Protein AF-0000000083254606 (afdb_homodimer)

Secondary structure (DSSP, 8-state):
-PPEE--HHHHHHHHHHHHHHHHHHHHHTT---EEEEEEES--HHHHHHHHHHHHHHHHHT-EEEEEEE-TT--HHHHHHHHHHHHH-TT--EEEEPSSPPTTS-HHHHHHHS-GGGBTT--SHHHHHHHHHT---PPPHHHHHHHHHHHHTT---TT-EEEEE---TTTHHHHHHHHHHTT-EEEEE-TT-TTHHHHHTT-SEEEE-S--TT-B-GGG--TT-EEEE---EE-TTS-EE-SB-HHHHTTT-SEE--TTTSSHHHHHHHHHHHHHHHHHHHHHHH-/-PPEE--HHHHHHHHHHHHHHHHHHHHHTT---EEEEEEES--HHHHHHHHHHHHHHHHHT-EEEEEEE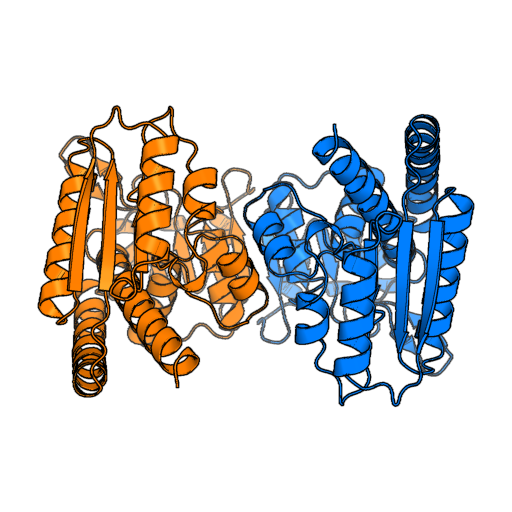-TT--HHHHHHHHHHHHH-TT--EEEEPSSPPTTS-HHHHHHHS-GGGBTT--SHHHHHHHHHT---PPPHHHHHHHHHHHHTT---TT-EEEEE---TTTHHHHHHHHHHTT-EEEEE-TT-TTHHHHHTT-SEEEE-S--TT-B-GGG--TT-EEEE---EE-TTS-EE-SB-HHHHTTT-SEE--TTTSSHHHHHHHHHHHHHHHHHHHHHHH-

Radius of gyration: 24.99 Å; Cα contacts (8 Å, |Δi|>4): 1298; chains: 2; bounding box: 56×64×60 Å

InterPro domains:
  IPR000672 Tetrahydrofolate dehydrogenase/cyclohydrolase [MF_01576] (3-282)
  IPR000672 Tetrahydrofolate dehydrogenase/cyclohydrolase [PR00085] (33-55)
  IPR000672 Tetrahydrofolate dehydrogenase/cyclohydrolase [PR00085] (74-101)
  IPR000672 Tetrahydrofolate dehydrogenase/cyclohydrolase [PR00085] (109-130)
  IPR000672 Tetrahydrofolate dehydrogenase/cyclohydrolase [PR00085] (154-174)
  IPR000672 Tetrahydrofolate dehydrogenase/cyclohydrolase [PR00085] (203-232)
  IPR000672 Tetrahydrofolate dehydrogenase/cyclohydrolase [PR00085] (238-254)
  IPR000672 Tetrahydrofolate dehydrogenase/cyclohydrolase [PR00085] (255-273)
  IPR020630 Tetrahydrofolate dehydrogenase/cyclohydrolase, catalytic domain [PF00763] (6-120)
  IPR020631 Tetrahydrofolate dehydrogenase/cyclohydrolase, NAD(P)-binding domain [PF02882] (139-280)
  IPR020631 Tetrahydrofolate dehydrogenase/cyclohydrolase, NAD(P)-binding domain [cd01080] (115-275)
  IPR020867 Tetrahydrofolate dehydrogenase/cyclohydrolase, conserved site [PS00767] (259-267)
  IPR036291 NAD(P)-binding domain superfamily [SSF51735] (122-279)
  IPR046346 Aminoacid dehydrogenase-like, N-terminal domain superfamily [SSF53223] (1-121)

Sequence (572 aa):
MTAQRIEGKVISDEIRSELKVDAARLAADGIVPGLAVILVGEDKASQVYVSNKAKACEQLGFYSEVHRLSGDTSEADLLALIDTLNRQSSIHGILVQLPLPSHIEEKAVIDAISVEKDVDGFHPVSVGNMVIGDDSLLPCTPAGVIELIKRSGNSIAGKHAVVIGRSNIVGKPVSMLLLRENATVTICHSRTADMEAIARTADILVVAIGKPEAIGASYVKPGAIVIDVGINRLADNRLVGDVDFEAAREVAGYITPVPGGVGPMTITMLLANTLKAAKASAARKAMTAQRIEGKVISDEIRSELKVDAARLAADGIVPGLAVILVGEDKASQVYVSNKAKACEQLGFYSEVHRLSGDTSEADLLALIDTLNRQSSIHGILVQLPLPSHIEEKAVIDAISVEKDVDGFHPVSVGNMVIGDDSLLPCTPAGVIELIKRSGNSIAGKHAVVIGRSNIVGKPVSMLLLRENATVTICHSRTADMEAIARTADILVVAIGKPEAIGASYVKPGAIVIDVGINRLADNRLVGDVDFEAAREVAGYITPVPGGVGPMTITMLLANTLKAAKASAARKA

pLDDT: mean 96.07, std 4.52, range [66.62, 98.94]

Solvent-accessible surface area (backbone atoms only — not comparable to full-atom values): 27988 Å² total; per-residue (Å²): 107,73,31,43,72,41,56,17,48,62,53,28,52,54,51,48,53,52,48,27,56,52,40,50,56,39,36,74,74,73,42,56,33,8,40,35,38,36,37,51,38,80,57,65,71,54,51,53,52,52,50,50,51,47,52,53,29,54,74,38,62,33,46,67,45,78,45,81,39,56,60,79,60,48,53,67,56,52,52,51,51,41,49,54,48,64,70,32,86,66,41,22,14,48,42,72,53,73,75,63,49,86,89,37,61,64,65,63,54,47,65,55,43,46,72,72,24,25,20,54,15,73,30,39,49,26,39,12,20,52,66,65,67,45,88,54,43,54,28,17,52,26,52,26,52,55,49,52,46,46,75,69,73,45,83,52,60,42,32,36,31,27,31,38,19,66,42,71,69,39,27,44,50,32,47,48,52,43,38,73,47,37,20,23,32,32,43,34,47,95,58,34,67,65,52,49,69,58,35,35,67,14,46,32,36,38,36,47,68,68,41,70,42,70,42,47,39,81,30,51,19,76,56,10,36,37,41,32,62,12,76,32,75,45,96,88,64,48,57,33,16,19,41,28,60,78,55,28,32,56,38,18,38,26,32,36,42,48,74,48,10,50,63,48,19,28,60,46,33,32,51,50,30,17,44,51,27,31,55,50,54,51,59,74,73,105,108,72,30,44,73,41,56,18,48,62,54,28,51,54,51,48,55,54,48,27,54,52,40,50,55,40,36,76,73,73,43,56,32,9,40,35,39,36,38,51,37,80,56,65,70,54,50,51,53,53,51,51,51,48,51,52,27,54,75,37,62,32,44,67,44,78,45,80,37,56,61,78,59,48,54,66,58,53,50,51,50,41,49,53,48,63,69,33,85,66,42,21,15,47,42,74,52,74,75,62,49,88,89,39,62,63,66,63,54,47,63,56,44,46,74,73,24,27,20,53,16,72,30,38,48,27,40,12,21,52,65,64,68,45,88,54,43,55,28,17,52,28,52,27,53,54,50,53,46,45,75,68,72,45,83,50,60,42,32,38,30,26,31,38,19,67,43,72,70,38,28,45,50,31,47,48,54,42,37,73,47,38,20,21,32,33,43,32,48,93,58,33,66,65,52,48,68,57,35,34,66,14,47,31,34,37,36,47,68,67,39,70,43,70,41,47,38,82,31,50,18,77,56,12,36,36,42,34,63,14,75,30,74,45,96,87,65,47,57,35,18,18,42,28,58,78,55,29,32,56,38,18,38,27,33,35,41,49,73,48,11,49,63,50,18,28,60,47,33,32,52,51,28,16,44,52,27,30,54,51,53,52,59,73,74,104

Nearest PDB structures (foldseek):
  6ape-assembly1_A  TM=9.766E-01  e=1.781E-36  Helicobacter pylori G27
  6v6y-assembly1_A-2  TM=9.806E-01  e=2.549E-36  Thermus thermophilus HB8
  5o22-assembly1_A  TM=9.485E-01  e=5.390E-37  Escherichia coli K-12
  1b0a-assembly1_A  TM=9.726E-01  e=3.437E-36  Escherichia coli K-12
  5o2a-assembly2_C  TM=9.469E-01  e=1.206E-35  Escherichia coli K-12

Structure (mmCIF, N/CA/C/O backbone):
data_AF-0000000083254606-model_v1
#
loop_
_entity.id
_entity.type
_entity.pdbx_description
1 polymer 'Bifunctional protein FolD'
#
loop_
_atom_site.group_PDB
_atom_site.id
_atom_site.type_symbol
_atom_site.label_atom_id
_atom_site.label_alt_id
_atom_site.label_comp_id
_atom_site.label_asym_id
_atom_site.label_entity_id
_atom_site.label_seq_id
_atom_site.pdbx_PDB_ins_code
_atom_site.Cartn_x
_atom_site.Cartn_y
_atom_site.Cartn_z
_atom_site.occupancy
_atom_site.B_iso_or_equiv
_atom_site.auth_seq_id
_atom_site.auth_comp_id
_atom_site.auth_asym_id
_atom_site.auth_atom_id
_atom_site.pdbx_PDB_model_num
ATOM 1 N N . MET A 1 1 ? 31.094 -19.438 -7.316 1 66.62 1 MET A N 1
ATOM 2 C CA . MET A 1 1 ? 30.266 -20.594 -7.02 1 66.62 1 MET A CA 1
ATOM 3 C C . MET A 1 1 ? 28.875 -20.422 -7.629 1 66.62 1 MET A C 1
ATOM 5 O O . MET A 1 1 ? 28.375 -19.297 -7.758 1 66.62 1 MET A O 1
ATOM 9 N N . THR A 1 2 ? 28.328 -21.5 -8.289 1 90.44 2 THR A N 1
ATOM 10 C CA . THR A 1 2 ? 27.078 -21.469 -9.023 1 90.44 2 THR A CA 1
ATOM 11 C C . THR A 1 2 ? 25.891 -21.391 -8.07 1 90.44 2 THR A C 1
ATOM 13 O O . THR A 1 2 ? 25.859 -22.062 -7.047 1 90.44 2 THR A O 1
ATOM 16 N N . ALA A 1 3 ? 25.031 -20.484 -8.32 1 96.38 3 ALA A N 1
ATOM 17 C CA . ALA A 1 3 ? 23.891 -20.203 -7.461 1 96.38 3 ALA A CA 1
ATOM 18 C C . ALA A 1 3 ? 23.062 -21.469 -7.242 1 96.38 3 ALA A C 1
ATOM 20 O O . ALA A 1 3 ? 22.984 -22.328 -8.117 1 96.38 3 ALA A O 1
ATOM 21 N N . GLN A 1 4 ? 22.547 -21.672 -6.062 1 98 4 GLN A N 1
ATOM 22 C CA . GLN A 1 4 ? 21.531 -22.688 -5.828 1 98 4 GLN A CA 1
ATOM 23 C C . GLN A 1 4 ? 20.203 -22.297 -6.461 1 98 4 GLN A C 1
ATOM 25 O O . GLN A 1 4 ? 19.719 -21.172 -6.277 1 98 4 GLN A O 1
ATOM 30 N N . ARG A 1 5 ? 19.672 -23.203 -7.172 1 98.06 5 ARG A N 1
ATOM 31 C CA . ARG A 1 5 ? 18.391 -22.938 -7.801 1 98.06 5 ARG A CA 1
ATOM 32 C C . ARG A 1 5 ? 17.25 -23.047 -6.785 1 98.06 5 ARG A C 1
ATOM 34 O O . ARG A 1 5 ? 17.219 -23.969 -5.98 1 98.06 5 ARG A O 1
ATOM 41 N N . ILE A 1 6 ? 16.375 -22.078 -6.734 1 98.44 6 ILE A N 1
ATOM 42 C CA . ILE A 1 6 ? 15.125 -22.172 -5.992 1 98.44 6 ILE A CA 1
ATOM 43 C C . ILE A 1 6 ? 14.055 -22.828 -6.859 1 98.44 6 ILE A C 1
ATOM 45 O O . ILE A 1 6 ? 13.484 -22.188 -7.742 1 98.44 6 ILE A O 1
ATOM 49 N N . GLU A 1 7 ? 13.781 -24.031 -6.578 1 97.62 7 GLU A N 1
ATOM 50 C CA . GLU A 1 7 ? 12.883 -24.828 -7.414 1 97.62 7 GLU A CA 1
ATOM 51 C C . GLU A 1 7 ? 11.422 -24.562 -7.059 1 97.62 7 GLU A C 1
ATOM 53 O O . GLU A 1 7 ? 10.859 -25.219 -6.184 1 97.62 7 GLU A O 1
ATOM 58 N N . GLY A 1 8 ? 10.844 -23.641 -7.797 1 97.81 8 GLY A N 1
ATOM 59 C CA . GLY A 1 8 ? 9.469 -23.234 -7.527 1 97.81 8 GLY A CA 1
ATOM 60 C C . GLY A 1 8 ? 8.477 -24.375 -7.621 1 97.81 8 GLY A C 1
ATOM 61 O O . GLY A 1 8 ? 7.523 -24.453 -6.848 1 97.81 8 GLY A O 1
ATOM 62 N N . LYS A 1 9 ? 8.742 -25.281 -8.516 1 96.5 9 LYS A N 1
ATOM 63 C CA . LYS A 1 9 ? 7.844 -26.422 -8.695 1 96.5 9 LYS A CA 1
ATOM 64 C C . LYS A 1 9 ? 7.852 -27.328 -7.465 1 96.5 9 LYS A C 1
ATOM 66 O O . LYS A 1 9 ? 6.797 -27.766 -7 1 96.5 9 LYS A O 1
ATOM 71 N N . VAL A 1 10 ? 9.039 -27.594 -6.953 1 97.88 10 VAL A N 1
ATOM 72 C CA . VAL A 1 10 ? 9.18 -28.453 -5.781 1 97.88 10 VAL A CA 1
ATOM 73 C C . VAL A 1 10 ? 8.477 -27.812 -4.582 1 97.88 10 VAL A C 1
ATOM 75 O O . VAL A 1 10 ? 7.707 -28.469 -3.883 1 97.88 10 VAL A O 1
ATOM 78 N N . ILE A 1 11 ? 8.734 -26.562 -4.402 1 98.31 11 ILE A N 1
ATOM 79 C CA . ILE A 1 11 ? 8.141 -25.844 -3.281 1 98.31 11 ILE A CA 1
ATOM 80 C C . ILE A 1 11 ? 6.625 -25.766 -3.457 1 98.31 11 ILE A C 1
ATOM 82 O O . ILE A 1 11 ? 5.871 -25.969 -2.5 1 98.31 11 ILE A O 1
ATOM 86 N N . SER A 1 12 ? 6.152 -25.469 -4.625 1 97.81 12 SER A N 1
ATOM 87 C CA . SER A 1 12 ? 4.73 -25.453 -4.941 1 97.81 12 SER A CA 1
ATOM 88 C C . SER A 1 12 ? 4.074 -26.781 -4.59 1 97.81 12 SER A C 1
ATOM 90 O O . SER A 1 12 ? 3.02 -26.812 -3.953 1 97.81 12 SER A O 1
ATOM 92 N N . ASP A 1 13 ? 4.695 -27.875 -4.973 1 97.38 13 ASP A N 1
ATOM 93 C CA . ASP A 1 13 ? 4.164 -29.219 -4.703 1 97.38 13 ASP A CA 1
ATOM 94 C C . ASP A 1 13 ? 4.062 -29.469 -3.199 1 97.38 13 ASP A C 1
ATOM 96 O O . ASP A 1 13 ? 3.102 -30.094 -2.734 1 97.38 13 ASP A O 1
ATOM 100 N N . GLU A 1 14 ? 5.078 -29.031 -2.527 1 98.19 14 GLU A N 1
ATOM 101 C CA . GLU A 1 14 ? 5.051 -29.172 -1.074 1 98.19 14 GLU A CA 1
ATOM 102 C C . GLU A 1 14 ? 3.861 -28.422 -0.474 1 98.19 14 GLU A C 1
ATOM 104 O O . GLU A 1 14 ? 3.131 -28.969 0.351 1 98.19 14 GLU A O 1
ATOM 109 N N . ILE A 1 15 ? 3.65 -27.219 -0.898 1 98.25 15 ILE A N 1
ATOM 110 C CA . ILE A 1 15 ? 2.555 -26.406 -0.378 1 98.25 15 ILE A CA 1
ATOM 111 C C . ILE A 1 15 ? 1.218 -27.031 -0.773 1 98.25 15 ILE A C 1
ATOM 113 O O . ILE A 1 15 ? 0.294 -27.094 0.041 1 98.25 15 ILE A O 1
ATOM 117 N N . ARG A 1 16 ? 1.12 -27.516 -1.957 1 97.69 16 ARG A N 1
ATOM 118 C CA . ARG A 1 16 ? -0.121 -28.109 -2.43 1 97.69 16 ARG A CA 1
ATOM 119 C C . ARG A 1 16 ? -0.472 -29.359 -1.615 1 97.69 16 ARG A C 1
ATOM 121 O O . ARG A 1 16 ? -1.647 -29.625 -1.361 1 97.69 16 ARG A O 1
ATOM 128 N N . SER A 1 17 ? 0.542 -30.062 -1.253 1 98 17 SER A N 1
ATOM 129 C CA . SER A 1 17 ? 0.31 -31.219 -0.396 1 98 17 SER A CA 1
ATOM 130 C C . SER A 1 17 ? -0.271 -30.812 0.951 1 98 17 SER A C 1
ATOM 132 O O . SER A 1 17 ? -1.174 -31.469 1.475 1 98 17 SER A O 1
ATOM 134 N N . GLU A 1 18 ? 0.264 -29.766 1.478 1 98.31 18 GLU A N 1
ATOM 135 C CA . GLU A 1 18 ? -0.263 -29.219 2.729 1 98.31 18 GLU A CA 1
ATOM 136 C C . GLU A 1 18 ? -1.701 -28.734 2.559 1 98.31 18 GLU A C 1
ATOM 138 O O . GLU A 1 18 ? -2.555 -29.016 3.408 1 98.31 18 GLU A O 1
ATOM 143 N N . LEU A 1 19 ? -1.973 -28.047 1.477 1 98.31 19 LEU A N 1
ATOM 144 C CA . LEU A 1 19 ? -3.307 -27.531 1.191 1 98.31 19 LEU A CA 1
ATOM 145 C C . LEU A 1 19 ? -4.309 -28.672 1.044 1 98.31 19 LEU A C 1
ATOM 147 O O . LEU A 1 19 ? -5.461 -28.547 1.465 1 98.31 19 LEU A O 1
ATOM 151 N N . LYS A 1 20 ? -3.865 -29.734 0.421 1 97.88 20 LYS A N 1
ATOM 152 C CA . LYS A 1 20 ? -4.73 -30.891 0.212 1 97.88 20 LYS A CA 1
ATOM 153 C C . LYS A 1 20 ? -5.215 -31.453 1.541 1 97.88 20 LYS A C 1
ATOM 155 O O . LYS A 1 20 ? -6.395 -31.781 1.687 1 97.88 20 LYS A O 1
ATOM 160 N N . VAL A 1 21 ? -4.336 -31.578 2.484 1 98.12 21 VAL A N 1
ATOM 161 C CA . VAL A 1 21 ? -4.676 -32.094 3.811 1 98.12 21 VAL A CA 1
ATOM 162 C C . VAL A 1 21 ? -5.691 -31.156 4.473 1 98.12 21 VAL A C 1
ATOM 164 O O . VAL A 1 21 ? -6.695 -31.609 5.02 1 98.12 21 VAL A O 1
ATOM 167 N N . ASP A 1 22 ? -5.422 -29.859 4.395 1 97.56 22 ASP A N 1
ATOM 168 C CA . ASP A 1 22 ? -6.316 -28.875 4.992 1 97.56 22 ASP A CA 1
ATOM 169 C C . ASP A 1 22 ? -7.688 -28.906 4.316 1 97.56 22 ASP A C 1
ATOM 171 O O . ASP A 1 22 ? -8.719 -28.781 4.98 1 97.56 22 ASP A O 1
ATOM 175 N N . ALA A 1 23 ? -7.676 -29 3.02 1 97.88 23 ALA A N 1
ATOM 176 C CA . ALA A 1 23 ? -8.922 -29.047 2.258 1 97.88 23 ALA A CA 1
ATOM 177 C C . ALA A 1 23 ? -9.758 -30.266 2.65 1 97.88 23 ALA A C 1
ATOM 179 O O . ALA A 1 23 ? -10.977 -30.188 2.777 1 97.88 23 ALA A O 1
ATOM 180 N N . ALA A 1 24 ? -9.117 -31.359 2.848 1 97.5 24 ALA A N 1
ATOM 181 C CA . ALA A 1 24 ? -9.812 -32.594 3.252 1 97.5 24 ALA A CA 1
ATOM 182 C C . ALA A 1 24 ? -10.445 -32.438 4.629 1 97.5 24 ALA A C 1
ATOM 184 O O . ALA A 1 24 ? -11.562 -32.875 4.859 1 97.5 24 ALA A O 1
ATOM 185 N N . ARG A 1 25 ? -9.719 -31.844 5.48 1 97 25 ARG A N 1
ATOM 186 C CA . ARG A 1 25 ? -10.242 -31.578 6.816 1 97 25 ARG A CA 1
ATOM 187 C C . ARG A 1 25 ? -11.484 -30.688 6.758 1 97 25 ARG A C 1
ATOM 189 O O . ARG A 1 25 ? -12.469 -30.938 7.453 1 97 25 ARG A O 1
ATOM 196 N N . LEU A 1 26 ? -11.383 -29.656 5.984 1 96.62 26 LEU A N 1
ATOM 197 C CA . LEU A 1 26 ? -12.508 -28.734 5.824 1 96.62 26 LEU A CA 1
ATOM 198 C C . LEU A 1 26 ? -13.703 -29.453 5.207 1 96.62 26 LEU A C 1
ATOM 200 O O . LEU A 1 26 ? -14.844 -29.219 5.609 1 96.62 26 LEU A O 1
ATOM 204 N N . ALA A 1 27 ? -13.43 -30.281 4.258 1 95.88 27 ALA A N 1
ATOM 205 C CA . ALA A 1 27 ? -14.477 -31.047 3.588 1 95.88 27 ALA A CA 1
ATOM 206 C C . ALA A 1 27 ? -15.18 -31.984 4.566 1 95.88 27 ALA A C 1
ATOM 208 O O . ALA A 1 27 ? -16.391 -32.219 4.453 1 95.88 27 ALA A O 1
ATOM 209 N N . ALA A 1 28 ? -14.453 -32.5 5.461 1 96.25 28 ALA A N 1
ATOM 210 C CA . ALA A 1 28 ? -15.023 -33.375 6.492 1 96.25 28 ALA A CA 1
ATOM 211 C C . ALA A 1 28 ? -16.031 -32.594 7.344 1 96.25 28 ALA A C 1
ATOM 213 O O . ALA A 1 28 ? -16.969 -33.188 7.891 1 96.25 28 ALA A O 1
ATOM 214 N N . ASP A 1 29 ? -15.82 -31.344 7.422 1 94.88 29 ASP A N 1
ATOM 215 C CA . ASP A 1 29 ? -16.75 -30.484 8.164 1 94.88 29 ASP A CA 1
ATOM 216 C C . ASP A 1 29 ? -17.875 -29.984 7.258 1 94.88 29 ASP A C 1
ATOM 218 O O . ASP A 1 29 ? -18.672 -29.141 7.664 1 94.88 29 ASP A O 1
ATOM 222 N N . GLY A 1 30 ? -17.875 -30.438 5.98 1 94.62 30 GLY A N 1
ATOM 223 C CA . GLY A 1 30 ? -18.969 -30.141 5.07 1 94.62 30 GLY A CA 1
ATOM 224 C C . GLY A 1 30 ? -18.719 -28.922 4.211 1 94.62 30 GLY A C 1
ATOM 225 O O . GLY A 1 30 ? -19.625 -28.422 3.547 1 94.62 30 GLY A O 1
ATOM 226 N N . ILE A 1 31 ? -17.5 -28.453 4.258 1 96.31 31 ILE A N 1
ATOM 227 C CA . ILE A 1 31 ? -17.172 -27.266 3.488 1 96.31 31 ILE A CA 1
ATOM 228 C C . ILE A 1 31 ? -16.125 -27.594 2.43 1 96.31 31 ILE A C 1
ATOM 230 O O . ILE A 1 31 ? -14.992 -27.969 2.762 1 96.31 31 ILE A O 1
ATOM 234 N N . VAL A 1 32 ? -16.484 -27.5 1.195 1 98 32 VAL A N 1
ATOM 235 C CA . VAL A 1 32 ? -15.586 -27.719 0.069 1 98 32 VAL A CA 1
ATOM 236 C C . VAL A 1 32 ? -15.211 -26.375 -0.557 1 98 32 VAL A C 1
ATOM 238 O O . VAL A 1 32 ? -16.062 -25.656 -1.062 1 98 32 VAL A O 1
ATOM 241 N N . PRO A 1 33 ? -13.938 -26 -0.501 1 98.5 33 PRO A N 1
ATOM 242 C CA . PRO A 1 33 ? -13.562 -24.734 -1.139 1 98.5 33 PRO A CA 1
ATOM 243 C C . PRO A 1 33 ? -13.961 -24.688 -2.611 1 98.5 33 PRO A C 1
ATOM 245 O O . PRO A 1 33 ? -13.805 -25.672 -3.338 1 98.5 33 PRO A O 1
ATOM 248 N N . GLY A 1 34 ? -14.484 -23.609 -3.02 1 98.62 34 GLY A N 1
ATOM 249 C CA . GLY A 1 34 ? -14.938 -23.438 -4.391 1 98.62 34 GLY A CA 1
ATOM 250 C C . GLY A 1 34 ? -14.281 -22.25 -5.082 1 98.62 34 GLY A C 1
ATOM 251 O O . GLY A 1 34 ? -14.219 -21.156 -4.523 1 98.62 34 GLY A O 1
ATOM 252 N N . LEU A 1 35 ? -13.75 -22.469 -6.305 1 98.62 35 LEU A N 1
ATOM 253 C CA . LEU A 1 35 ? -13.102 -21.453 -7.109 1 98.62 35 LEU A CA 1
ATOM 254 C C . LEU A 1 35 ? -13.789 -21.312 -8.469 1 98.62 35 LEU A C 1
ATOM 256 O O . LEU A 1 35 ? -13.953 -22.312 -9.18 1 98.62 35 LEU A O 1
ATOM 260 N N . ALA A 1 36 ? -14.234 -20.141 -8.766 1 98.5 36 ALA A N 1
ATOM 261 C CA . ALA A 1 36 ? -14.742 -19.828 -10.102 1 98.5 36 ALA A CA 1
ATOM 262 C C . ALA A 1 36 ? -13.711 -19.047 -10.906 1 98.5 36 ALA A C 1
ATOM 264 O O . ALA A 1 36 ? -13.188 -18.031 -10.445 1 98.5 36 ALA A O 1
ATOM 265 N N . VAL A 1 37 ? -13.391 -19.531 -12.07 1 97.5 37 VAL A N 1
ATOM 266 C CA . VAL A 1 37 ? -12.484 -18.844 -12.984 1 97.5 37 VAL A CA 1
ATOM 267 C C . VAL A 1 37 ? -13.258 -18.375 -14.219 1 97.5 37 VAL A C 1
ATOM 269 O O . VAL A 1 37 ? -13.984 -19.172 -14.836 1 97.5 37 VAL A O 1
ATOM 272 N N . ILE A 1 38 ? -13.086 -17.125 -14.516 1 97.25 38 ILE A N 1
ATOM 273 C CA . ILE A 1 38 ? -13.766 -16.547 -15.672 1 97.25 38 ILE A CA 1
ATOM 274 C C . ILE A 1 38 ? -12.742 -16.172 -16.734 1 97.25 38 ILE A C 1
ATOM 276 O O . ILE A 1 38 ? -11.766 -15.469 -16.469 1 97.25 38 ILE A O 1
ATOM 280 N N . LEU A 1 39 ? -12.945 -16.688 -17.875 1 96.38 39 LEU A N 1
ATOM 281 C CA . LEU A 1 39 ? -12.133 -16.359 -19.047 1 96.38 39 LEU A CA 1
ATOM 282 C C . LEU A 1 39 ? -12.969 -15.664 -20.109 1 96.38 39 LEU A C 1
ATOM 284 O O . LEU A 1 39 ? -14.016 -16.188 -20.516 1 96.38 39 LEU A O 1
ATOM 288 N N . VAL A 1 40 ? -12.539 -14.477 -20.469 1 95.69 40 VAL A N 1
ATOM 289 C CA . VAL A 1 40 ? -13.219 -13.742 -21.531 1 95.69 40 VAL A CA 1
ATOM 290 C C . VAL A 1 40 ? -12.344 -13.695 -22.781 1 95.69 40 VAL A C 1
ATOM 292 O O . VAL A 1 40 ? -11.258 -13.109 -22.75 1 95.69 40 VAL A O 1
ATOM 295 N N . GLY A 1 41 ? -12.852 -14.273 -23.828 1 91.31 41 GLY A N 1
ATOM 296 C CA . GLY A 1 41 ? -12.094 -14.273 -25.062 1 91.31 41 GLY A CA 1
ATOM 297 C C . GLY A 1 41 ? -11.328 -15.57 -25.297 1 91.31 41 GLY A C 1
ATOM 298 O O . GLY A 1 41 ? -11.57 -16.562 -24.609 1 91.31 41 GLY A O 1
ATOM 299 N N . GLU A 1 42 ? -10.414 -15.578 -26.328 1 84.31 42 GLU A N 1
ATOM 300 C CA . GLU A 1 42 ? -9.836 -16.828 -26.797 1 84.31 42 GLU A CA 1
ATOM 301 C C . GLU A 1 42 ? -8.312 -16.797 -26.734 1 84.31 42 GLU A C 1
ATOM 303 O O . GLU A 1 42 ? -7.633 -17.531 -27.453 1 84.31 42 GLU A O 1
ATOM 308 N N . ASP A 1 43 ? -7.812 -15.961 -25.891 1 82.75 43 ASP A N 1
ATOM 309 C CA . ASP A 1 43 ? -6.359 -15.914 -25.75 1 82.75 43 ASP A CA 1
ATOM 310 C C . ASP A 1 43 ? -5.797 -17.281 -25.391 1 82.75 43 ASP A C 1
ATOM 312 O O . ASP A 1 43 ? -6.188 -17.859 -24.359 1 82.75 43 ASP A O 1
ATOM 316 N N . LYS A 1 44 ? -4.902 -17.828 -26.188 1 80.06 44 LYS A N 1
ATOM 317 C CA . LYS A 1 44 ? -4.398 -19.203 -26.031 1 80.06 44 LYS A CA 1
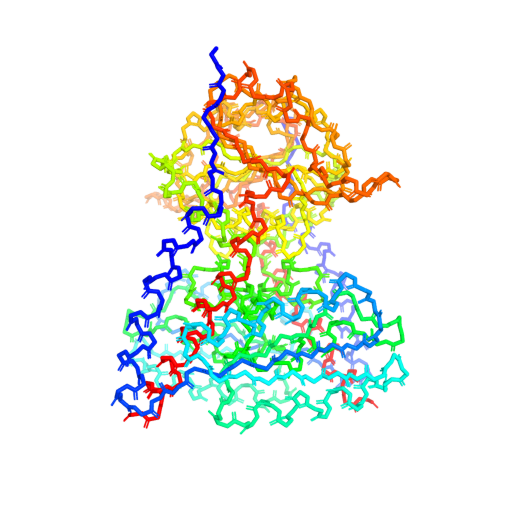ATOM 318 C C . LYS A 1 44 ? -3.666 -19.359 -24.703 1 80.06 44 LYS A C 1
ATOM 320 O O . LYS A 1 44 ? -3.836 -20.375 -24.016 1 80.06 44 LYS A O 1
ATOM 325 N N . ALA A 1 45 ? -2.826 -18.438 -24.406 1 76 45 ALA A N 1
ATOM 326 C CA . ALA A 1 45 ? -2.09 -18.5 -23.141 1 76 45 ALA A CA 1
ATOM 327 C C . ALA A 1 45 ? -3.045 -18.531 -21.953 1 76 45 ALA A C 1
ATOM 329 O O . ALA A 1 45 ? -2.865 -19.328 -21.016 1 76 45 ALA A O 1
ATOM 330 N N . SER A 1 46 ? -4.055 -17.766 -21.969 1 81.56 46 SER A N 1
ATOM 331 C CA . SER A 1 46 ? -5.051 -17.703 -20.906 1 81.56 46 SER A CA 1
ATOM 332 C C . SER A 1 46 ? -5.797 -19.031 -20.766 1 81.56 46 SER A C 1
ATOM 334 O O . SER A 1 46 ? -6.078 -19.469 -19.656 1 81.56 46 SER A O 1
ATOM 336 N N . GLN A 1 47 ? -6.043 -19.641 -21.875 1 85.19 47 GLN A N 1
ATOM 337 C CA . GLN A 1 47 ? -6.758 -20.906 -21.859 1 85.19 47 GLN A CA 1
ATOM 338 C C . GLN A 1 47 ? -5.949 -21.984 -21.125 1 85.19 47 GLN A C 1
ATOM 340 O O . GLN A 1 47 ? -6.5 -22.766 -20.359 1 85.19 47 GLN A O 1
ATOM 345 N N . VAL A 1 48 ? -4.746 -21.984 -21.391 1 80.94 48 VAL A N 1
ATOM 346 C CA . VAL A 1 48 ? -3.869 -22.953 -20.75 1 80.94 48 VAL A CA 1
ATOM 347 C C . VAL A 1 48 ? -3.834 -22.703 -19.234 1 80.94 48 VAL A C 1
ATOM 349 O O . VAL A 1 48 ? -3.932 -23.641 -18.438 1 80.94 48 VAL A O 1
ATOM 352 N N . TYR A 1 49 ? -3.689 -21.469 -18.906 1 83.25 49 TYR A N 1
ATOM 353 C CA . TYR A 1 49 ? -3.633 -21.109 -17.5 1 83.25 49 TYR A CA 1
ATOM 354 C C . TYR A 1 49 ? -4.914 -21.5 -16.781 1 83.25 49 TYR A C 1
ATOM 356 O O . TYR A 1 49 ? -4.871 -22.031 -15.664 1 83.25 49 TYR A O 1
ATOM 364 N N . VAL A 1 50 ? -6.031 -21.281 -17.391 1 87.38 50 VAL A N 1
ATOM 365 C CA . VAL A 1 50 ? -7.332 -21.594 -16.812 1 87.38 50 VAL A CA 1
ATOM 366 C C . VAL A 1 50 ? -7.48 -23.109 -16.641 1 87.38 50 VAL A C 1
ATOM 368 O O . VAL A 1 50 ? -7.961 -23.578 -15.617 1 87.38 50 VAL A O 1
ATOM 371 N N . SER A 1 51 ? -7.012 -23.781 -17.641 1 87.94 51 SER A N 1
ATOM 372 C CA . SER A 1 51 ? -7.07 -25.25 -17.578 1 87.94 51 SER A CA 1
ATOM 373 C C . SER A 1 51 ? -6.203 -25.781 -16.438 1 87.94 51 SER A C 1
ATOM 375 O O . SER A 1 51 ? -6.605 -26.703 -15.727 1 87.94 51 SER A O 1
ATOM 377 N N . ASN A 1 52 ? -5.086 -25.234 -16.281 1 87.81 52 ASN A N 1
ATOM 378 C CA . ASN A 1 52 ? -4.188 -25.625 -15.203 1 87.81 52 ASN A CA 1
ATOM 379 C C . ASN A 1 52 ? -4.805 -25.344 -13.836 1 87.81 52 ASN A C 1
ATOM 381 O O . ASN A 1 52 ? -4.672 -26.172 -12.914 1 87.81 52 ASN A O 1
ATOM 385 N N . LYS A 1 53 ? -5.465 -24.25 -13.711 1 90.88 53 LYS A N 1
ATOM 386 C CA . LYS A 1 53 ? -6.133 -23.906 -12.461 1 90.88 53 LYS A CA 1
ATOM 387 C C . LYS A 1 53 ? -7.223 -24.922 -12.125 1 90.88 53 LYS A C 1
ATOM 389 O O . LYS A 1 53 ? -7.348 -25.344 -10.977 1 90.88 53 LYS A O 1
ATOM 394 N N . ALA A 1 54 ? -7.973 -25.297 -13.148 1 92.88 54 ALA A N 1
ATOM 395 C CA . ALA A 1 54 ? -9.047 -26.266 -12.945 1 92.88 54 ALA A CA 1
ATOM 396 C C . ALA A 1 54 ? -8.484 -27.609 -12.508 1 92.88 54 ALA A C 1
ATOM 398 O O . ALA A 1 54 ? -9 -28.234 -11.578 1 92.88 54 ALA A O 1
ATOM 399 N N . LYS A 1 55 ? -7.48 -28 -13.141 1 93.75 55 LYS A N 1
ATOM 400 C CA . LYS A 1 55 ? -6.84 -29.266 -12.805 1 93.75 55 LYS A CA 1
ATOM 401 C C . LYS A 1 55 ? -6.301 -29.25 -11.383 1 93.75 55 LYS A C 1
ATOM 403 O O . LYS A 1 55 ? -6.445 -30.234 -10.641 1 93.75 55 LYS A O 1
ATOM 408 N N . ALA A 1 56 ? -5.688 -28.219 -11.031 1 93.94 56 ALA A N 1
ATOM 409 C CA . ALA A 1 56 ? -5.141 -28.062 -9.688 1 93.94 56 ALA A CA 1
ATOM 410 C C . ALA A 1 56 ? -6.246 -28.125 -8.633 1 93.94 56 ALA A C 1
ATOM 412 O O . ALA A 1 56 ? -6.066 -28.719 -7.57 1 93.94 56 ALA A O 1
ATOM 413 N N . CYS A 1 57 ? -7.371 -27.516 -8.898 1 95.75 57 CYS A N 1
ATOM 414 C CA . CYS A 1 57 ? -8.523 -27.562 -8.008 1 95.75 57 CYS A CA 1
ATOM 415 C C . CYS A 1 57 ? -8.969 -29 -7.77 1 95.75 57 CYS A C 1
ATOM 417 O O . CYS A 1 57 ? -9.148 -29.422 -6.625 1 95.75 57 CYS A O 1
ATOM 419 N N . GLU A 1 58 ? -9.07 -29.672 -8.867 1 94.88 58 GLU A N 1
ATOM 420 C CA . GLU A 1 58 ? -9.508 -31.062 -8.789 1 94.88 58 GLU A CA 1
ATOM 421 C C . GLU A 1 58 ? -8.539 -31.906 -7.945 1 94.88 58 GLU A C 1
ATOM 423 O O . GLU A 1 58 ? -8.969 -32.688 -7.113 1 94.88 58 GLU A O 1
ATOM 428 N N . GLN A 1 59 ? -7.348 -31.672 -8.133 1 95.56 59 GLN A N 1
ATOM 429 C CA . GLN A 1 59 ? -6.316 -32.438 -7.422 1 95.56 59 GLN A CA 1
ATOM 430 C C . GLN A 1 59 ? -6.391 -32.188 -5.918 1 95.56 59 GLN A C 1
ATOM 432 O O . GLN A 1 59 ? -6.035 -33.031 -5.117 1 95.56 59 GLN A O 1
ATOM 437 N N . LEU A 1 60 ? -6.852 -31.031 -5.5 1 97.06 60 LEU A N 1
ATOM 438 C CA . LEU A 1 60 ? -6.879 -30.656 -4.09 1 97.06 60 LEU A CA 1
ATOM 439 C C . LEU A 1 60 ? -8.25 -30.922 -3.486 1 97.06 60 LEU A C 1
ATOM 441 O O . LEU A 1 60 ? -8.469 -30.703 -2.293 1 97.06 60 LEU A O 1
ATOM 445 N N . GLY A 1 61 ? -9.188 -31.359 -4.324 1 97.06 61 GLY A N 1
ATOM 446 C CA . GLY A 1 61 ? -10.531 -31.609 -3.834 1 97.06 61 GLY A CA 1
ATOM 447 C C . GLY A 1 61 ? -11.398 -30.375 -3.771 1 97.06 61 GLY A C 1
ATOM 448 O O . GLY A 1 61 ? -12.336 -30.297 -2.979 1 97.06 61 GLY A O 1
ATOM 449 N N . PHE A 1 62 ? -11.023 -29.344 -4.516 1 98.31 62 PHE A N 1
ATOM 450 C CA . PHE A 1 62 ? -11.812 -28.125 -4.586 1 98.31 62 PHE A CA 1
ATOM 451 C C . PHE A 1 62 ? -12.953 -28.281 -5.59 1 98.31 62 PHE A C 1
ATOM 453 O O . PHE A 1 62 ? -12.852 -29.062 -6.531 1 98.31 62 PHE A O 1
ATOM 460 N N . TYR A 1 63 ? -14.055 -27.625 -5.344 1 97.88 63 TYR A N 1
ATOM 461 C CA . TYR A 1 63 ? -15.055 -27.391 -6.375 1 97.88 63 TYR A CA 1
ATOM 462 C C . TYR A 1 63 ? -14.586 -26.328 -7.359 1 97.88 63 TYR A C 1
ATOM 464 O O . TYR A 1 63 ? -14.086 -25.281 -6.953 1 97.88 63 TYR A O 1
ATOM 472 N N . SER A 1 64 ? -14.633 -26.641 -8.664 1 97.75 64 SER A N 1
ATOM 473 C CA . SER A 1 64 ? -14.133 -25.719 -9.672 1 97.75 64 SER A CA 1
ATOM 474 C C . SER A 1 64 ? -15.188 -25.422 -10.734 1 97.75 64 SER A C 1
ATOM 476 O O . SER A 1 64 ? -15.844 -26.344 -11.234 1 97.75 64 SER A O 1
ATOM 478 N N . GLU A 1 65 ? -15.391 -24.156 -10.992 1 97.31 65 GLU A N 1
ATOM 479 C CA . GLU A 1 65 ? -16.203 -23.719 -12.133 1 97.31 65 GLU A CA 1
ATOM 480 C C . GLU A 1 65 ? -15.375 -22.875 -13.102 1 97.31 65 GLU A C 1
ATOM 482 O O . GLU A 1 65 ? -14.656 -21.969 -12.688 1 97.31 65 GLU A O 1
ATOM 487 N N . VAL A 1 66 ? -15.477 -23.219 -14.352 1 96.88 66 VAL A N 1
ATOM 488 C CA . VAL A 1 66 ? -14.828 -22.422 -15.383 1 96.88 66 VAL A CA 1
ATOM 489 C C . VAL A 1 66 ? -15.891 -21.812 -16.297 1 96.88 66 VAL A C 1
ATOM 491 O O . VAL A 1 66 ? -16.703 -22.531 -16.891 1 96.88 66 VAL A O 1
ATOM 494 N N . HIS A 1 67 ? -15.883 -20.531 -16.344 1 97.06 67 HIS A N 1
ATOM 495 C CA . HIS A 1 67 ? -16.781 -19.797 -17.234 1 97.06 67 HIS A CA 1
ATOM 496 C C . HIS A 1 67 ? -16.031 -19.219 -18.422 1 97.06 67 HIS A C 1
ATOM 498 O O . HIS A 1 67 ? -15.211 -18.312 -18.281 1 97.06 67 HIS A O 1
ATOM 504 N N . ARG A 1 68 ? -16.328 -19.781 -19.531 1 95.81 68 ARG A N 1
ATOM 505 C CA . ARG A 1 68 ? -15.734 -19.297 -20.781 1 95.81 68 ARG A CA 1
ATOM 506 C C . ARG A 1 68 ? -16.703 -18.406 -21.547 1 95.81 68 ARG A C 1
ATOM 508 O O . ARG A 1 68 ? -17.734 -18.859 -22.016 1 95.81 68 ARG A O 1
ATOM 515 N N . LEU A 1 69 ? -16.344 -17.219 -21.578 1 96.94 69 LEU A N 1
ATOM 516 C CA . LEU A 1 69 ? -17.188 -16.234 -22.219 1 96.94 69 LEU A CA 1
ATOM 517 C C . LEU A 1 69 ? -16.594 -15.781 -23.547 1 96.94 69 LEU A C 1
ATOM 519 O O . LEU A 1 69 ? -15.367 -15.828 -23.734 1 96.94 69 LEU A O 1
ATOM 523 N N . SER A 1 70 ? -17.469 -15.367 -24.438 1 96 70 SER A N 1
ATOM 524 C CA . SER A 1 70 ? -17.031 -14.836 -25.719 1 96 70 SER A CA 1
ATOM 525 C C . SER A 1 70 ? -16.266 -13.523 -25.547 1 96 70 SER A C 1
ATOM 527 O O . SER A 1 70 ? -16.516 -12.773 -24.594 1 96 70 SER A O 1
ATOM 529 N N . GLY A 1 71 ? -15.328 -13.266 -26.469 1 95.31 71 GLY A N 1
ATOM 530 C CA . GLY A 1 71 ? -14.602 -12 -26.469 1 95.31 71 GLY A CA 1
ATOM 531 C C . GLY A 1 71 ? -15.508 -10.797 -26.641 1 95.31 71 GLY A C 1
ATOM 532 O O . GLY A 1 71 ? -15.109 -9.664 -26.344 1 95.31 71 GLY A O 1
ATOM 533 N N . ASP A 1 72 ? -16.781 -11.07 -27.078 1 96.25 72 ASP A N 1
ATOM 534 C CA . ASP A 1 72 ? -17.734 -9.992 -27.328 1 96.25 72 ASP A CA 1
ATOM 535 C C . ASP A 1 72 ? -18.625 -9.758 -26.109 1 96.25 72 ASP A C 1
ATOM 537 O O . ASP A 1 72 ? -19.5 -8.898 -26.141 1 96.25 72 ASP A O 1
ATOM 541 N N . THR A 1 73 ? -18.344 -10.477 -25.094 1 97.25 73 THR A N 1
ATOM 542 C CA . THR A 1 73 ? -19.125 -10.312 -23.859 1 97.25 73 THR A CA 1
ATOM 543 C C . THR A 1 73 ? -19.078 -8.867 -23.391 1 97.25 73 THR A C 1
ATOM 545 O O . THR A 1 73 ? -18.016 -8.227 -23.422 1 97.25 73 THR A O 1
ATOM 548 N N . SER A 1 74 ? -20.266 -8.367 -23.047 1 97.69 74 SER A N 1
ATOM 549 C CA . SER A 1 74 ? -20.312 -6.992 -22.547 1 97.69 74 SER A CA 1
ATOM 550 C C . SER A 1 74 ? -19.828 -6.906 -21.109 1 97.69 74 SER A C 1
ATOM 552 O O . SER A 1 74 ? -19.875 -7.895 -20.375 1 97.69 74 SER A O 1
ATOM 554 N N . GLU A 1 75 ? -19.344 -5.742 -20.734 1 97.75 75 GLU A N 1
ATOM 555 C CA . GLU A 1 75 ? -18.984 -5.512 -19.328 1 97.75 75 GLU A CA 1
ATOM 556 C C . GLU A 1 75 ? -20.156 -5.812 -18.406 1 97.75 75 GLU A C 1
ATOM 558 O O . GLU A 1 75 ? -19.969 -6.445 -17.359 1 97.75 75 GLU A O 1
ATOM 563 N N . ALA A 1 76 ? -21.344 -5.355 -18.797 1 98 76 ALA A N 1
ATOM 564 C CA . ALA A 1 76 ? -22.547 -5.57 -17.984 1 98 76 ALA A CA 1
ATOM 565 C C . ALA A 1 76 ? -22.797 -7.059 -17.766 1 98 76 ALA A C 1
ATOM 567 O O . ALA A 1 76 ? -23.141 -7.477 -16.656 1 98 76 ALA A O 1
ATOM 568 N N . ASP A 1 77 ? -22.641 -7.812 -18.812 1 98 77 ASP A N 1
ATOM 569 C CA . ASP A 1 77 ? -22.844 -9.25 -18.703 1 98 77 ASP A CA 1
ATOM 570 C C . ASP A 1 77 ? -21.812 -9.891 -17.781 1 98 77 ASP A C 1
ATOM 572 O O . ASP A 1 77 ? -22.156 -10.766 -16.969 1 98 77 ASP A O 1
ATOM 576 N N . LEU A 1 78 ? -20.594 -9.477 -17.953 1 98.19 78 LEU A N 1
ATOM 577 C CA . LEU A 1 78 ? -19.531 -9.984 -17.078 1 98.19 78 LEU A CA 1
ATOM 578 C C . LEU A 1 78 ? -19.797 -9.625 -15.625 1 98.19 78 LEU A C 1
ATOM 580 O O . LEU A 1 78 ? -19.672 -10.477 -14.742 1 98.19 78 LEU A O 1
ATOM 584 N N . LEU A 1 79 ? -20.203 -8.414 -15.359 1 98.44 79 LEU A N 1
ATOM 585 C CA . LEU A 1 79 ? -20.5 -7.961 -14 1 98.44 79 LEU A CA 1
ATOM 586 C C . LEU A 1 79 ? -21.672 -8.734 -13.414 1 98.44 79 LEU A C 1
ATOM 588 O O . LEU A 1 79 ? -21.688 -9.039 -12.219 1 98.44 79 LEU A O 1
ATOM 592 N N . ALA A 1 80 ? -22.641 -9.055 -14.25 1 98.38 80 ALA A N 1
ATOM 593 C CA . ALA A 1 80 ? -23.781 -9.844 -13.797 1 98.38 80 ALA A CA 1
ATOM 594 C C . ALA A 1 80 ? -23.359 -11.242 -13.375 1 98.38 80 ALA A C 1
ATOM 596 O O . ALA A 1 80 ? -23.828 -11.766 -12.367 1 98.38 80 ALA A O 1
ATOM 597 N N . LEU A 1 81 ? -22.484 -11.789 -14.156 1 98.5 81 LEU A N 1
ATOM 598 C CA . LEU A 1 81 ? -21.953 -13.102 -13.805 1 98.5 81 LEU A CA 1
ATOM 599 C C . LEU A 1 81 ? -21.203 -13.039 -12.477 1 98.5 81 LEU A C 1
ATOM 601 O O . LEU A 1 81 ? -21.391 -13.898 -11.609 1 98.5 81 LEU A O 1
ATOM 605 N N . ILE A 1 82 ? -20.375 -12.031 -12.258 1 98.56 82 ILE A N 1
ATOM 606 C CA . ILE A 1 82 ? -19.609 -11.859 -11.031 1 98.56 82 ILE A CA 1
ATOM 607 C C . ILE A 1 82 ? -20.562 -11.711 -9.844 1 98.56 82 ILE A C 1
ATOM 609 O O . ILE A 1 82 ? -20.344 -12.289 -8.781 1 98.56 82 ILE A O 1
ATOM 613 N N . ASP A 1 83 ? -21.609 -10.961 -10.078 1 98.56 83 ASP A N 1
ATOM 614 C CA . ASP A 1 83 ? -22.609 -10.789 -9.031 1 98.56 83 ASP A CA 1
ATOM 615 C C . ASP A 1 83 ? -23.219 -12.133 -8.633 1 98.56 83 ASP A C 1
ATOM 617 O O . ASP A 1 83 ? -23.406 -12.406 -7.445 1 98.56 83 ASP A O 1
ATOM 621 N N . THR A 1 84 ? -23.547 -12.914 -9.656 1 98.62 84 THR A N 1
ATOM 622 C CA . THR A 1 84 ? -24.078 -14.25 -9.414 1 98.62 84 THR A CA 1
ATOM 623 C C . THR A 1 84 ? -23.094 -15.086 -8.602 1 98.62 84 THR A C 1
ATOM 625 O O . THR A 1 84 ? -23.469 -15.719 -7.617 1 98.62 84 THR A O 1
ATOM 628 N N . LEU A 1 85 ? -21.859 -15.016 -8.953 1 98.69 85 LEU A N 1
ATOM 629 C CA . LEU A 1 85 ? -20.828 -15.805 -8.289 1 98.69 85 LEU A CA 1
ATOM 630 C C . LEU A 1 85 ? -20.578 -15.289 -6.875 1 98.69 85 LEU A C 1
ATOM 632 O O . LEU A 1 85 ? -20.297 -16.078 -5.965 1 98.69 85 LEU A O 1
ATOM 636 N N . ASN A 1 86 ? -20.672 -14.016 -6.672 1 98.5 86 ASN A N 1
ATOM 637 C CA . ASN A 1 86 ? -20.547 -13.43 -5.348 1 98.5 86 ASN A CA 1
ATOM 638 C C . ASN A 1 86 ? -21.562 -14.008 -4.371 1 98.5 86 ASN A C 1
ATOM 640 O O . ASN A 1 86 ? -21.281 -14.164 -3.186 1 98.5 86 ASN A O 1
ATOM 644 N N . ARG A 1 87 ? -22.672 -14.336 -4.844 1 97.94 87 ARG A N 1
ATOM 645 C CA . ARG A 1 87 ? -23.781 -14.758 -4 1 97.94 87 ARG A CA 1
ATOM 646 C C . ARG A 1 87 ? -23.844 -16.281 -3.887 1 97.94 87 ARG A C 1
ATOM 648 O O . ARG A 1 87 ? -24.641 -16.812 -3.121 1 97.94 87 ARG A O 1
ATOM 655 N N . GLN A 1 88 ? -23.109 -16.938 -4.664 1 97.88 88 GLN A N 1
ATOM 656 C CA . GLN A 1 88 ? -23.125 -18.406 -4.68 1 97.88 88 GLN A CA 1
ATOM 657 C C . GLN A 1 88 ? -22.328 -18.969 -3.502 1 97.88 88 GLN A C 1
ATOM 659 O O . GLN A 1 88 ? -21.109 -18.797 -3.43 1 97.88 88 GLN A O 1
ATOM 664 N N . SER A 1 89 ? -22.922 -19.734 -2.662 1 96.19 89 SER A N 1
ATOM 665 C CA . SER A 1 89 ? -22.344 -20.188 -1.407 1 96.19 89 SER A CA 1
ATOM 666 C C . SER A 1 89 ? -21.25 -21.234 -1.653 1 96.19 89 SER A C 1
ATOM 668 O O . SER A 1 89 ? -20.359 -21.422 -0.823 1 96.19 89 SER A O 1
ATOM 670 N N . SER A 1 90 ? -21.375 -21.906 -2.85 1 97.25 90 SER A N 1
ATOM 671 C CA . SER A 1 90 ? -20.406 -22.953 -3.143 1 97.25 90 SER A CA 1
ATOM 672 C C . SER A 1 90 ? -19.109 -22.359 -3.709 1 97.25 90 SER A C 1
ATOM 674 O O . SER A 1 90 ? -18.141 -23.078 -3.932 1 97.25 90 SER A O 1
ATOM 676 N N . ILE A 1 91 ? -19.094 -21.031 -3.938 1 98.44 91 ILE A N 1
ATOM 677 C CA . ILE A 1 91 ? -17.922 -20.344 -4.473 1 98.44 91 ILE A CA 1
ATOM 678 C C . ILE A 1 91 ? -17.297 -19.484 -3.389 1 98.44 91 ILE A C 1
ATOM 680 O O . ILE A 1 91 ? -17.969 -18.641 -2.777 1 98.44 91 ILE A O 1
ATOM 684 N N . HIS A 1 92 ? -16 -19.688 -3.195 1 98.56 92 HIS A N 1
ATOM 685 C CA . HIS A 1 92 ? -15.281 -18.938 -2.164 1 98.56 92 HIS A CA 1
ATOM 686 C C . HIS A 1 92 ? -14.219 -18.031 -2.777 1 98.56 92 HIS A C 1
ATOM 688 O O . HIS A 1 92 ? -13.711 -17.125 -2.111 1 98.56 92 HIS A O 1
ATOM 694 N N . GLY A 1 93 ? -13.828 -18.297 -3.943 1 98.62 93 GLY A N 1
ATOM 695 C CA . GLY A 1 93 ? -12.898 -17.484 -4.699 1 98.62 93 GLY A CA 1
ATOM 696 C C . GLY A 1 93 ? -13.352 -17.219 -6.121 1 98.62 93 GLY A C 1
ATOM 697 O O . GLY A 1 93 ? -13.914 -18.094 -6.773 1 98.62 93 GLY A O 1
ATOM 698 N N . ILE A 1 94 ? -13.148 -16.062 -6.59 1 98.56 94 ILE A N 1
ATOM 699 C CA . ILE A 1 94 ? -13.445 -15.672 -7.965 1 98.56 94 ILE A CA 1
ATOM 700 C C . ILE A 1 94 ? -12.203 -15.094 -8.625 1 98.56 94 ILE A C 1
ATOM 702 O O . ILE A 1 94 ? -11.547 -14.211 -8.062 1 98.56 94 ILE A O 1
ATOM 706 N N . LEU A 1 95 ? -11.828 -15.633 -9.719 1 96.75 95 LEU A N 1
ATOM 707 C CA . LEU A 1 95 ? -10.711 -15.125 -10.5 1 96.75 95 LEU A CA 1
ATOM 708 C C . LEU A 1 95 ? -11.148 -14.789 -11.922 1 96.75 95 LEU A C 1
ATOM 710 O O . LEU A 1 95 ? -11.742 -15.633 -12.609 1 96.75 95 LEU A O 1
ATOM 714 N N . VAL A 1 96 ? -10.953 -13.57 -12.312 1 95.19 96 VAL A N 1
ATOM 715 C CA . VAL A 1 96 ? -11.133 -13.18 -13.711 1 95.19 96 VAL A CA 1
ATOM 716 C C . VAL A 1 96 ? -9.781 -13.117 -14.406 1 95.19 96 VAL A C 1
ATOM 718 O O . VAL A 1 96 ? -8.914 -12.32 -14.023 1 95.19 96 VAL A O 1
ATOM 721 N N . GLN A 1 97 ? -9.633 -13.969 -15.32 1 91.56 97 GLN A N 1
ATOM 722 C CA . GLN A 1 97 ? -8.352 -14.055 -16.016 1 91.56 97 GLN A CA 1
ATOM 723 C C . GLN A 1 97 ? -8.086 -12.797 -16.828 1 91.56 97 GLN A C 1
ATOM 725 O O . GLN A 1 97 ? -8.945 -12.344 -17.594 1 91.56 97 GLN A O 1
ATOM 730 N N . LEU A 1 98 ? -6.926 -12.266 -16.656 1 86.5 98 LEU A N 1
ATOM 731 C CA . LEU A 1 98 ? -6.496 -11.102 -17.422 1 86.5 98 LEU A CA 1
ATOM 732 C C . LEU A 1 98 ? -5.547 -11.508 -18.547 1 86.5 98 LEU A C 1
ATOM 734 O O . LEU A 1 98 ? -4.871 -12.539 -18.453 1 86.5 98 LEU A O 1
ATOM 738 N N . PRO A 1 99 ? -5.461 -10.703 -19.672 1 86.31 99 PRO A N 1
ATOM 739 C CA . PRO A 1 99 ? -6.148 -9.43 -19.859 1 86.31 99 PRO A CA 1
ATOM 740 C C . PRO A 1 99 ? -7.594 -9.602 -20.328 1 86.31 99 PRO A C 1
ATOM 742 O O . PRO A 1 99 ? -7.953 -10.648 -20.859 1 86.31 99 PRO A O 1
ATOM 745 N N . LEU A 1 100 ? -8.359 -8.602 -20.109 1 93.19 100 LEU A N 1
ATOM 746 C CA . LEU A 1 100 ? -9.734 -8.523 -20.609 1 93.19 100 LEU A CA 1
ATOM 747 C C . LEU A 1 100 ? -9.789 -7.797 -21.938 1 93.19 100 LEU A C 1
ATOM 749 O O . LEU A 1 100 ? -8.867 -7.055 -22.281 1 93.19 100 LEU A O 1
ATOM 753 N N . PRO A 1 101 ? -10.828 -8.164 -22.703 1 93.56 101 PRO A N 1
ATOM 754 C CA . PRO A 1 101 ? -11.016 -7.363 -23.922 1 93.56 101 PRO A CA 1
ATOM 755 C C . PRO A 1 101 ? -11.016 -5.863 -23.641 1 93.56 101 PRO A C 1
ATOM 757 O O . PRO A 1 101 ? -11.398 -5.434 -22.547 1 93.56 101 PRO A O 1
ATOM 760 N N . SER A 1 102 ? -10.641 -5.051 -24.641 1 93.38 102 SER A N 1
ATOM 761 C CA . SER A 1 102 ? -10.352 -3.631 -24.469 1 93.38 102 SER A CA 1
ATOM 762 C C . SER A 1 102 ? -11.602 -2.859 -24.062 1 93.38 102 SER A C 1
ATOM 764 O O . SER A 1 102 ? -11.508 -1.794 -23.453 1 93.38 102 SER A O 1
ATOM 766 N N . HIS A 1 103 ? -12.766 -3.385 -24.5 1 95.94 103 HIS A N 1
ATOM 767 C CA . HIS A 1 103 ? -14 -2.65 -24.234 1 95.94 103 HIS A CA 1
ATOM 768 C C . HIS A 1 103 ? -14.469 -2.869 -22.797 1 95.94 103 HIS A C 1
ATOM 770 O O . HIS A 1 103 ? -15.445 -2.264 -22.359 1 95.94 103 HIS A O 1
ATOM 776 N N . ILE A 1 104 ? -13.805 -3.721 -22.016 1 96 104 ILE A N 1
ATOM 777 C CA . ILE A 1 104 ? -14.148 -3.98 -20.625 1 96 104 ILE A CA 1
ATOM 778 C C . ILE A 1 104 ? -13.117 -3.328 -19.719 1 96 104 ILE A C 1
ATOM 780 O O . ILE A 1 104 ? -11.906 -3.531 -19.875 1 96 104 ILE A O 1
ATOM 784 N N . GLU A 1 105 ? -13.609 -2.539 -18.766 1 94.62 105 GLU A N 1
ATOM 785 C CA . GLU A 1 105 ? -12.727 -1.886 -17.797 1 94.62 105 GLU A CA 1
ATOM 786 C C . GLU A 1 105 ? -12.305 -2.848 -16.703 1 94.62 105 GLU A C 1
ATOM 788 O O . GLU A 1 105 ? -13.117 -3.25 -15.867 1 94.62 105 GLU A O 1
ATOM 793 N N . GLU A 1 106 ? -11.094 -3.199 -16.641 1 92.19 106 GLU A N 1
ATOM 794 C CA . GLU A 1 106 ? -10.555 -4.168 -15.688 1 92.19 106 GLU A CA 1
ATOM 795 C C . GLU A 1 106 ? -10.852 -3.752 -14.25 1 92.19 106 GLU A C 1
ATOM 797 O O . GLU A 1 106 ? -11.227 -4.582 -13.422 1 92.19 106 GLU A O 1
ATOM 802 N N . LYS A 1 107 ? -10.688 -2.525 -13.961 1 91.25 107 LYS A N 1
ATOM 803 C CA . LYS A 1 107 ? -10.898 -2.033 -12.602 1 91.25 107 LYS A CA 1
ATOM 804 C C . LYS A 1 107 ? -12.328 -2.279 -12.141 1 91.25 107 LYS A C 1
ATOM 806 O O . LYS A 1 107 ? -12.562 -2.676 -10.992 1 91.25 107 LYS A O 1
ATOM 811 N N . ALA A 1 108 ? -13.258 -1.976 -13.008 1 94.19 108 ALA A N 1
ATOM 812 C CA . ALA A 1 108 ? -14.664 -2.199 -12.68 1 94.19 108 ALA A CA 1
ATOM 813 C C . ALA A 1 108 ? -14.914 -3.662 -12.328 1 94.19 108 ALA A C 1
ATOM 815 O O . ALA A 1 108 ? -15.695 -3.961 -11.422 1 94.19 108 ALA A O 1
ATOM 816 N N . VAL A 1 109 ? -14.258 -4.492 -13.055 1 96.06 109 VAL A N 1
ATOM 817 C CA . VAL A 1 109 ? -14.422 -5.93 -12.867 1 96.06 109 VAL A CA 1
ATOM 818 C C . VAL A 1 109 ? -13.812 -6.344 -11.523 1 96.06 109 VAL A C 1
ATOM 820 O O . VAL A 1 109 ? -14.453 -7.047 -10.742 1 96.06 109 VAL A O 1
ATOM 823 N N . ILE A 1 110 ? -12.664 -5.91 -11.195 1 93.81 110 ILE A N 1
ATOM 824 C CA . ILE A 1 110 ? -11.977 -6.223 -9.945 1 93.81 110 ILE A CA 1
ATOM 825 C C . ILE A 1 110 ? -12.805 -5.707 -8.766 1 93.81 110 ILE A C 1
ATOM 827 O O . ILE A 1 110 ? -12.984 -6.414 -7.773 1 93.81 110 ILE A O 1
ATOM 831 N N . ASP A 1 111 ? -13.352 -4.57 -8.953 1 93.19 111 ASP A N 1
ATOM 832 C CA . ASP A 1 111 ? -14.117 -3.936 -7.883 1 93.19 111 ASP A CA 1
ATOM 833 C C . ASP A 1 111 ? -15.43 -4.684 -7.633 1 93.19 111 ASP A C 1
ATOM 835 O O . ASP A 1 111 ? -16 -4.582 -6.551 1 93.19 111 ASP A O 1
ATOM 839 N N . ALA A 1 112 ? -15.883 -5.375 -8.633 1 97 112 ALA A N 1
ATOM 840 C CA . ALA A 1 112 ? -17.172 -6.059 -8.547 1 97 112 ALA A CA 1
ATOM 841 C C . ALA A 1 112 ? -17.047 -7.371 -7.781 1 97 112 ALA A C 1
ATOM 843 O O . ALA A 1 112 ? -18.047 -7.941 -7.34 1 97 112 ALA A O 1
ATOM 844 N N . ILE A 1 113 ? -15.844 -7.848 -7.656 1 97.81 113 ILE A N 1
ATOM 845 C CA . ILE A 1 113 ? -15.625 -9.086 -6.914 1 97.81 113 ILE A CA 1
ATOM 846 C C . ILE A 1 113 ? -15.664 -8.797 -5.414 1 97.81 113 ILE A C 1
ATOM 848 O O . ILE A 1 113 ? -14.992 -7.883 -4.934 1 97.81 113 ILE A O 1
ATOM 852 N N . SER A 1 114 ? -16.484 -9.578 -4.719 1 97.56 114 SER A N 1
ATOM 853 C CA . SER A 1 114 ? -16.516 -9.422 -3.268 1 97.56 114 SER A CA 1
ATOM 854 C C . SER A 1 114 ? -15.117 -9.57 -2.672 1 97.56 114 SER A C 1
ATOM 856 O O . SER A 1 114 ? -14.352 -10.438 -3.082 1 97.56 114 SER A O 1
ATOM 858 N N . VAL A 1 115 ? -14.805 -8.789 -1.696 1 96.44 115 VAL A N 1
ATOM 859 C CA . VAL A 1 115 ? -13.484 -8.758 -1.082 1 96.44 115 VAL A CA 1
ATOM 860 C C . VAL A 1 115 ? -13.141 -10.141 -0.527 1 96.44 115 VAL A C 1
ATOM 862 O O . VAL A 1 115 ? -12.008 -10.609 -0.659 1 96.44 115 VAL A O 1
ATOM 865 N N . GLU A 1 116 ? -14.125 -10.773 0.054 1 97.06 116 GLU A N 1
ATOM 866 C CA . GLU A 1 116 ? -13.906 -12.078 0.685 1 97.06 116 GLU A CA 1
ATOM 867 C C . GLU A 1 116 ? -13.625 -13.156 -0.356 1 97.06 116 GLU A C 1
ATOM 869 O O . GLU A 1 116 ? -13.148 -14.242 -0.018 1 97.06 116 GLU A O 1
ATOM 874 N N . LYS A 1 117 ? -13.984 -12.859 -1.634 1 98.44 117 LYS A N 1
ATOM 875 C CA . LYS A 1 117 ? -13.789 -13.852 -2.689 1 98.44 117 LYS A CA 1
ATOM 876 C C . LYS A 1 117 ? -12.703 -13.414 -3.662 1 98.44 117 LYS A C 1
ATOM 878 O O . LYS A 1 117 ? -12.469 -14.062 -4.684 1 98.44 117 LYS A O 1
ATOM 883 N N . ASP A 1 118 ? -12.062 -12.32 -3.404 1 98.12 118 ASP A N 1
ATOM 884 C CA . ASP A 1 118 ? -10.969 -11.797 -4.223 1 98.12 118 ASP A CA 1
ATOM 885 C C . ASP A 1 118 ? -9.688 -12.594 -4.008 1 98.12 118 ASP A C 1
ATOM 887 O O . ASP A 1 118 ? -8.734 -12.086 -3.406 1 98.12 118 ASP A O 1
ATOM 891 N N . VAL A 1 119 ? -9.562 -13.672 -4.582 1 98.12 119 VAL A N 1
ATOM 892 C CA . VAL A 1 119 ? -8.5 -14.609 -4.25 1 98.12 119 VAL A CA 1
ATOM 893 C C . VAL A 1 119 ? -7.234 -14.25 -5.02 1 98.12 119 VAL A C 1
ATOM 895 O O . VAL A 1 119 ? -6.168 -14.812 -4.766 1 98.12 119 VAL A O 1
ATOM 898 N N . ASP A 1 120 ? -7.305 -13.281 -5.891 1 95.94 120 ASP A N 1
ATOM 899 C CA . ASP A 1 120 ? -6.105 -12.727 -6.508 1 95.94 120 ASP A CA 1
ATOM 900 C C . ASP A 1 120 ? -5.52 -11.602 -5.652 1 95.94 120 ASP A C 1
ATOM 902 O O . ASP A 1 120 ? -4.371 -11.195 -5.852 1 95.94 120 ASP A O 1
ATOM 906 N N . GLY A 1 121 ? -6.301 -11.062 -4.777 1 96.75 121 GLY A N 1
ATOM 907 C CA . GLY A 1 121 ? -5.848 -10.055 -3.83 1 96.75 121 GLY A CA 1
ATOM 908 C C . GLY A 1 121 ? -5.676 -8.68 -4.453 1 96.75 121 GLY A C 1
ATOM 909 O O . GLY A 1 121 ? -4.781 -7.926 -4.07 1 96.75 121 GLY A O 1
ATOM 910 N N . PHE A 1 122 ? -6.539 -8.383 -5.465 1 95.12 122 PHE A N 1
ATOM 911 C CA . PHE A 1 122 ? -6.312 -7.148 -6.207 1 95.12 122 PHE A CA 1
ATOM 912 C C . PHE A 1 122 ? -7.285 -6.062 -5.766 1 95.12 122 PHE A C 1
ATOM 914 O O . PHE A 1 122 ? -7.098 -4.887 -6.078 1 95.12 122 PHE A O 1
ATOM 921 N N . HIS A 1 123 ? -8.328 -6.465 -5.043 1 95.94 123 HIS A N 1
ATOM 922 C CA . HIS A 1 123 ? -9.297 -5.473 -4.582 1 95.94 123 HIS A CA 1
ATOM 923 C C . HIS A 1 123 ? -8.625 -4.406 -3.725 1 95.94 123 HIS A C 1
ATOM 925 O O . HIS A 1 123 ? -7.75 -4.719 -2.912 1 95.94 123 HIS A O 1
ATOM 931 N N . PRO A 1 124 ? -9.047 -3.18 -3.838 1 95.19 124 PRO A N 1
ATOM 932 C CA . PRO A 1 124 ? -8.414 -2.117 -3.047 1 95.19 124 PRO A CA 1
ATOM 933 C C . PRO A 1 124 ? -8.43 -2.412 -1.549 1 95.19 124 PRO A C 1
ATOM 935 O O . PRO A 1 124 ? -7.461 -2.096 -0.848 1 95.19 124 PRO A O 1
ATOM 938 N N . VAL A 1 125 ? -9.438 -2.992 -1.108 1 95.25 125 VAL A N 1
ATOM 939 C CA . VAL A 1 125 ? -9.523 -3.346 0.304 1 95.25 125 VAL A CA 1
ATOM 940 C C . VAL A 1 125 ? -8.445 -4.367 0.65 1 95.25 125 VAL A C 1
ATOM 942 O O . VAL A 1 125 ? -7.785 -4.258 1.686 1 95.25 125 VAL A O 1
ATOM 945 N N . SER A 1 126 ? -8.281 -5.355 -0.236 1 96.81 126 SER A N 1
ATOM 946 C CA . SER A 1 126 ? -7.238 -6.355 -0.028 1 96.81 126 SER A CA 1
ATOM 947 C C . SER A 1 126 ? -5.852 -5.719 -0.006 1 96.81 126 SER A C 1
ATOM 949 O O . SER A 1 126 ? -5.043 -6.012 0.875 1 96.81 126 SER A O 1
ATOM 951 N N . VAL A 1 127 ? -5.66 -4.855 -0.914 1 97.06 127 VAL A N 1
ATOM 952 C CA . VAL A 1 127 ? -4.375 -4.168 -1.021 1 97.06 127 VAL A CA 1
ATOM 953 C C . VAL A 1 127 ? -4.148 -3.309 0.221 1 97.06 127 VAL A C 1
ATOM 955 O O . VAL A 1 127 ? -3.07 -3.35 0.821 1 97.06 127 VAL A O 1
ATOM 958 N N . GLY A 1 128 ? -5.137 -2.533 0.562 1 97.19 128 GLY A N 1
ATOM 959 C CA . GLY A 1 128 ? -5.031 -1.705 1.752 1 97.19 128 GLY A CA 1
ATOM 960 C C . GLY A 1 128 ? -4.73 -2.5 3.008 1 97.19 128 GLY A C 1
ATOM 961 O O . GLY A 1 128 ? -3.836 -2.141 3.777 1 97.19 128 GLY A O 1
ATOM 962 N N . ASN A 1 129 ? -5.457 -3.572 3.207 1 96.5 129 ASN A N 1
ATOM 963 C CA . ASN A 1 129 ? -5.242 -4.43 4.367 1 96.5 129 ASN A CA 1
ATOM 964 C C . ASN A 1 129 ? -3.844 -5.039 4.363 1 96.5 129 ASN A C 1
ATOM 966 O O . ASN A 1 129 ? -3.217 -5.176 5.414 1 96.5 129 ASN A O 1
ATOM 970 N N . MET A 1 130 ? -3.391 -5.391 3.207 1 97.38 130 MET A N 1
ATOM 971 C CA . MET A 1 130 ? -2.027 -5.898 3.094 1 97.38 130 MET A CA 1
ATOM 972 C C . MET A 1 130 ? -1.016 -4.852 3.545 1 97.38 130 MET A C 1
ATOM 974 O O . MET A 1 130 ? -0.11 -5.152 4.324 1 97.38 130 MET A O 1
ATOM 978 N N . VAL A 1 131 ? -1.215 -3.65 3.178 1 97.38 131 VAL A N 1
ATOM 979 C CA . VAL A 1 131 ? -0.282 -2.564 3.461 1 97.38 131 VAL A CA 1
ATOM 980 C C . VAL A 1 131 ? -0.296 -2.25 4.957 1 97.38 131 VAL A C 1
ATOM 982 O O . VAL A 1 131 ? 0.76 -2.09 5.574 1 97.38 131 VAL A O 1
ATOM 985 N N . ILE A 1 132 ? -1.461 -2.221 5.543 1 95.06 132 ILE A N 1
ATOM 986 C CA . ILE A 1 132 ? -1.544 -1.8 6.938 1 95.06 132 ILE A CA 1
ATOM 987 C C . ILE A 1 132 ? -1.252 -2.986 7.852 1 95.06 132 ILE A C 1
ATOM 989 O O . ILE A 1 132 ? -1.2 -2.838 9.078 1 95.06 132 ILE A O 1
ATOM 993 N N . GLY A 1 133 ? -1.112 -4.246 7.309 1 93.25 133 GLY A N 1
ATOM 994 C CA . GLY A 1 133 ? -0.707 -5.414 8.078 1 93.25 133 GLY A CA 1
ATOM 995 C C . GLY A 1 133 ? -1.879 -6.184 8.656 1 93.25 133 GLY A C 1
ATOM 996 O O . GLY A 1 133 ? -1.708 -6.984 9.578 1 93.25 133 GLY A O 1
ATOM 997 N N . ASP A 1 134 ? -3.055 -5.883 8.18 1 93.38 134 ASP A N 1
ATOM 998 C CA . ASP A 1 134 ? -4.242 -6.625 8.594 1 93.38 134 ASP A CA 1
ATOM 999 C C . ASP A 1 134 ? -4.402 -7.902 7.77 1 93.38 134 ASP A C 1
ATOM 1001 O O . ASP A 1 134 ? -3.725 -8.086 6.758 1 93.38 134 ASP A O 1
ATOM 1005 N N . ASP A 1 135 ? -5.277 -8.797 8.289 1 93.5 135 ASP A N 1
ATOM 1006 C CA . ASP A 1 135 ? -5.566 -10.023 7.559 1 93.5 135 ASP A CA 1
ATOM 1007 C C . ASP A 1 135 ? -6.227 -9.719 6.215 1 93.5 135 ASP A C 1
ATOM 1009 O O . ASP A 1 135 ? -7.086 -8.844 6.121 1 93.5 135 ASP A O 1
ATOM 1013 N N . SER A 1 136 ? -5.742 -10.383 5.191 1 96 136 SER A N 1
ATOM 1014 C CA . SER A 1 136 ? -6.285 -10.211 3.848 1 96 136 SER A CA 1
ATOM 1015 C C . SER A 1 136 ? -5.859 -11.352 2.934 1 96 136 SER A C 1
ATOM 1017 O O . SER A 1 136 ? -4.949 -12.117 3.266 1 96 136 SER A O 1
ATOM 1019 N N . LEU A 1 137 ? -6.66 -11.578 1.864 1 98 137 LEU A N 1
ATOM 1020 C CA . LEU A 1 137 ? -6.164 -12.398 0.764 1 98 137 LEU A CA 1
ATOM 1021 C C . LEU A 1 137 ? -5.059 -11.672 0.002 1 98 137 LEU A C 1
ATOM 1023 O O . LEU A 1 137 ? -5.266 -10.562 -0.489 1 98 137 LEU A O 1
ATOM 1027 N N . LEU A 1 138 ? -3.906 -12.273 -0.043 1 98.25 138 LEU A N 1
ATOM 1028 C CA . LEU A 1 138 ? -2.719 -11.602 -0.56 1 98.25 138 LEU A CA 1
ATOM 1029 C C . LEU A 1 138 ? -2.604 -11.781 -2.07 1 98.25 138 LEU A C 1
ATOM 1031 O O . LEU A 1 138 ? -3.047 -12.797 -2.611 1 98.25 138 LEU A O 1
ATOM 1035 N N . PRO A 1 139 ? -1.999 -10.805 -2.76 1 97.75 139 PRO A N 1
ATOM 1036 C CA . PRO A 1 139 ? -1.695 -11.047 -4.172 1 97.75 139 PRO A CA 1
ATOM 1037 C C . PRO A 1 139 ? -0.852 -12.297 -4.391 1 97.75 139 PRO A C 1
ATOM 1039 O O . PRO A 1 139 ? 0.162 -12.492 -3.713 1 97.75 139 PRO A O 1
ATOM 1042 N N . CYS A 1 140 ? -1.249 -13.102 -5.309 1 97.5 140 CYS A N 1
ATOM 1043 C CA . CYS A 1 140 ? -0.754 -14.469 -5.418 1 97.5 140 CYS A CA 1
ATOM 1044 C C . CYS A 1 140 ? 0.736 -14.484 -5.73 1 97.5 140 CYS A C 1
ATOM 1046 O O . CYS A 1 140 ? 1.512 -15.164 -5.051 1 97.5 140 CYS A O 1
ATOM 1048 N N . THR A 1 141 ? 1.154 -13.742 -6.777 1 97.19 141 THR A N 1
ATOM 1049 C CA . THR A 1 141 ? 2.551 -13.773 -7.195 1 97.19 141 THR A CA 1
ATOM 1050 C C . THR A 1 141 ? 3.457 -13.219 -6.102 1 97.19 141 THR A C 1
ATOM 1052 O O . THR A 1 141 ? 4.418 -13.875 -5.691 1 97.19 141 THR A O 1
ATOM 1055 N N . PRO A 1 142 ? 3.168 -12.078 -5.488 1 98.62 142 PRO A N 1
ATOM 1056 C CA . PRO A 1 142 ? 3.969 -11.562 -4.375 1 98.62 142 PRO A CA 1
ATOM 1057 C C . PRO A 1 142 ? 4.035 -12.539 -3.199 1 98.62 142 PRO A C 1
ATOM 1059 O O . PRO A 1 142 ? 5.109 -12.758 -2.633 1 98.62 142 PRO A O 1
ATOM 1062 N N . ALA A 1 143 ? 2.912 -13.086 -2.85 1 98.62 143 ALA A N 1
ATOM 1063 C CA . ALA A 1 143 ? 2.9 -14.062 -1.763 1 98.62 143 ALA A CA 1
ATOM 1064 C C . ALA A 1 143 ? 3.795 -15.258 -2.088 1 98.62 143 ALA A C 1
ATOM 1066 O O . ALA A 1 143 ? 4.488 -15.773 -1.212 1 98.62 143 ALA A O 1
ATOM 1067 N N . GLY A 1 144 ? 3.719 -15.664 -3.326 1 98.69 144 GLY A N 1
ATOM 1068 C CA . GLY A 1 144 ? 4.582 -16.75 -3.783 1 98.69 144 GLY A CA 1
ATOM 1069 C C . GLY A 1 144 ? 6.059 -16.422 -3.641 1 98.69 144 GLY A C 1
ATOM 1070 O O . GLY A 1 144 ? 6.852 -17.297 -3.275 1 98.69 144 GLY A O 1
ATOM 1071 N N . VAL A 1 145 ? 6.441 -15.227 -3.934 1 98.88 145 VAL A N 1
ATOM 1072 C CA . VAL A 1 145 ? 7.828 -14.781 -3.818 1 98.88 145 VAL A CA 1
ATOM 1073 C C . VAL A 1 145 ? 8.297 -14.93 -2.373 1 98.88 145 VAL A C 1
ATOM 1075 O O . VAL A 1 145 ? 9.391 -15.445 -2.117 1 98.88 145 VAL A O 1
ATOM 1078 N N . ILE A 1 146 ? 7.5 -14.516 -1.419 1 98.88 146 ILE A N 1
ATOM 1079 C CA . ILE A 1 146 ? 7.844 -14.609 -0.005 1 98.88 146 ILE A CA 1
ATOM 1080 C C . ILE A 1 146 ? 8.047 -16.062 0.384 1 98.88 146 ILE A C 1
ATOM 1082 O O . ILE A 1 146 ? 9.039 -16.406 1.03 1 98.88 146 ILE A O 1
ATOM 1086 N N . GLU A 1 147 ? 7.121 -16.953 -0.076 1 98.81 147 GLU A N 1
ATOM 1087 C CA . GLU A 1 147 ? 7.211 -18.375 0.234 1 98.81 147 GLU A CA 1
ATOM 1088 C C . GLU A 1 147 ? 8.477 -19 -0.358 1 98.81 147 GLU A C 1
ATOM 1090 O O . GLU A 1 147 ? 9.141 -19.812 0.288 1 98.81 147 GLU A O 1
ATOM 1095 N N . LEU A 1 148 ? 8.781 -18.609 -1.63 1 98.88 148 LEU A N 1
ATOM 1096 C CA . LEU A 1 148 ? 9.984 -19.125 -2.277 1 98.88 148 LEU A CA 1
ATOM 1097 C C . LEU A 1 148 ? 11.227 -18.812 -1.459 1 98.88 148 LEU A C 1
ATOM 1099 O O . LEU A 1 148 ? 12.07 -19.688 -1.244 1 98.88 148 LEU A O 1
ATOM 1103 N N . ILE A 1 149 ? 11.344 -17.578 -1 1 98.88 149 ILE A N 1
ATOM 1104 C CA . ILE A 1 149 ? 12.516 -17.156 -0.233 1 98.88 149 ILE A CA 1
ATOM 1105 C C . ILE A 1 149 ? 12.578 -17.938 1.076 1 98.88 149 ILE A C 1
ATOM 1107 O O . ILE A 1 149 ? 13.602 -18.562 1.388 1 98.88 149 ILE A O 1
ATOM 1111 N N . LYS A 1 150 ? 11.484 -18.047 1.792 1 98.69 150 LYS A N 1
ATOM 1112 C CA . LYS A 1 150 ? 11.461 -18.688 3.109 1 98.69 150 LYS A CA 1
ATOM 1113 C C . LYS A 1 150 ? 11.695 -20.188 3.004 1 98.69 150 LYS A C 1
ATOM 1115 O O . LYS A 1 150 ? 12.5 -20.75 3.754 1 98.69 150 LYS A O 1
ATOM 1120 N N . ARG A 1 151 ? 11.078 -20.812 2.102 1 98.25 151 ARG A N 1
ATOM 1121 C CA . ARG A 1 151 ? 11.125 -22.266 2.016 1 98.25 151 ARG A CA 1
ATOM 1122 C C . ARG A 1 151 ? 12.414 -22.734 1.358 1 98.25 151 ARG A C 1
ATOM 1124 O O . ARG A 1 151 ? 12.75 -23.922 1.412 1 98.25 151 ARG A O 1
ATOM 1131 N N . SER A 1 152 ? 13.164 -21.828 0.714 1 97.56 152 SER A N 1
ATOM 1132 C CA . SER A 1 152 ? 14.5 -22.172 0.229 1 97.56 152 SER A CA 1
ATOM 1133 C C . SER A 1 152 ? 15.523 -22.141 1.357 1 97.56 152 SER A C 1
ATOM 1135 O O . SER A 1 152 ? 16.719 -22.359 1.13 1 97.56 152 SER A O 1
ATOM 1137 N N . GLY A 1 153 ? 15.078 -21.75 2.564 1 97.44 153 GLY A N 1
ATOM 1138 C CA . GLY A 1 153 ? 15.938 -21.766 3.736 1 97.44 153 GLY A CA 1
ATOM 1139 C C . GLY A 1 153 ? 16.547 -20.422 4.043 1 97.44 153 GLY A C 1
ATOM 1140 O O . GLY A 1 153 ? 17.453 -20.312 4.875 1 97.44 153 GLY A O 1
ATOM 1141 N N . ASN A 1 154 ? 16.109 -19.406 3.361 1 98.06 154 ASN A N 1
ATOM 1142 C CA . ASN A 1 154 ? 16.672 -18.078 3.543 1 98.06 154 ASN A CA 1
ATOM 1143 C C . ASN A 1 154 ? 15.781 -17.203 4.422 1 98.06 154 ASN A C 1
ATOM 1145 O O . ASN A 1 154 ? 14.562 -17.375 4.445 1 98.06 154 ASN A O 1
ATOM 1149 N N . SER A 1 155 ? 16.375 -16.297 5.145 1 97.94 155 SER A N 1
ATOM 1150 C CA . SER A 1 155 ? 15.656 -15.32 5.949 1 97.94 155 SER A CA 1
ATOM 1151 C C . SER A 1 155 ? 15.539 -13.984 5.223 1 97.94 155 SER A C 1
ATOM 1153 O O . SER A 1 155 ? 16.375 -13.656 4.375 1 97.94 155 SER A O 1
ATOM 1155 N N . ILE A 1 156 ? 14.547 -13.25 5.543 1 98.75 156 ILE A N 1
ATOM 1156 C CA . ILE A 1 156 ? 14.297 -11.961 4.906 1 98.75 156 ILE A CA 1
ATOM 1157 C C . ILE A 1 156 ? 14.633 -10.828 5.871 1 98.75 156 ILE A C 1
ATOM 1159 O O . ILE A 1 156 ? 15.18 -9.797 5.465 1 98.75 156 ILE A O 1
ATOM 1163 N N . ALA A 1 157 ? 14.438 -11.047 7.152 1 98.38 157 ALA A N 1
ATOM 1164 C CA . ALA A 1 157 ? 14.562 -10.016 8.18 1 98.38 157 ALA A CA 1
ATOM 1165 C C . ALA A 1 157 ? 15.961 -9.414 8.188 1 98.38 157 ALA A C 1
ATOM 1167 O O . ALA A 1 157 ? 16.953 -10.141 8.172 1 98.38 157 ALA A O 1
ATOM 1168 N N . GLY A 1 158 ? 15.969 -8.125 8.141 1 97.69 158 GLY A N 1
ATOM 1169 C CA . GLY A 1 158 ? 17.234 -7.406 8.258 1 97.69 158 GLY A CA 1
ATOM 1170 C C . GLY A 1 158 ? 17.969 -7.266 6.938 1 97.69 158 GLY A C 1
ATOM 1171 O O . GLY A 1 158 ? 18.953 -6.531 6.844 1 97.69 158 GLY A O 1
ATOM 1172 N N . LYS A 1 159 ? 17.516 -7.926 5.855 1 98.62 159 LYS A N 1
ATOM 1173 C CA . LYS A 1 159 ? 18.172 -7.879 4.543 1 98.62 159 LYS A CA 1
ATOM 1174 C C . LYS A 1 159 ? 17.719 -6.648 3.758 1 98.62 159 LYS A C 1
ATOM 1176 O O . LYS A 1 159 ? 16.656 -6.082 4.027 1 98.62 159 LYS A O 1
ATOM 1181 N N . HIS A 1 160 ? 18.562 -6.23 2.904 1 98.81 160 HIS A N 1
ATOM 1182 C CA . HIS A 1 160 ? 18.188 -5.207 1.938 1 98.81 160 HIS A CA 1
ATOM 1183 C C . HIS A 1 160 ? 17.578 -5.824 0.686 1 98.81 160 HIS A C 1
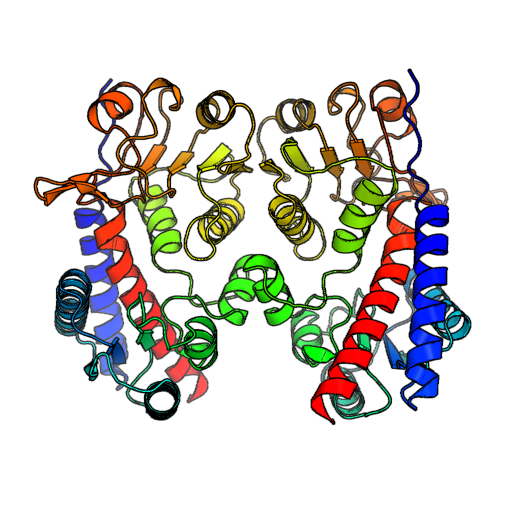ATOM 1185 O O . HIS A 1 160 ? 18.266 -6.508 -0.073 1 98.81 160 HIS A O 1
ATOM 1191 N N . ALA A 1 161 ? 16.312 -5.629 0.501 1 98.94 161 ALA A N 1
ATOM 1192 C CA . ALA A 1 161 ? 15.609 -6.113 -0.684 1 98.94 161 ALA A CA 1
ATOM 1193 C C . ALA A 1 161 ? 15.406 -4.992 -1.697 1 98.94 161 ALA A C 1
ATOM 1195 O O . ALA A 1 161 ? 14.875 -3.932 -1.36 1 98.94 161 ALA A O 1
ATOM 1196 N N . VAL A 1 162 ? 15.852 -5.223 -2.898 1 98.94 162 VAL A N 1
ATOM 1197 C CA . VAL A 1 162 ? 15.602 -4.297 -4 1 98.94 162 VAL A CA 1
ATOM 1198 C C . VAL A 1 162 ? 14.609 -4.918 -4.98 1 98.94 162 VAL A C 1
ATOM 1200 O O . VAL A 1 162 ? 14.812 -6.035 -5.457 1 98.94 162 VAL A O 1
ATOM 1203 N N . VAL A 1 163 ? 13.531 -4.234 -5.207 1 98.94 163 VAL A N 1
ATOM 1204 C CA . VAL A 1 163 ? 12.516 -4.641 -6.168 1 98.94 163 VAL A CA 1
ATOM 1205 C C . VAL A 1 163 ? 12.602 -3.764 -7.418 1 98.94 163 VAL A C 1
ATOM 1207 O O . VAL A 1 163 ? 12.531 -2.535 -7.324 1 98.94 163 VAL A O 1
ATOM 1210 N N . ILE A 1 164 ? 12.828 -4.367 -8.539 1 98.94 164 ILE A N 1
ATOM 1211 C CA . ILE A 1 164 ? 12.805 -3.643 -9.805 1 98.94 164 ILE A CA 1
ATOM 1212 C C . ILE A 1 164 ? 11.453 -3.842 -10.492 1 98.94 164 ILE A C 1
ATOM 1214 O O . ILE A 1 164 ? 11.148 -4.934 -10.977 1 98.94 164 ILE A O 1
ATOM 1218 N N . GLY A 1 165 ? 10.711 -2.824 -10.555 1 98.56 165 GLY A N 1
ATOM 1219 C CA . GLY A 1 165 ? 9.32 -2.832 -10.984 1 98.56 165 GLY A CA 1
ATOM 1220 C C . GLY A 1 165 ? 8.359 -2.34 -9.914 1 98.56 165 GLY A C 1
ATOM 1221 O O . GLY A 1 165 ? 8.516 -2.676 -8.734 1 98.56 165 GLY A O 1
ATOM 1222 N N . ARG A 1 166 ? 7.422 -1.55 -10.25 1 98.44 166 ARG A N 1
ATOM 1223 C CA . ARG A 1 166 ? 6.496 -1.009 -9.266 1 98.44 166 ARG A CA 1
ATOM 1224 C C . ARG A 1 166 ? 5.051 -1.186 -9.711 1 98.44 166 ARG A C 1
ATOM 1226 O O . ARG A 1 166 ? 4.215 -0.304 -9.5 1 98.44 166 ARG A O 1
ATOM 1233 N N . SER A 1 167 ? 4.738 -2.289 -10.398 1 96.25 167 SER A N 1
ATOM 1234 C CA . SER A 1 167 ? 3.371 -2.592 -10.812 1 96.25 167 SER A CA 1
ATOM 1235 C C . SER A 1 167 ? 2.457 -2.775 -9.602 1 96.25 167 SER A C 1
ATOM 1237 O O . SER A 1 167 ? 2.926 -3.049 -8.5 1 96.25 167 SER A O 1
ATOM 1239 N N . ASN A 1 168 ? 1.185 -2.701 -9.852 1 94.44 168 ASN A N 1
ATOM 1240 C CA . ASN A 1 168 ? 0.184 -2.793 -8.789 1 94.44 168 ASN A CA 1
ATOM 1241 C C . ASN A 1 168 ? -0.033 -4.238 -8.344 1 94.44 168 ASN A C 1
ATOM 1243 O O . ASN A 1 168 ? -0.503 -4.484 -7.234 1 94.44 168 ASN A O 1
ATOM 1247 N N . ILE A 1 169 ? 0.29 -5.156 -9.203 1 92.25 169 ILE A N 1
ATOM 1248 C CA . ILE A 1 169 ? -0.112 -6.523 -8.898 1 92.25 169 ILE A CA 1
ATOM 1249 C C . ILE A 1 169 ? 1.099 -7.324 -8.422 1 92.25 169 ILE A C 1
ATOM 1251 O O . ILE A 1 169 ? 0.95 -8.422 -7.883 1 92.25 169 ILE A O 1
ATOM 1255 N N . VAL A 1 170 ? 2.359 -6.754 -8.695 1 96.88 170 VAL A N 1
ATOM 1256 C CA . VAL A 1 170 ? 3.533 -7.516 -8.281 1 96.88 170 VAL A CA 1
ATOM 1257 C C . VAL A 1 170 ? 4.5 -6.602 -7.527 1 96.88 170 VAL A C 1
ATOM 1259 O O . VAL A 1 170 ? 4.707 -6.766 -6.324 1 96.88 170 VAL A O 1
ATOM 1262 N N . GLY A 1 171 ? 4.984 -5.562 -8.211 1 98.12 171 GLY A N 1
ATOM 1263 C CA . GLY A 1 171 ? 6.07 -4.746 -7.691 1 98.12 171 GLY A CA 1
ATOM 1264 C C . GLY A 1 171 ? 5.766 -4.152 -6.328 1 98.12 171 GLY A C 1
ATOM 1265 O O . GLY A 1 171 ? 6.445 -4.461 -5.344 1 98.12 171 GLY A O 1
ATOM 1266 N N . LYS A 1 172 ? 4.742 -3.381 -6.281 1 98.62 172 LYS A N 1
ATOM 1267 C CA . LYS A 1 172 ? 4.391 -2.703 -5.039 1 98.62 172 LYS A CA 1
ATOM 1268 C C . LYS A 1 172 ? 3.986 -3.705 -3.961 1 98.62 172 LYS A C 1
ATOM 1270 O O . LYS A 1 172 ? 4.5 -3.662 -2.842 1 98.62 172 LYS A O 1
ATOM 1275 N N . PRO A 1 173 ? 3.158 -4.695 -4.281 1 98.5 173 PRO A N 1
ATOM 1276 C CA . PRO A 1 173 ? 2.758 -5.645 -3.238 1 98.5 173 PRO A CA 1
ATOM 1277 C C . PRO A 1 173 ? 3.934 -6.453 -2.695 1 98.5 173 PRO A C 1
ATOM 1279 O O . PRO A 1 173 ? 4.02 -6.688 -1.488 1 98.5 173 PRO A O 1
ATOM 1282 N N . VAL A 1 174 ? 4.82 -6.891 -3.568 1 98.81 174 VAL A N 1
ATOM 1283 C CA . VAL A 1 174 ? 5.938 -7.688 -3.064 1 98.81 174 VAL A CA 1
ATOM 1284 C C . VAL A 1 174 ? 6.836 -6.816 -2.186 1 98.81 174 VAL A C 1
ATOM 1286 O O . VAL A 1 174 ? 7.398 -7.297 -1.199 1 98.81 174 VAL A O 1
ATOM 1289 N N . SER A 1 175 ? 6.961 -5.527 -2.52 1 98.88 175 SER A N 1
ATOM 1290 C CA . SER A 1 175 ? 7.715 -4.598 -1.685 1 98.88 175 SER A CA 1
ATOM 1291 C C . SER A 1 175 ? 7.121 -4.508 -0.282 1 98.88 175 SER A C 1
ATOM 1293 O O . SER A 1 175 ? 7.848 -4.562 0.71 1 98.88 175 SER A O 1
ATOM 1295 N N . MET A 1 176 ? 5.816 -4.43 -0.21 1 98.69 176 MET A N 1
ATOM 1296 C CA . MET A 1 176 ? 5.145 -4.312 1.082 1 98.69 176 MET A CA 1
ATOM 1297 C C . MET A 1 176 ? 5.273 -5.605 1.882 1 98.69 176 MET A C 1
ATOM 1299 O O . MET A 1 176 ? 5.434 -5.57 3.104 1 98.69 176 MET A O 1
ATOM 1303 N N . LEU A 1 177 ? 5.184 -6.719 1.192 1 98.81 177 LEU A N 1
ATOM 1304 C CA . LEU A 1 177 ? 5.289 -7.992 1.896 1 98.81 177 LEU A CA 1
ATOM 1305 C C . LEU A 1 177 ? 6.707 -8.211 2.414 1 98.81 177 LEU A C 1
ATOM 1307 O O . LEU A 1 177 ? 6.895 -8.766 3.502 1 98.81 177 LEU A O 1
ATOM 1311 N N . LEU A 1 178 ? 7.734 -7.828 1.609 1 98.94 178 LEU A N 1
ATOM 1312 C CA . LEU A 1 178 ? 9.117 -7.895 2.076 1 98.94 178 LEU A CA 1
ATOM 1313 C C . LEU A 1 178 ? 9.32 -6.988 3.287 1 98.94 178 LEU A C 1
ATOM 1315 O O . LEU A 1 178 ? 10.008 -7.367 4.238 1 98.94 178 LEU A O 1
ATOM 1319 N N . LEU A 1 179 ? 8.742 -5.832 3.215 1 98.81 179 LEU A N 1
ATOM 1320 C CA . LEU A 1 179 ? 8.805 -4.898 4.336 1 98.81 179 LEU A CA 1
ATOM 1321 C C . LEU A 1 179 ? 8.195 -5.512 5.59 1 98.81 179 LEU A C 1
ATOM 1323 O O . LEU A 1 179 ? 8.75 -5.391 6.684 1 98.81 179 LEU A O 1
ATOM 1327 N N . ARG A 1 180 ? 7.051 -6.18 5.418 1 97.88 180 ARG A N 1
ATOM 1328 C CA . ARG A 1 180 ? 6.363 -6.863 6.512 1 97.88 180 ARG A CA 1
ATOM 1329 C C . ARG A 1 180 ? 7.266 -7.91 7.156 1 97.88 180 ARG A C 1
ATOM 1331 O O . ARG A 1 180 ? 7.164 -8.172 8.359 1 97.88 180 ARG A O 1
ATOM 1338 N N . GLU A 1 181 ? 8.133 -8.484 6.371 1 98.25 181 GLU A N 1
ATOM 1339 C CA . GLU A 1 181 ? 9.078 -9.484 6.855 1 98.25 181 GLU A CA 1
ATOM 1340 C C . GLU A 1 181 ? 10.352 -8.828 7.395 1 98.25 181 GLU A C 1
ATOM 1342 O O . GLU A 1 181 ? 11.367 -9.492 7.578 1 98.25 181 GLU A O 1
ATOM 1347 N N . ASN A 1 182 ? 10.359 -7.523 7.539 1 98.5 182 ASN A N 1
ATOM 1348 C CA . ASN A 1 182 ? 11.398 -6.727 8.18 1 98.5 182 ASN A CA 1
ATOM 1349 C C . ASN A 1 182 ? 12.625 -6.578 7.285 1 98.5 182 ASN A C 1
ATOM 1351 O O . ASN A 1 182 ? 13.75 -6.527 7.773 1 98.5 182 ASN A O 1
ATOM 1355 N N . ALA A 1 183 ? 12.438 -6.656 5.996 1 98.88 183 ALA A N 1
ATOM 1356 C CA . ALA A 1 183 ? 13.492 -6.227 5.078 1 98.88 183 ALA A CA 1
ATOM 1357 C C . ALA A 1 183 ? 13.531 -4.703 4.969 1 98.88 183 ALA A C 1
ATOM 1359 O O . ALA A 1 183 ? 12.516 -4.035 5.176 1 98.88 183 ALA A O 1
ATOM 1360 N N . THR A 1 184 ? 14.711 -4.172 4.762 1 98.88 184 THR A N 1
ATOM 1361 C CA . THR A 1 184 ? 14.812 -2.838 4.18 1 98.88 184 THR A CA 1
ATOM 1362 C C . THR A 1 184 ? 14.523 -2.877 2.682 1 98.88 184 THR A C 1
ATOM 1364 O O . THR A 1 184 ? 15.125 -3.664 1.947 1 98.88 184 THR A O 1
ATOM 1367 N N . VAL A 1 185 ? 13.586 -2.061 2.184 1 98.94 185 VAL A N 1
ATOM 1368 C CA . VAL A 1 185 ? 13.117 -2.268 0.819 1 98.94 185 VAL A CA 1
ATOM 1369 C C . VAL A 1 185 ? 13.43 -1.035 -0.028 1 98.94 185 VAL A C 1
ATOM 1371 O O . VAL A 1 185 ? 13.18 0.096 0.396 1 98.94 185 VAL A O 1
ATOM 1374 N N . THR A 1 186 ? 14.016 -1.214 -1.161 1 98.94 186 THR A N 1
ATOM 1375 C CA . THR A 1 186 ? 14.164 -0.19 -2.191 1 98.94 186 THR A CA 1
ATOM 1376 C C . THR A 1 186 ? 13.352 -0.552 -3.432 1 98.94 186 THR A C 1
ATOM 1378 O O . THR A 1 186 ? 13.43 -1.678 -3.926 1 98.94 186 THR A O 1
ATOM 1381 N N . ILE A 1 187 ? 12.586 0.337 -3.873 1 98.94 187 ILE A N 1
ATOM 1382 C CA . ILE A 1 187 ? 11.758 0.117 -5.055 1 98.94 187 ILE A CA 1
ATOM 1383 C C . ILE A 1 187 ? 12.312 0.918 -6.23 1 98.94 187 ILE A C 1
ATOM 1385 O O . ILE A 1 187 ? 12.336 2.15 -6.191 1 98.94 187 ILE A O 1
ATOM 1389 N N . CYS A 1 188 ? 12.742 0.228 -7.254 1 98.88 188 CYS A N 1
ATOM 1390 C CA . CYS A 1 188 ? 13.258 0.832 -8.477 1 98.88 188 CYS A CA 1
ATOM 1391 C C . CYS A 1 188 ? 12.258 0.711 -9.617 1 98.88 188 CYS A C 1
ATOM 1393 O O . CYS A 1 188 ? 11.344 -0.111 -9.555 1 98.88 188 CYS A O 1
ATOM 1395 N N . HIS A 1 189 ? 12.391 1.544 -10.57 1 98.56 189 HIS A N 1
ATOM 1396 C CA . HIS A 1 189 ? 11.539 1.567 -11.758 1 98.56 189 HIS A CA 1
ATOM 1397 C C . HIS A 1 189 ? 12.242 2.27 -12.914 1 98.56 189 HIS A C 1
ATOM 1399 O O . HIS A 1 189 ? 13.43 2.584 -12.836 1 98.56 189 HIS A O 1
ATOM 1405 N N . SER A 1 190 ? 11.555 2.451 -14 1 97.62 190 SER A N 1
ATOM 1406 C CA . SER A 1 190 ? 12.148 2.904 -15.25 1 97.62 190 SER A CA 1
ATOM 1407 C C . SER A 1 190 ? 12.766 4.289 -15.102 1 97.62 190 SER A C 1
ATOM 1409 O O . SER A 1 190 ? 13.664 4.66 -15.859 1 97.62 190 SER A O 1
ATOM 1411 N N . ARG A 1 191 ? 12.352 5.137 -14.133 1 97.38 191 ARG A N 1
ATOM 1412 C CA . ARG A 1 191 ? 12.852 6.492 -13.953 1 97.38 191 ARG A CA 1
ATOM 1413 C C . ARG A 1 191 ? 13.938 6.539 -12.883 1 97.38 191 ARG A C 1
ATOM 1415 O O . ARG A 1 191 ? 14.461 7.609 -12.562 1 97.38 191 ARG A O 1
ATOM 1422 N N . THR A 1 192 ? 14.25 5.363 -12.312 1 98.06 192 THR A N 1
ATOM 1423 C CA . THR A 1 192 ? 15.328 5.293 -11.328 1 98.06 192 THR A CA 1
ATOM 1424 C C . THR A 1 192 ? 16.672 5.605 -11.969 1 98.06 192 THR A C 1
ATOM 1426 O O . THR A 1 192 ? 17.047 4.992 -12.969 1 98.06 192 THR A O 1
ATOM 1429 N N . ALA A 1 193 ? 17.359 6.543 -11.305 1 95.19 193 ALA A N 1
ATOM 1430 C CA . ALA A 1 193 ? 18.719 6.844 -11.75 1 95.19 193 ALA A CA 1
ATOM 1431 C C . ALA A 1 193 ? 19.703 5.801 -11.234 1 95.19 193 ALA A C 1
ATOM 1433 O O . ALA A 1 193 ? 19.609 5.359 -10.094 1 95.19 193 ALA A O 1
ATOM 1434 N N . ASP A 1 194 ? 20.562 5.227 -12.023 1 94.94 194 ASP A N 1
ATOM 1435 C CA . ASP A 1 194 ? 21.625 4.297 -11.68 1 94.94 194 ASP A CA 1
ATOM 1436 C C . ASP A 1 194 ? 21.078 3.035 -11.023 1 94.94 194 ASP A C 1
ATOM 1438 O O . ASP A 1 194 ? 21.516 2.652 -9.938 1 94.94 194 ASP A O 1
ATOM 1442 N N . MET A 1 195 ? 20.125 2.443 -11.57 1 97.81 195 MET A N 1
ATOM 1443 C CA . MET A 1 195 ? 19.438 1.261 -11.07 1 97.81 195 MET A CA 1
ATOM 1444 C C . MET A 1 195 ? 20.422 0.127 -10.797 1 97.81 195 MET A C 1
ATOM 1446 O O . MET A 1 195 ? 20.297 -0.584 -9.797 1 97.81 195 MET A O 1
ATOM 1450 N N . GLU A 1 196 ? 21.406 0.025 -11.68 1 98.12 196 GLU A N 1
ATOM 1451 C CA . GLU A 1 196 ? 22.406 -1.036 -11.547 1 98.12 196 GLU A CA 1
ATOM 1452 C C . GLU A 1 196 ? 23.156 -0.928 -10.219 1 98.12 196 GLU A C 1
ATOM 1454 O O . GLU A 1 196 ? 23.312 -1.923 -9.508 1 98.12 196 GLU A O 1
ATOM 1459 N N . ALA A 1 197 ? 23.609 0.242 -9.867 1 97.88 197 ALA A N 1
ATOM 1460 C CA . ALA A 1 197 ? 24.328 0.469 -8.617 1 97.88 197 ALA A CA 1
ATOM 1461 C C . ALA A 1 197 ? 23.469 0.134 -7.41 1 97.88 197 ALA A C 1
ATOM 1463 O O . ALA A 1 197 ? 23.938 -0.443 -6.434 1 97.88 197 ALA A O 1
ATOM 1464 N N . ILE A 1 198 ? 22.203 0.513 -7.461 1 98.25 198 ILE A N 1
ATOM 1465 C CA . ILE A 1 198 ? 21.281 0.232 -6.367 1 98.25 198 ILE A CA 1
ATOM 1466 C C . ILE A 1 198 ? 21.047 -1.273 -6.258 1 98.25 198 ILE A C 1
ATOM 1468 O O . ILE A 1 198 ? 21.125 -1.842 -5.164 1 98.25 198 ILE A O 1
ATOM 1472 N N . ALA A 1 199 ? 20.781 -1.94 -7.395 1 98.69 199 ALA A N 1
ATOM 1473 C CA . ALA A 1 199 ? 20.516 -3.375 -7.418 1 98.69 199 ALA A CA 1
ATOM 1474 C C . ALA A 1 199 ? 21.688 -4.164 -6.844 1 98.69 199 ALA A C 1
ATOM 1476 O O . ALA A 1 199 ? 21.484 -5.188 -6.184 1 98.69 199 ALA A O 1
ATOM 1477 N N . ARG A 1 200 ? 22.875 -3.686 -7.004 1 98.19 200 ARG A N 1
ATOM 1478 C CA . ARG A 1 200 ? 24.078 -4.375 -6.566 1 98.19 200 ARG A CA 1
ATOM 1479 C C . ARG A 1 200 ? 24.203 -4.355 -5.047 1 98.19 200 ARG A C 1
ATOM 1481 O O . ARG A 1 200 ? 25.016 -5.086 -4.477 1 98.19 200 ARG A O 1
ATOM 1488 N N . THR A 1 201 ? 23.391 -3.613 -4.398 1 97.88 201 THR A N 1
ATOM 1489 C CA . THR A 1 201 ? 23.422 -3.576 -2.939 1 97.88 201 THR A CA 1
ATOM 1490 C C . THR A 1 201 ? 22.438 -4.574 -2.35 1 97.88 201 THR A C 1
ATOM 1492 O O . THR A 1 201 ? 22.391 -4.766 -1.134 1 97.88 201 THR A O 1
ATOM 1495 N N . ALA A 1 202 ? 21.688 -5.285 -3.107 1 98.75 202 ALA A N 1
ATOM 1496 C CA . ALA A 1 202 ? 20.547 -6.094 -2.68 1 98.75 202 ALA A CA 1
ATOM 1497 C C . ALA A 1 202 ? 21.016 -7.445 -2.141 1 98.75 202 ALA A C 1
ATOM 1499 O O . ALA A 1 202 ? 21.719 -8.188 -2.826 1 98.75 202 ALA A O 1
ATOM 1500 N N . ASP A 1 203 ? 20.609 -7.762 -0.89 1 98.81 203 ASP A N 1
ATOM 1501 C CA . ASP A 1 203 ? 20.672 -9.148 -0.433 1 98.81 203 ASP A CA 1
ATOM 1502 C C . ASP A 1 203 ? 19.625 -10 -1.128 1 98.81 203 ASP A C 1
ATOM 1504 O O . ASP A 1 203 ? 19.828 -11.203 -1.326 1 98.81 203 ASP A O 1
ATOM 1508 N N . ILE A 1 204 ? 18.531 -9.422 -1.403 1 98.94 204 ILE A N 1
ATOM 1509 C CA . ILE A 1 204 ? 17.406 -10 -2.148 1 98.94 204 ILE A CA 1
ATOM 1510 C C . ILE A 1 204 ? 17.047 -9.102 -3.328 1 98.94 204 ILE A C 1
ATOM 1512 O O . ILE A 1 204 ? 16.719 -7.926 -3.143 1 98.94 204 ILE A O 1
ATOM 1516 N N . LEU A 1 205 ? 17.188 -9.602 -4.52 1 98.94 205 LEU A N 1
ATOM 1517 C CA . LEU A 1 205 ? 16.828 -8.883 -5.73 1 98.94 205 LEU A CA 1
ATOM 1518 C C . LEU A 1 205 ? 15.602 -9.5 -6.387 1 98.94 205 LEU A C 1
ATOM 1520 O O . LEU A 1 205 ? 15.641 -10.656 -6.82 1 98.94 205 LEU A O 1
ATOM 1524 N N . VAL A 1 206 ? 14.469 -8.797 -6.395 1 98.94 206 VAL A N 1
ATOM 1525 C CA . VAL A 1 206 ? 13.258 -9.227 -7.078 1 98.94 206 VAL A CA 1
ATOM 1526 C C . VAL A 1 206 ? 13.062 -8.414 -8.352 1 98.94 206 VAL A C 1
ATOM 1528 O O . VAL A 1 206 ? 13.039 -7.184 -8.312 1 98.94 206 VAL A O 1
ATOM 1531 N N . VAL A 1 207 ? 12.938 -9.078 -9.477 1 98.94 207 VAL A N 1
ATOM 1532 C CA . VAL A 1 207 ? 12.828 -8.398 -10.758 1 98.94 207 VAL A CA 1
ATOM 1533 C C . VAL A 1 207 ? 11.484 -8.719 -11.406 1 98.94 207 VAL A C 1
ATOM 1535 O O . VAL A 1 207 ? 11.172 -9.891 -11.648 1 98.94 207 VAL A O 1
ATOM 1538 N N . ALA A 1 208 ? 10.68 -7.707 -11.648 1 98.19 208 ALA A N 1
ATOM 1539 C CA . ALA A 1 208 ? 9.336 -7.852 -12.211 1 98.19 208 ALA A CA 1
ATOM 1540 C C . ALA A 1 208 ? 9.039 -6.758 -13.227 1 98.19 208 ALA A C 1
ATOM 1542 O O . ALA A 1 208 ? 8.109 -5.973 -13.055 1 98.19 208 ALA A O 1
ATOM 1543 N N . ILE A 1 209 ? 9.711 -6.766 -14.352 1 97.88 209 ILE A N 1
ATOM 1544 C CA . ILE A 1 209 ? 9.578 -5.633 -15.266 1 97.88 209 ILE A CA 1
ATOM 1545 C C . ILE A 1 209 ? 9.102 -6.125 -16.625 1 97.88 209 ILE A C 1
ATOM 1547 O O . ILE A 1 209 ? 8.742 -5.324 -17.5 1 97.88 209 ILE A O 1
ATOM 1551 N N . GLY A 1 210 ? 9.078 -7.395 -16.906 1 95.62 210 GLY A N 1
ATOM 1552 C CA . GLY A 1 210 ? 8.555 -7.938 -18.156 1 95.62 210 GLY A CA 1
ATOM 1553 C C . GLY A 1 210 ? 9.43 -7.625 -19.359 1 95.62 210 GLY A C 1
ATOM 1554 O O . GLY A 1 210 ? 8.93 -7.301 -20.422 1 95.62 210 GLY A O 1
ATOM 1555 N N . LYS A 1 211 ? 10.719 -7.586 -19.172 1 97.38 211 LYS A N 1
ATOM 1556 C CA . LYS A 1 211 ? 11.711 -7.383 -20.234 1 97.38 211 LYS A CA 1
ATOM 1557 C C . LYS A 1 211 ? 12.727 -8.523 -20.266 1 97.38 211 LYS A C 1
ATOM 1559 O O . LYS A 1 211 ? 13.492 -8.711 -19.312 1 97.38 211 LYS A O 1
ATOM 1564 N N . PRO A 1 212 ? 12.766 -9.266 -21.375 1 97.69 212 PRO A N 1
ATOM 1565 C CA . PRO A 1 212 ? 13.578 -10.484 -21.422 1 97.69 212 PRO A CA 1
ATOM 1566 C C . PRO A 1 212 ? 15.062 -10.211 -21.188 1 97.69 212 PRO A C 1
ATOM 1568 O O . PRO A 1 212 ? 15.688 -9.484 -21.969 1 97.69 212 PRO A O 1
ATOM 1571 N N . GLU A 1 213 ? 15.609 -10.75 -20.078 1 97.94 213 GLU A N 1
ATOM 1572 C CA . GLU A 1 213 ? 17.031 -10.805 -19.781 1 97.94 213 GLU A CA 1
ATOM 1573 C C . GLU A 1 213 ? 17.641 -9.406 -19.688 1 97.94 213 GLU A C 1
ATOM 1575 O O . GLU A 1 213 ? 18.781 -9.195 -20.094 1 97.94 213 GLU A O 1
ATOM 1580 N N . ALA A 1 214 ? 16.828 -8.484 -19.25 1 97.94 214 ALA A N 1
ATOM 1581 C CA . ALA A 1 214 ? 17.25 -7.09 -19.125 1 97.94 214 ALA A CA 1
ATOM 1582 C C . ALA A 1 214 ? 18.234 -6.91 -17.969 1 97.94 214 ALA A C 1
ATOM 1584 O O . ALA A 1 214 ? 19.031 -5.977 -17.969 1 97.94 214 ALA A O 1
ATOM 1585 N N . ILE A 1 215 ? 18.203 -7.773 -16.984 1 98.56 215 ILE A N 1
ATOM 1586 C CA . ILE A 1 215 ? 19.031 -7.688 -15.797 1 98.56 215 ILE A CA 1
ATOM 1587 C C . ILE A 1 215 ? 20.172 -8.703 -15.891 1 98.56 215 ILE A C 1
ATOM 1589 O O . ILE A 1 215 ? 19.938 -9.914 -15.883 1 98.56 215 ILE A O 1
ATOM 1593 N N . GLY A 1 216 ? 21.375 -8.211 -15.984 1 98.06 216 GLY A N 1
ATOM 1594 C CA . GLY A 1 216 ? 22.547 -9.086 -16.094 1 98.06 216 GLY A CA 1
ATOM 1595 C C . GLY A 1 216 ? 23.281 -9.258 -14.781 1 98.06 216 GLY A C 1
ATOM 1596 O O . GLY A 1 216 ? 22.812 -8.805 -13.734 1 98.06 216 GLY A O 1
ATOM 1597 N N . ALA A 1 217 ? 24.422 -9.867 -14.836 1 98.25 217 ALA A N 1
ATOM 1598 C CA . ALA A 1 217 ? 25.219 -10.211 -13.672 1 98.25 217 ALA A CA 1
ATOM 1599 C C . ALA A 1 217 ? 25.688 -8.961 -12.938 1 98.25 217 ALA A C 1
ATOM 1601 O O . ALA A 1 217 ? 25.859 -8.977 -11.719 1 98.25 217 ALA A O 1
ATOM 1602 N N . SER A 1 218 ? 25.875 -7.898 -13.672 1 98.31 218 SER A N 1
ATOM 1603 C CA . SER A 1 218 ? 26.422 -6.676 -13.094 1 98.31 218 SER A CA 1
ATOM 1604 C C . SER A 1 218 ? 25.438 -6.051 -12.102 1 98.31 218 SER A C 1
ATOM 1606 O O . SER A 1 218 ? 25.812 -5.18 -11.32 1 98.31 218 SER A O 1
ATOM 1608 N N . TYR A 1 219 ? 24.188 -6.48 -12.141 1 98.62 219 TYR A N 1
ATOM 1609 C CA . TYR A 1 219 ? 23.172 -5.977 -11.227 1 98.62 219 TYR A CA 1
ATOM 1610 C C . TYR A 1 219 ? 23.172 -6.777 -9.93 1 98.62 219 TYR A C 1
ATOM 1612 O O . TYR A 1 219 ? 22.5 -6.398 -8.961 1 98.62 219 TYR A O 1
ATOM 1620 N N . VAL A 1 220 ? 23.891 -7.887 -9.836 1 98.75 220 VAL A N 1
ATOM 1621 C CA . VAL A 1 220 ? 23.672 -8.867 -8.781 1 98.75 220 VAL A CA 1
ATOM 1622 C C . VAL A 1 220 ? 24.812 -8.781 -7.766 1 98.75 220 VAL A C 1
ATOM 1624 O O . VAL A 1 220 ? 25.984 -8.883 -8.133 1 98.75 220 VAL A O 1
ATOM 1627 N N . LYS A 1 221 ? 24.438 -8.578 -6.52 1 98.56 221 LYS A N 1
ATOM 1628 C CA . LYS A 1 221 ? 25.391 -8.688 -5.414 1 98.56 221 LYS A CA 1
ATOM 1629 C C . LYS A 1 221 ? 25.875 -10.125 -5.242 1 98.56 221 LYS A C 1
ATOM 1631 O O . LYS A 1 221 ? 25.062 -11.062 -5.285 1 98.56 221 LYS A O 1
ATOM 1636 N N . PRO A 1 222 ? 27.188 -10.359 -5.133 1 98.44 222 PRO A N 1
ATOM 1637 C CA . PRO A 1 222 ? 27.625 -11.734 -4.867 1 98.44 222 PRO A CA 1
ATOM 1638 C C . PRO A 1 222 ? 26.922 -12.359 -3.67 1 98.44 222 PRO A C 1
ATOM 1640 O O . PRO A 1 222 ? 26.875 -11.766 -2.592 1 98.44 222 PRO A O 1
ATOM 1643 N N . GLY A 1 223 ? 26.312 -13.523 -3.883 1 98.31 223 GLY A N 1
ATOM 1644 C CA . GLY A 1 223 ? 25.656 -14.242 -2.803 1 98.31 223 GLY A CA 1
ATOM 1645 C C . GLY A 1 223 ? 24.203 -13.875 -2.641 1 98.31 223 GLY A C 1
ATOM 1646 O O . GLY A 1 223 ? 23.5 -14.438 -1.794 1 98.31 223 GLY A O 1
ATOM 1647 N N . ALA A 1 224 ? 23.672 -13.023 -3.451 1 98.75 224 ALA A N 1
ATOM 1648 C CA . ALA A 1 224 ? 22.297 -12.516 -3.316 1 98.75 224 ALA A CA 1
ATOM 1649 C C . ALA A 1 224 ? 21.281 -13.586 -3.688 1 98.75 224 ALA A C 1
ATOM 1651 O O . ALA A 1 224 ? 21.609 -14.539 -4.395 1 98.75 224 ALA A O 1
ATOM 1652 N N . ILE A 1 225 ? 20.125 -13.422 -3.129 1 98.88 225 ILE A N 1
ATOM 1653 C CA . ILE A 1 225 ? 18.938 -14.156 -3.582 1 98.88 225 ILE A CA 1
ATOM 1654 C C . ILE A 1 225 ? 18.281 -13.414 -4.742 1 98.88 225 ILE A C 1
ATOM 1656 O O . ILE A 1 225 ? 17.906 -12.25 -4.605 1 98.88 225 ILE A O 1
ATOM 1660 N N . VAL A 1 226 ? 18.172 -14.047 -5.883 1 98.94 226 VAL A N 1
ATOM 1661 C CA . VAL A 1 226 ? 17.578 -13.414 -7.055 1 98.94 226 VAL A CA 1
ATOM 1662 C C . VAL A 1 226 ? 16.266 -14.102 -7.406 1 98.94 226 VAL A C 1
ATOM 1664 O O . VAL A 1 226 ? 16.234 -15.297 -7.691 1 98.94 226 VAL A O 1
ATOM 1667 N N . ILE A 1 227 ? 15.18 -13.352 -7.352 1 98.94 227 ILE A N 1
ATOM 1668 C CA . ILE A 1 227 ? 13.859 -13.836 -7.73 1 98.94 227 ILE A CA 1
ATOM 1669 C C . ILE A 1 227 ? 13.43 -13.195 -9.047 1 98.94 227 ILE A C 1
ATOM 1671 O O . ILE A 1 227 ? 13.18 -11.984 -9.102 1 98.94 227 ILE A O 1
ATOM 1675 N N . ASP A 1 228 ? 13.352 -13.977 -10.055 1 98.81 228 ASP A N 1
ATOM 1676 C CA . ASP A 1 228 ? 12.938 -13.516 -11.375 1 98.81 228 ASP A CA 1
ATOM 1677 C C . ASP A 1 228 ? 11.445 -13.758 -11.594 1 98.81 228 ASP A C 1
ATOM 1679 O O . ASP A 1 228 ? 11.031 -14.867 -11.922 1 98.81 228 ASP A O 1
ATOM 1683 N N . VAL A 1 229 ? 10.633 -12.719 -11.477 1 98.38 229 VAL A N 1
ATOM 1684 C CA . VAL A 1 229 ? 9.18 -12.82 -11.578 1 98.38 229 VAL A CA 1
ATOM 1685 C C . VAL A 1 229 ? 8.766 -12.75 -13.047 1 98.38 229 VAL A C 1
ATOM 1687 O O . VAL A 1 229 ? 7.707 -13.258 -13.422 1 98.38 229 VAL A O 1
ATOM 1690 N N . GLY A 1 230 ? 9.609 -12.125 -13.836 1 95.81 230 GLY A N 1
ATOM 1691 C CA . GLY A 1 230 ? 9.266 -11.922 -15.242 1 95.81 230 GLY A CA 1
ATOM 1692 C C . GLY A 1 230 ? 9.125 -13.219 -16.016 1 95.81 230 GLY A C 1
ATOM 1693 O O . GLY A 1 230 ? 9.891 -14.156 -15.805 1 95.81 230 GLY A O 1
ATOM 1694 N N . ILE A 1 231 ? 8.125 -13.32 -16.859 1 92.19 231 ILE A N 1
ATOM 1695 C CA . ILE A 1 231 ? 7.918 -14.398 -17.812 1 92.19 231 ILE A CA 1
ATOM 1696 C C . ILE A 1 231 ? 7.711 -13.812 -19.219 1 92.19 231 ILE A C 1
ATOM 1698 O O . ILE A 1 231 ? 6.719 -13.125 -19.469 1 92.19 231 ILE A O 1
ATOM 1702 N N . ASN A 1 232 ? 8.664 -14.062 -20.031 1 93.56 232 ASN A N 1
ATOM 1703 C CA . ASN A 1 232 ? 8.656 -13.531 -21.391 1 93.56 232 ASN A CA 1
ATOM 1704 C C . ASN A 1 232 ? 8.742 -14.648 -22.422 1 93.56 232 ASN A C 1
ATOM 1706 O O . ASN A 1 232 ? 9.633 -15.492 -22.359 1 93.56 232 ASN A O 1
ATOM 1710 N N . ARG A 1 233 ? 7.805 -14.609 -23.344 1 91.25 233 ARG A N 1
ATOM 1711 C CA . ARG A 1 233 ? 7.863 -15.555 -24.453 1 91.25 233 ARG A CA 1
ATOM 1712 C C . ARG A 1 233 ? 8.641 -14.969 -25.625 1 91.25 233 ARG A C 1
ATOM 1714 O O . ARG A 1 233 ? 8.273 -13.914 -26.156 1 91.25 233 ARG A O 1
ATOM 1721 N N . LEU A 1 234 ? 9.719 -15.656 -26 1 94.12 234 LEU A N 1
ATOM 1722 C CA . LEU A 1 234 ? 10.539 -15.195 -27.109 1 94.12 234 LEU A CA 1
ATOM 1723 C C . LEU A 1 234 ? 9.93 -15.602 -28.438 1 94.12 234 LEU A C 1
ATOM 1725 O O . LEU A 1 234 ? 8.93 -16.328 -28.484 1 94.12 234 LEU A O 1
ATOM 1729 N N . ALA A 1 235 ? 10.516 -15.109 -29.5 1 92.69 235 ALA A N 1
ATOM 1730 C CA . ALA A 1 235 ? 10.023 -15.391 -30.859 1 92.69 235 ALA A CA 1
ATOM 1731 C C . ALA A 1 235 ? 10.07 -16.891 -31.156 1 92.69 235 ALA A C 1
ATOM 1733 O O . ALA A 1 235 ? 9.234 -17.406 -31.891 1 92.69 235 ALA A O 1
ATOM 1734 N N . ASP A 1 236 ? 11.008 -17.594 -30.547 1 93.56 236 ASP A N 1
ATOM 1735 C CA . ASP A 1 236 ? 11.148 -19.031 -30.766 1 93.56 236 ASP A CA 1
ATOM 1736 C C . ASP A 1 236 ? 10.328 -19.828 -29.766 1 93.56 236 ASP A C 1
ATOM 1738 O O . ASP A 1 236 ? 10.508 -21.047 -29.625 1 93.56 236 ASP A O 1
ATOM 1742 N N . ASN A 1 237 ? 9.531 -19.156 -28.922 1 89.69 237 ASN A N 1
ATOM 1743 C CA . ASN A 1 237 ? 8.547 -19.719 -28 1 89.69 237 ASN A CA 1
ATOM 1744 C C . ASN A 1 237 ? 9.195 -20.125 -26.688 1 89.69 237 ASN A C 1
ATOM 1746 O O . ASN A 1 237 ? 8.516 -20.641 -25.797 1 89.69 237 ASN A O 1
ATOM 1750 N N . ARG A 1 238 ? 10.469 -19.859 -26.703 1 92.25 238 ARG A N 1
ATOM 1751 C CA . ARG A 1 238 ? 11.109 -20.125 -25.422 1 92.25 238 ARG A CA 1
ATOM 1752 C C . ARG A 1 238 ? 10.648 -19.125 -24.359 1 92.25 238 ARG A C 1
ATOM 1754 O O . ARG A 1 238 ? 10.43 -17.953 -24.672 1 92.25 238 ARG A O 1
ATOM 1761 N N . LEU A 1 239 ? 10.492 -19.594 -23.125 1 94.5 239 LEU A N 1
ATOM 1762 C CA . LEU A 1 239 ? 10.156 -18.734 -22 1 94.5 239 LEU A CA 1
ATOM 1763 C C . LEU A 1 239 ? 11.422 -18.312 -21.25 1 94.5 239 LEU A C 1
ATOM 1765 O O . LEU A 1 239 ? 12.242 -19.156 -20.875 1 94.5 239 LEU A O 1
ATOM 1769 N N . VAL A 1 240 ? 11.633 -17.031 -21.125 1 97.12 240 VAL A N 1
ATOM 1770 C CA . VAL A 1 240 ? 12.766 -16.5 -20.359 1 97.12 240 VAL A CA 1
ATOM 1771 C C . VAL A 1 240 ? 12.266 -15.461 -19.359 1 97.12 240 VAL A C 1
ATOM 1773 O O . VAL A 1 240 ? 11.148 -14.953 -19.484 1 97.12 240 VAL A O 1
ATOM 1776 N N . GLY A 1 241 ? 13.062 -15.203 -18.391 1 98 241 GLY A N 1
ATOM 1777 C CA . GLY A 1 241 ? 12.711 -14.195 -17.406 1 98 241 GLY A CA 1
ATOM 1778 C C . GLY A 1 241 ? 13.25 -12.82 -17.734 1 98 241 GLY A C 1
ATOM 1779 O O . GLY A 1 241 ? 13.641 -12.555 -18.875 1 98 241 GLY A O 1
ATOM 1780 N N . ASP A 1 242 ? 13.172 -11.945 -16.766 1 98.62 242 ASP A N 1
ATOM 1781 C CA . ASP A 1 242 ? 13.742 -10.602 -16.844 1 98.62 242 ASP A CA 1
ATOM 1782 C C . ASP A 1 242 ? 15.25 -10.625 -16.625 1 98.62 242 ASP A C 1
ATOM 1784 O O . ASP A 1 242 ? 15.961 -9.711 -17.062 1 98.62 242 ASP A O 1
ATOM 1788 N N . VAL A 1 243 ? 15.734 -11.711 -15.961 1 98.81 243 VAL A N 1
ATOM 1789 C CA . VAL A 1 243 ? 17.125 -11.844 -15.562 1 98.81 243 VAL A CA 1
ATOM 1790 C C . VAL A 1 243 ? 17.859 -12.781 -16.531 1 98.81 243 VAL A C 1
ATOM 1792 O O . VAL A 1 243 ? 17.312 -13.82 -16.906 1 98.81 243 VAL A O 1
ATOM 1795 N N . ASP A 1 244 ? 19.031 -12.352 -16.953 1 98.5 244 ASP A N 1
ATOM 1796 C CA . ASP A 1 244 ? 19.922 -13.289 -17.641 1 98.5 244 ASP A CA 1
ATOM 1797 C C . ASP A 1 244 ? 20.391 -14.398 -16.703 1 98.5 244 ASP A C 1
ATOM 1799 O O . ASP A 1 244 ? 21.391 -14.242 -16 1 98.5 244 ASP A O 1
ATOM 1803 N N . PHE A 1 245 ? 19.703 -15.516 -16.781 1 98.25 245 PHE A N 1
ATOM 1804 C CA . PHE A 1 245 ? 19.859 -16.594 -15.805 1 98.25 245 PHE A CA 1
ATOM 1805 C C . PHE A 1 245 ? 21.297 -17.109 -15.797 1 98.25 245 PHE A C 1
ATOM 1807 O O . PHE A 1 245 ? 21.891 -17.266 -14.727 1 98.25 245 PHE A O 1
ATOM 1814 N N . GLU A 1 246 ? 21.828 -17.344 -16.922 1 97.75 246 GLU A N 1
ATOM 1815 C CA . GLU A 1 246 ? 23.156 -17.938 -17.031 1 97.75 246 GLU A CA 1
ATOM 1816 C C . GLU A 1 246 ? 24.219 -17 -16.484 1 97.75 246 GLU A C 1
ATOM 1818 O O . GLU A 1 246 ? 25.141 -17.453 -15.781 1 97.75 246 GLU A O 1
ATOM 1823 N N . ALA A 1 247 ? 24.109 -15.789 -16.75 1 98.06 247 ALA A N 1
ATOM 1824 C CA . ALA A 1 247 ? 25.078 -14.82 -16.234 1 98.06 247 ALA A CA 1
ATOM 1825 C C . ALA A 1 247 ? 24.891 -14.602 -14.734 1 98.06 247 ALA A C 1
ATOM 1827 O O . ALA A 1 247 ? 25.875 -14.586 -13.984 1 98.06 247 ALA A O 1
ATOM 1828 N N . ALA A 1 248 ? 23.719 -14.469 -14.258 1 98.31 248 ALA A N 1
ATOM 1829 C CA . ALA A 1 248 ? 23.406 -14.125 -12.875 1 98.31 248 ALA A CA 1
ATOM 1830 C C . ALA A 1 248 ? 23.734 -15.273 -11.93 1 98.31 248 ALA A C 1
ATOM 1832 O O . ALA A 1 248 ? 24.141 -15.047 -10.789 1 98.31 248 ALA A O 1
ATOM 1833 N N . ARG A 1 249 ? 23.562 -16.516 -12.422 1 98.06 249 ARG A N 1
ATOM 1834 C CA . ARG A 1 249 ? 23.766 -17.672 -11.555 1 98.06 249 ARG A CA 1
ATOM 1835 C C . ARG A 1 249 ? 25.234 -17.781 -11.141 1 98.06 249 ARG A C 1
ATOM 1837 O O . ARG A 1 249 ? 25.547 -18.422 -10.133 1 98.06 249 ARG A O 1
ATOM 1844 N N . GLU A 1 250 ? 26.094 -17.125 -11.898 1 97.88 250 GLU A N 1
ATOM 1845 C CA . GLU A 1 250 ? 27.516 -17.172 -11.594 1 97.88 250 GLU A CA 1
ATOM 1846 C C . GLU A 1 250 ? 27.875 -16.25 -10.43 1 97.88 250 GLU A C 1
ATOM 1848 O O . GLU A 1 250 ? 28.953 -16.359 -9.852 1 97.88 250 GLU A O 1
ATOM 1853 N N . VAL A 1 251 ? 26.984 -15.391 -10.094 1 98.38 251 VAL A N 1
ATOM 1854 C CA . VAL A 1 251 ? 27.266 -14.391 -9.07 1 98.38 251 VAL A CA 1
ATOM 1855 C C . VAL A 1 251 ? 26.344 -14.609 -7.871 1 98.38 251 VAL A C 1
ATOM 1857 O O . VAL A 1 251 ? 26.766 -14.492 -6.723 1 98.38 251 VAL A O 1
ATOM 1860 N N . ALA A 1 252 ? 25.156 -14.992 -8.062 1 98.62 252 ALA A N 1
ATOM 1861 C CA . ALA A 1 252 ? 24.109 -15.102 -7.043 1 98.62 252 ALA A CA 1
ATOM 1862 C C . ALA A 1 252 ? 24.359 -16.281 -6.113 1 98.62 252 ALA A C 1
ATOM 1864 O O . ALA A 1 252 ? 25.109 -17.203 -6.461 1 98.62 252 ALA A O 1
ATOM 1865 N N . GLY A 1 253 ? 23.781 -16.188 -4.922 1 98.69 253 GLY A N 1
ATOM 1866 C CA . GLY A 1 253 ? 23.75 -17.328 -4.031 1 98.69 253 GLY A CA 1
ATOM 1867 C C . GLY A 1 253 ? 22.578 -18.25 -4.293 1 98.69 253 GLY A C 1
ATOM 1868 O O . GLY A 1 253 ? 22.703 -19.484 -4.199 1 98.69 253 GLY A O 1
ATOM 1869 N N . TYR A 1 254 ? 21.438 -17.703 -4.562 1 98.75 254 TYR A N 1
ATOM 1870 C CA . TYR A 1 254 ? 20.203 -18.375 -4.914 1 98.75 254 TYR A CA 1
ATOM 1871 C C . TYR A 1 254 ? 19.516 -17.688 -6.094 1 98.75 254 TYR A C 1
ATOM 1873 O O . TYR A 1 254 ? 19.609 -16.469 -6.246 1 98.75 254 TYR A O 1
ATOM 1881 N N . ILE A 1 255 ? 18.844 -18.484 -6.93 1 98.75 255 ILE A N 1
ATOM 1882 C CA . ILE A 1 255 ? 18.219 -17.859 -8.078 1 98.75 255 ILE A CA 1
ATOM 1883 C C . ILE A 1 255 ? 17.047 -18.719 -8.562 1 98.75 255 ILE A C 1
ATOM 1885 O O . ILE A 1 255 ? 17.141 -19.938 -8.586 1 98.75 255 ILE A O 1
ATOM 1889 N N . THR A 1 256 ? 15.898 -18.094 -8.859 1 98.75 256 THR A N 1
ATOM 1890 C CA . THR A 1 256 ? 14.773 -18.812 -9.445 1 98.75 256 THR A CA 1
ATOM 1891 C C . THR A 1 256 ? 14.953 -18.969 -10.953 1 98.75 256 THR A C 1
ATOM 1893 O O . THR A 1 256 ? 15.336 -18.016 -11.641 1 98.75 256 THR A O 1
ATOM 1896 N N . PRO A 1 257 ? 14.656 -20.125 -11.438 1 98 257 PRO A N 1
ATOM 1897 C CA . PRO A 1 257 ? 14.664 -20.297 -12.891 1 98 257 PRO A CA 1
ATOM 1898 C C . PRO A 1 257 ? 13.367 -19.828 -13.547 1 98 257 PRO A C 1
ATOM 1900 O O . PRO A 1 257 ? 12.359 -19.641 -12.867 1 98 257 PRO A O 1
ATOM 1903 N N . VAL A 1 258 ? 13.406 -19.578 -14.805 1 96.5 258 VAL A N 1
ATOM 1904 C CA . VAL A 1 258 ? 12.234 -19.312 -15.633 1 96.5 258 VAL A CA 1
ATOM 1905 C C . VAL A 1 258 ? 12.266 -20.203 -16.875 1 96.5 258 VAL A C 1
ATOM 1907 O O . VAL A 1 258 ? 13.156 -20.062 -17.719 1 96.5 258 VAL A O 1
ATOM 1910 N N . PRO A 1 259 ? 11.445 -21.094 -17.016 1 94.88 259 PRO A N 1
ATOM 1911 C CA . PRO A 1 259 ? 10.297 -21.391 -16.172 1 94.88 259 PRO A CA 1
ATOM 1912 C C . PRO A 1 259 ? 10.672 -22.219 -14.945 1 94.88 259 PRO A C 1
ATOM 1914 O O . PRO A 1 259 ? 11.812 -22.688 -14.828 1 94.88 259 PRO A O 1
ATOM 1917 N N . GLY A 1 260 ? 9.695 -22.297 -13.969 1 95.75 260 GLY A N 1
ATOM 1918 C CA . GLY A 1 260 ? 9.836 -23.25 -12.883 1 95.75 260 GLY A CA 1
ATOM 1919 C C . GLY A 1 260 ? 10.125 -22.594 -11.547 1 95.75 260 GLY A C 1
ATOM 1920 O O . GLY A 1 260 ? 10.219 -23.281 -10.523 1 95.75 260 GLY A O 1
ATOM 1921 N N . GLY A 1 261 ? 10.281 -21.312 -11.586 1 96.88 261 GLY A N 1
ATOM 1922 C CA . GLY A 1 261 ? 10.523 -20.562 -10.359 1 96.88 261 GLY A CA 1
ATOM 1923 C C . GLY A 1 261 ? 9.258 -20 -9.734 1 96.88 261 GLY A C 1
ATOM 1924 O O . GLY A 1 261 ? 8.586 -20.688 -8.961 1 96.88 261 GLY A O 1
ATOM 1925 N N . VAL A 1 262 ? 8.844 -18.797 -10.172 1 97.38 262 VAL A N 1
ATOM 1926 C CA . VAL A 1 262 ? 7.742 -18.062 -9.555 1 97.38 262 VAL A CA 1
ATOM 1927 C C . VAL A 1 262 ? 6.414 -18.562 -10.109 1 97.38 262 VAL A C 1
ATOM 1929 O O . VAL A 1 262 ? 5.414 -18.625 -9.391 1 97.38 262 VAL A O 1
ATOM 1932 N N . GLY A 1 263 ? 6.348 -18.969 -11.336 1 93.56 263 GLY A N 1
ATOM 1933 C CA . GLY A 1 263 ? 5.137 -19.359 -12.031 1 93.56 263 GLY A CA 1
ATOM 1934 C C . GLY A 1 263 ? 4.32 -20.391 -11.273 1 93.56 263 GLY A C 1
ATOM 1935 O O . GLY A 1 263 ? 3.152 -20.141 -10.953 1 93.56 263 GLY A O 1
ATOM 1936 N N . PRO A 1 264 ? 4.852 -21.5 -10.977 1 94.06 264 PRO A N 1
ATOM 1937 C CA . PRO A 1 264 ? 4.129 -22.547 -10.25 1 94.06 264 PRO A CA 1
ATOM 1938 C C . PRO A 1 264 ? 3.525 -22.047 -8.945 1 94.06 264 PRO A C 1
ATOM 1940 O O . PRO A 1 264 ? 2.461 -22.516 -8.531 1 94.06 264 PRO A O 1
ATOM 1943 N N . MET A 1 265 ? 4.133 -21.062 -8.344 1 96.69 265 MET A N 1
ATOM 1944 C CA . MET A 1 265 ? 3.693 -20.547 -7.047 1 96.69 265 MET A CA 1
ATOM 1945 C C . MET A 1 265 ? 2.408 -19.734 -7.184 1 96.69 265 MET A C 1
ATOM 1947 O O . MET A 1 265 ? 1.603 -19.688 -6.254 1 96.69 265 MET A O 1
ATOM 1951 N N . THR A 1 266 ? 2.238 -19.109 -8.32 1 93.5 266 THR A N 1
ATOM 1952 C CA . THR A 1 266 ? 1.088 -18.234 -8.516 1 93.5 266 THR A CA 1
ATOM 1953 C C . THR A 1 266 ? -0.216 -19.016 -8.383 1 93.5 266 THR A C 1
ATOM 1955 O O . THR A 1 266 ? -1.113 -18.609 -7.637 1 93.5 266 THR A O 1
ATOM 1958 N N . ILE A 1 267 ? -0.347 -20.141 -9 1 92.75 267 ILE A N 1
ATOM 1959 C CA . ILE A 1 267 ? -1.553 -20.969 -8.93 1 92.75 267 ILE A CA 1
ATOM 1960 C C . ILE A 1 267 ? -1.713 -21.531 -7.52 1 92.75 267 ILE A C 1
ATOM 1962 O O . ILE A 1 267 ? -2.818 -21.547 -6.977 1 92.75 267 ILE A O 1
ATOM 1966 N N . THR A 1 268 ? -0.603 -21.953 -7.016 1 97.38 268 THR A N 1
ATOM 1967 C CA . THR A 1 268 ? -0.609 -22.516 -5.676 1 97.38 268 THR A CA 1
ATOM 1968 C C . THR A 1 268 ? -1.133 -21.516 -4.66 1 97.38 268 THR A C 1
ATOM 1970 O O . THR A 1 268 ? -1.973 -21.844 -3.82 1 97.38 268 THR A O 1
ATOM 1973 N N . MET A 1 269 ? -0.687 -20.25 -4.777 1 98.19 269 MET A N 1
ATOM 1974 C CA . MET A 1 269 ? -1.127 -19.219 -3.84 1 98.19 269 MET A CA 1
ATOM 1975 C C . MET A 1 269 ? -2.592 -18.875 -4.07 1 98.19 269 MET A C 1
ATOM 1977 O O . MET A 1 269 ? -3.305 -18.516 -3.129 1 98.19 269 MET A O 1
ATOM 1981 N N . LEU A 1 270 ? -3.018 -19 -5.305 1 97.62 270 LEU A N 1
ATOM 1982 C CA . LEU A 1 270 ? -4.43 -18.828 -5.621 1 97.62 270 LEU A CA 1
ATOM 1983 C C . LEU A 1 270 ? -5.289 -19.844 -4.871 1 97.62 270 LEU A C 1
ATOM 1985 O O . LEU A 1 270 ? -6.312 -19.484 -4.285 1 97.62 270 LEU A O 1
ATOM 1989 N N . LEU A 1 271 ? -4.875 -21.047 -4.867 1 98.25 271 LEU A N 1
ATOM 1990 C CA . LEU A 1 271 ? -5.59 -22.109 -4.176 1 98.25 271 LEU A CA 1
ATOM 1991 C C . LEU A 1 271 ? -5.527 -21.922 -2.664 1 98.25 271 LEU A C 1
ATOM 1993 O O . LEU A 1 271 ? -6.516 -22.141 -1.962 1 98.25 271 LEU A O 1
ATOM 1997 N N . ALA A 1 272 ? -4.371 -21.516 -2.205 1 98.62 272 ALA A N 1
ATOM 1998 C CA . ALA A 1 272 ? -4.23 -21.219 -0.782 1 98.62 272 ALA A CA 1
ATOM 1999 C C . ALA A 1 272 ? -5.211 -20.125 -0.345 1 98.62 272 ALA A C 1
ATOM 2001 O O . ALA A 1 272 ? -5.859 -20.25 0.698 1 98.62 272 ALA A O 1
ATOM 2002 N N . ASN A 1 273 ? -5.309 -19.062 -1.144 1 98.62 273 ASN A N 1
ATOM 2003 C CA . ASN A 1 273 ? -6.254 -18 -0.859 1 98.62 273 ASN A CA 1
ATOM 2004 C C . ASN A 1 273 ? -7.695 -18.5 -0.875 1 98.62 273 ASN A C 1
ATOM 2006 O O . ASN A 1 273 ? -8.516 -18.078 -0.063 1 98.62 273 ASN A O 1
ATOM 2010 N N . THR A 1 274 ? -8 -19.375 -1.821 1 98.62 274 THR A N 1
ATOM 2011 C CA . THR A 1 274 ? -9.344 -19.938 -1.921 1 98.62 274 THR A CA 1
ATOM 2012 C C . THR A 1 274 ? -9.688 -20.75 -0.671 1 98.62 274 THR A C 1
ATOM 2014 O O . THR A 1 274 ? -10.781 -20.609 -0.123 1 98.62 274 THR A O 1
ATOM 2017 N N . LEU A 1 275 ? -8.766 -21.531 -0.26 1 98.62 275 LEU A N 1
ATOM 2018 C CA . LEU A 1 275 ? -8.961 -22.297 0.963 1 98.62 275 LEU A CA 1
ATOM 2019 C C . LEU A 1 275 ? -9.156 -21.375 2.162 1 98.62 275 LEU A C 1
ATOM 2021 O O . LEU A 1 275 ? -10.047 -21.594 2.982 1 98.62 275 LEU A O 1
ATOM 2025 N N . LYS A 1 276 ? -8.305 -20.391 2.266 1 98.19 276 LYS A N 1
ATOM 2026 C CA . LYS A 1 276 ? -8.422 -19.406 3.338 1 98.19 276 LYS A CA 1
ATOM 2027 C C . LYS A 1 276 ? -9.797 -18.734 3.334 1 98.19 276 LYS A C 1
ATOM 2029 O O . LYS A 1 276 ? -10.414 -18.578 4.387 1 98.19 276 LYS A O 1
ATOM 2034 N N . ALA A 1 277 ? -10.219 -18.344 2.162 1 98.25 277 ALA A N 1
ATOM 2035 C CA . ALA A 1 277 ? -11.531 -17.719 2.014 1 98.25 277 ALA A CA 1
ATOM 2036 C C . ALA A 1 277 ? -12.641 -18.672 2.457 1 98.25 277 ALA A C 1
ATOM 2038 O O . ALA A 1 277 ? -13.594 -18.25 3.117 1 98.25 277 ALA A O 1
ATOM 2039 N N . ALA A 1 278 ? -12.547 -19.891 2.125 1 98.12 278 ALA A N 1
ATOM 2040 C CA . ALA A 1 278 ? -13.531 -20.906 2.516 1 98.12 278 ALA A CA 1
ATOM 2041 C C . ALA A 1 278 ? -13.586 -21.062 4.031 1 98.12 278 ALA A C 1
ATOM 2043 O O . ALA A 1 278 ? -14.664 -21.109 4.621 1 98.12 278 ALA A O 1
ATOM 2044 N N . LYS A 1 279 ? -12.43 -21.156 4.629 1 97.19 279 LYS A N 1
ATOM 2045 C CA . LYS A 1 279 ? -12.352 -21.266 6.082 1 97.19 279 LYS A CA 1
ATOM 2046 C C . LYS A 1 279 ? -13.016 -20.078 6.766 1 97.19 279 LYS A C 1
ATOM 2048 O O . LYS A 1 279 ? -13.75 -20.25 7.734 1 97.19 279 LYS A O 1
ATOM 2053 N N . ALA A 1 280 ? -12.727 -18.906 6.227 1 95.62 280 ALA A N 1
ATOM 2054 C CA . ALA A 1 280 ? -13.289 -17.688 6.797 1 95.62 280 ALA A CA 1
ATOM 2055 C C . ALA A 1 280 ? -14.812 -17.672 6.664 1 95.62 280 ALA A C 1
ATOM 2057 O O . ALA A 1 280 ? -15.516 -17.234 7.57 1 95.62 280 ALA A O 1
ATOM 2058 N N . SER A 1 281 ? -15.258 -18.078 5.512 1 93.56 281 SER A N 1
ATOM 2059 C CA . SER A 1 281 ? -16.703 -18.141 5.281 1 93.56 281 SER A CA 1
ATOM 2060 C C . SER A 1 281 ? -17.375 -19.078 6.266 1 93.56 281 SER A C 1
ATOM 2062 O O . SER A 1 281 ? -18.484 -18.797 6.742 1 93.56 281 SER A O 1
ATOM 2064 N N . ALA A 1 282 ? -16.766 -20.109 6.562 1 89.38 282 ALA A N 1
ATOM 2065 C CA . ALA A 1 282 ? -17.281 -21.078 7.52 1 89.38 282 ALA A CA 1
ATOM 2066 C C . ALA A 1 282 ? -17.359 -20.484 8.922 1 89.38 282 ALA A C 1
ATOM 2068 O O . ALA A 1 282 ? -18.328 -20.719 9.648 1 89.38 282 ALA A O 1
ATOM 2069 N N . ALA A 1 283 ? -16.406 -19.719 9.281 1 85.5 283 ALA A N 1
ATOM 2070 C CA . ALA A 1 283 ? -16.328 -19.109 10.609 1 85.5 283 ALA A CA 1
ATOM 2071 C C . ALA A 1 283 ? -17.406 -18.047 10.781 1 85.5 283 ALA A C 1
ATOM 2073 O O . ALA A 1 283 ? -17.922 -17.859 11.883 1 85.5 283 ALA A O 1
ATOM 2074 N N . ARG A 1 284 ? -17.734 -17.359 9.719 1 80.81 284 ARG A N 1
ATOM 2075 C CA . ARG A 1 284 ? -18.75 -16.328 9.789 1 80.81 284 ARG A CA 1
ATOM 2076 C C . ARG A 1 284 ? -20.141 -16.938 9.945 1 80.81 284 ARG A C 1
ATOM 2078 O O . ARG A 1 284 ? -21.047 -16.297 10.508 1 80.81 284 ARG A O 1
ATOM 2085 N N . LYS A 1 285 ? -20.344 -18.156 9.406 1 75.69 285 LYS A N 1
ATOM 2086 C CA . LYS A 1 285 ? -21.625 -18.828 9.508 1 75.69 285 LYS A CA 1
ATOM 2087 C C . LYS A 1 285 ? -21.781 -19.516 10.859 1 75.69 285 LYS A C 1
ATOM 2089 O O . LYS A 1 285 ? -22.891 -19.781 11.312 1 75.69 285 LYS A O 1
ATOM 2094 N N . ALA A 1 286 ? -20.75 -19.875 11.531 1 70.62 286 ALA A N 1
ATOM 2095 C CA . ALA A 1 286 ? -20.812 -20.531 12.836 1 70.62 286 ALA A CA 1
ATOM 2096 C C . ALA A 1 286 ? -21.047 -19.531 13.953 1 70.62 286 ALA A C 1
ATOM 2098 O O . ALA A 1 286 ? -21.812 -19.797 14.883 1 70.62 286 ALA A O 1
ATOM 2099 N N . MET B 1 1 ? 27.109 25.5 3.285 1 66.75 1 MET B N 1
ATOM 2100 C CA . MET B 1 1 ? 26.016 26.453 3.131 1 66.75 1 MET B CA 1
ATOM 2101 C C . MET B 1 1 ? 24.797 26 3.916 1 66.75 1 MET B C 1
ATOM 2103 O O . MET B 1 1 ? 24.562 24.797 4.082 1 66.75 1 MET B O 1
ATOM 2107 N N . THR B 1 2 ? 24.141 26.938 4.66 1 90.56 2 THR B N 1
ATOM 2108 C CA . THR B 1 2 ? 23.031 26.656 5.562 1 90.56 2 THR B CA 1
ATOM 2109 C C . THR B 1 2 ? 21.766 26.312 4.773 1 90.56 2 THR B C 1
ATOM 2111 O O . THR B 1 2 ? 21.453 26.969 3.771 1 90.56 2 THR B O 1
ATOM 2114 N N . ALA B 1 3 ? 21.156 25.25 5.109 1 96.38 3 ALA B N 1
ATOM 2115 C CA . ALA B 1 3 ? 19.984 24.734 4.406 1 96.38 3 ALA B CA 1
ATOM 2116 C C . ALA B 1 3 ? 18.891 25.797 4.316 1 96.38 3 ALA B C 1
ATOM 2118 O O . ALA B 1 3 ? 18.75 26.641 5.211 1 96.38 3 ALA B O 1
ATOM 2119 N N . GLN B 1 4 ? 18.203 25.875 3.213 1 98 4 GLN B N 1
ATOM 2120 C CA . GLN B 1 4 ? 16.984 26.672 3.129 1 98 4 GLN B CA 1
ATOM 2121 C C . GLN B 1 4 ? 15.859 26.016 3.924 1 98 4 GLN B C 1
ATOM 2123 O O . GLN B 1 4 ? 15.602 24.812 3.787 1 98 4 GLN B O 1
ATOM 2128 N N . ARG B 1 5 ? 15.25 26.797 4.703 1 98.06 5 ARG B N 1
ATOM 2129 C CA . ARG B 1 5 ? 14.133 26.297 5.492 1 98.06 5 ARG B CA 1
ATOM 2130 C C . ARG B 1 5 ? 12.883 26.141 4.633 1 98.06 5 ARG B C 1
ATOM 2132 O O . ARG B 1 5 ? 12.547 27.031 3.852 1 98.06 5 ARG B O 1
ATOM 2139 N N . ILE B 1 6 ? 12.227 25.031 4.691 1 98.44 6 ILE B N 1
ATOM 2140 C CA . ILE B 1 6 ? 10.898 24.844 4.121 1 98.44 6 ILE B CA 1
ATOM 2141 C C . ILE B 1 6 ? 9.836 25.281 5.129 1 98.44 6 ILE B C 1
ATOM 2143 O O . ILE B 1 6 ? 9.531 24.547 6.074 1 98.44 6 ILE B O 1
ATOM 2147 N N . GLU B 1 7 ? 9.305 26.406 4.902 1 97.62 7 GLU B N 1
ATOM 2148 C CA . GLU B 1 7 ? 8.375 27.016 5.855 1 97.62 7 GLU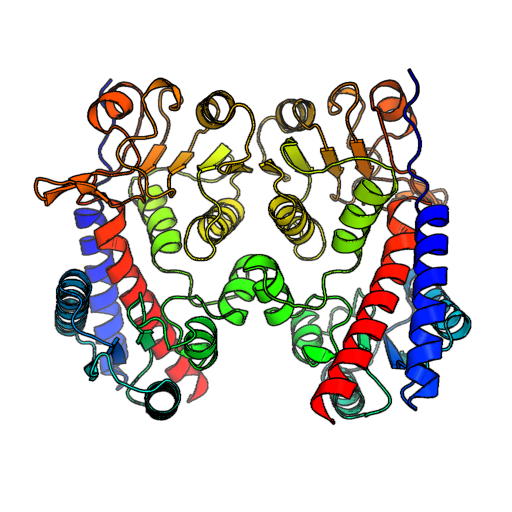 B CA 1
ATOM 2149 C C . GLU B 1 7 ? 6.969 26.453 5.695 1 97.62 7 GLU B C 1
ATOM 2151 O O . GLU B 1 7 ? 6.168 26.969 4.918 1 97.62 7 GLU B O 1
ATOM 2156 N N . GLY B 1 8 ? 6.691 25.438 6.488 1 97.81 8 GLY B N 1
ATOM 2157 C CA . GLY B 1 8 ? 5.41 24.75 6.395 1 97.81 8 GLY B CA 1
ATOM 2158 C C . GLY B 1 8 ? 4.227 25.656 6.641 1 97.81 8 GLY B C 1
ATOM 2159 O O . GLY B 1 8 ? 3.184 25.516 6 1 97.81 8 GLY B O 1
ATOM 2160 N N . LYS B 1 9 ? 4.41 26.609 7.508 1 96.44 9 LYS B N 1
ATOM 2161 C CA . LYS B 1 9 ? 3.326 27.547 7.824 1 96.44 9 LYS B CA 1
ATOM 2162 C C . LYS B 1 9 ? 2.982 28.406 6.621 1 96.44 9 LYS B C 1
ATOM 2164 O O . LYS B 1 9 ? 1.807 28.609 6.309 1 96.44 9 LYS B O 1
ATOM 2169 N N . VAL B 1 10 ? 4.004 28.922 5.949 1 97.81 10 VAL B N 1
ATOM 2170 C CA . VAL B 1 10 ? 3.805 29.766 4.781 1 97.81 10 VAL B CA 1
ATOM 2171 C C . VAL B 1 10 ? 3.1 28.984 3.68 1 97.81 10 VAL B C 1
ATOM 2173 O O . VAL B 1 10 ? 2.121 29.453 3.098 1 97.81 10 VAL B O 1
ATOM 2176 N N . ILE B 1 11 ? 3.588 27.812 3.449 1 98.31 11 ILE B N 1
ATOM 2177 C CA . ILE B 1 11 ? 3.01 26.969 2.408 1 98.31 11 ILE B CA 1
ATOM 2178 C C . ILE B 1 11 ? 1.579 26.594 2.783 1 98.31 11 ILE B C 1
ATOM 2180 O O . ILE B 1 11 ? 0.681 26.625 1.939 1 98.31 11 ILE B O 1
ATOM 2184 N N . SER B 1 12 ? 1.339 26.219 4.004 1 97.81 12 SER B N 1
ATOM 2185 C CA . SER B 1 12 ? 0.003 25.906 4.504 1 97.81 12 SER B CA 1
ATOM 2186 C C . SER B 1 12 ? -0.954 27.078 4.266 1 97.81 12 SER B C 1
ATOM 2188 O O . SER B 1 12 ? -2.068 26.875 3.775 1 97.81 12 SER B O 1
ATOM 2190 N N . ASP B 1 13 ? -0.534 28.281 4.574 1 97.38 13 ASP B N 1
ATOM 2191 C CA . ASP B 1 13 ? -1.361 29.469 4.398 1 97.38 13 ASP B CA 1
ATOM 2192 C C . ASP B 1 13 ? -1.715 29.672 2.928 1 97.38 13 ASP B C 1
ATOM 2194 O O . ASP B 1 13 ? -2.834 30.078 2.604 1 97.38 13 ASP B O 1
ATOM 2198 N N . GLU B 1 14 ? -0.724 29.453 2.117 1 98.12 14 GLU B N 1
ATOM 2199 C CA . GLU B 1 14 ? -0.969 29.562 0.682 1 98.12 14 GLU B CA 1
ATOM 2200 C C . GLU B 1 14 ? -2.049 28.578 0.234 1 98.12 14 GLU B C 1
ATOM 2202 O O . GLU B 1 14 ? -2.982 28.953 -0.477 1 98.12 14 GLU B O 1
ATOM 2207 N N . ILE B 1 15 ? -1.948 27.359 0.674 1 98.25 15 ILE B N 1
ATOM 2208 C CA . ILE B 1 15 ? -2.91 26.328 0.293 1 98.25 15 ILE B CA 1
ATOM 2209 C C . ILE B 1 15 ? -4.281 26.672 0.871 1 98.25 15 ILE B C 1
ATOM 2211 O O . ILE B 1 15 ? -5.301 26.531 0.188 1 98.25 15 ILE B O 1
ATOM 2215 N N . ARG B 1 16 ? -4.316 27.141 2.061 1 97.62 16 ARG B N 1
ATOM 2216 C CA . ARG B 1 16 ? -5.582 27.484 2.703 1 97.62 16 ARG B CA 1
ATOM 2217 C C . ARG B 1 16 ? -6.285 28.609 1.959 1 97.62 16 ARG B C 1
ATOM 2219 O O . ARG B 1 16 ? -7.516 28.625 1.866 1 97.62 16 ARG B O 1
ATOM 2226 N N . SER B 1 17 ? -5.504 29.516 1.471 1 97.94 17 SER B N 1
ATOM 2227 C CA . SER B 1 17 ? -6.082 30.594 0.668 1 97.94 17 SER B CA 1
ATOM 2228 C C . SER B 1 17 ? -6.738 30.047 -0.596 1 97.94 17 SER B C 1
ATOM 2230 O O . SER B 1 17 ? -7.816 30.484 -0.985 1 97.94 17 SER B O 1
ATOM 2232 N N . GLU B 1 18 ? -6.074 29.125 -1.196 1 98.31 18 GLU B N 1
ATOM 2233 C CA . GLU B 1 18 ? -6.637 28.469 -2.373 1 98.31 18 GLU B CA 1
ATOM 2234 C C . GLU B 1 18 ? -7.914 27.703 -2.021 1 98.31 18 GLU B C 1
ATOM 2236 O O . GLU B 1 18 ? -8.906 27.781 -2.746 1 98.31 18 GLU B O 1
ATOM 2241 N N . LEU B 1 19 ? -7.895 26.984 -0.924 1 98.31 19 LEU B N 1
ATOM 2242 C CA . LEU B 1 19 ? -9.039 26.219 -0.472 1 98.31 19 LEU B CA 1
ATOM 2243 C C . LEU B 1 19 ? -10.227 27.125 -0.178 1 98.31 19 LEU B C 1
ATOM 2245 O O . LEU B 1 19 ? -11.375 26.75 -0.443 1 98.31 19 LEU B O 1
ATOM 2249 N N . LYS B 1 20 ? -9.93 28.25 0.394 1 97.88 20 LYS B N 1
ATOM 2250 C CA . LYS B 1 20 ? -10.977 29.219 0.73 1 97.88 20 LYS B CA 1
ATOM 2251 C C . LYS B 1 20 ? -11.742 29.656 -0.516 1 97.88 20 LYS B C 1
ATOM 2253 O O . LYS B 1 20 ? -12.977 29.734 -0.5 1 97.88 20 LYS B O 1
ATOM 2258 N N . VAL B 1 21 ? -11.039 29.938 -1.566 1 98.12 21 VAL B N 1
ATOM 2259 C CA . VAL B 1 21 ? -11.648 30.344 -2.83 1 98.12 21 VAL B CA 1
ATOM 2260 C C . VAL B 1 21 ? -12.523 29.219 -3.365 1 98.12 21 VAL B C 1
ATOM 2262 O O . VAL B 1 21 ? -13.672 29.453 -3.77 1 98.12 21 VAL B O 1
ATOM 2265 N N . ASP B 1 22 ? -11.984 28.016 -3.334 1 97.5 22 ASP B N 1
ATOM 2266 C CA . ASP B 1 22 ? -12.734 26.859 -3.826 1 97.5 22 ASP B CA 1
ATOM 2267 C C . ASP B 1 22 ? -13.977 26.609 -2.975 1 97.5 22 ASP B C 1
ATOM 2269 O O . ASP B 1 22 ? -15.039 26.266 -3.502 1 97.5 22 ASP B O 1
ATOM 2273 N N . ALA B 1 23 ? -13.82 26.719 -1.692 1 97.88 23 ALA B N 1
ATOM 2274 C CA . ALA B 1 23 ? -14.938 26.531 -0.773 1 97.88 23 ALA B CA 1
ATOM 2275 C C . ALA B 1 23 ? -16.047 27.531 -1.035 1 97.88 23 ALA B C 1
ATOM 2277 O O . ALA B 1 23 ? -17.234 27.188 -1 1 97.88 23 ALA B O 1
ATOM 2278 N N . ALA B 1 24 ? -15.68 28.734 -1.301 1 97.44 24 ALA B N 1
ATOM 2279 C CA . ALA B 1 24 ? -16.656 29.797 -1.594 1 97.44 24 ALA B CA 1
ATOM 2280 C C . ALA B 1 24 ? -17.422 29.484 -2.877 1 97.44 24 ALA B C 1
ATOM 2282 O O . ALA B 1 24 ? -18.625 29.703 -2.951 1 97.44 24 ALA B O 1
ATOM 2283 N N . ARG B 1 25 ? -16.703 29.047 -3.82 1 97 25 ARG B N 1
ATOM 2284 C CA . ARG B 1 25 ? -17.328 28.656 -5.078 1 97 25 ARG B CA 1
ATOM 2285 C C . ARG B 1 25 ? -18.344 27.531 -4.867 1 97 25 ARG B C 1
ATOM 2287 O O . ARG B 1 25 ? -19.438 27.562 -5.422 1 97 25 ARG B O 1
ATOM 2294 N N . LEU B 1 26 ? -17.938 26.547 -4.129 1 96.62 26 LEU B N 1
ATOM 2295 C CA . LEU B 1 26 ? -18.812 25.422 -3.84 1 96.62 26 LEU B CA 1
ATOM 2296 C C . LEU B 1 26 ? -20.047 25.875 -3.055 1 96.62 26 LEU B C 1
ATOM 2298 O O . LEU B 1 26 ? -21.156 25.406 -3.309 1 96.62 26 LEU B O 1
ATOM 2302 N N . ALA B 1 27 ? -19.812 26.75 -2.141 1 95.88 27 ALA B N 1
ATOM 2303 C CA . ALA B 1 27 ? -20.906 27.297 -1.326 1 95.88 27 ALA B CA 1
ATOM 2304 C C . ALA B 1 27 ? -21.906 28.047 -2.188 1 95.88 27 ALA B C 1
ATOM 2306 O O . ALA B 1 27 ? -23.109 28.031 -1.913 1 95.88 27 ALA B O 1
ATOM 2307 N N . ALA B 1 28 ? -21.406 28.703 -3.166 1 96.19 28 ALA B N 1
ATOM 2308 C CA . ALA B 1 28 ? -22.281 29.406 -4.098 1 96.19 28 ALA B CA 1
ATOM 2309 C C . ALA B 1 28 ? -23.219 28.453 -4.82 1 96.19 28 ALA B C 1
ATOM 2311 O O . ALA B 1 28 ? -24.312 28.828 -5.23 1 96.19 28 ALA B O 1
ATOM 2312 N N . ASP B 1 29 ? -22.781 27.266 -4.945 1 94.75 29 ASP B N 1
ATOM 2313 C CA . ASP B 1 29 ? -23.594 26.234 -5.566 1 94.75 29 ASP B CA 1
ATOM 2314 C C . ASP B 1 29 ? -24.469 25.516 -4.527 1 94.75 29 ASP B C 1
ATOM 2316 O O . ASP B 1 29 ? -25.125 24.516 -4.836 1 94.75 29 ASP B O 1
ATOM 2320 N N . GLY B 1 30 ? -24.391 25.969 -3.246 1 94.56 30 GLY B N 1
ATOM 2321 C CA . GLY B 1 30 ? -25.266 25.469 -2.201 1 94.56 30 GLY B CA 1
ATOM 2322 C C . GLY B 1 30 ? -24.656 24.344 -1.399 1 94.56 30 GLY B C 1
ATOM 2323 O O . GLY B 1 30 ? -25.344 23.672 -0.627 1 94.56 30 GLY B O 1
ATOM 2324 N N . ILE B 1 31 ? -23.391 24.141 -1.62 1 96.25 31 ILE B N 1
ATOM 2325 C CA . ILE B 1 31 ? -22.719 23.062 -0.92 1 96.25 31 ILE B CA 1
ATOM 2326 C C . ILE B 1 31 ? -21.625 23.625 -0.006 1 96.25 31 ILE B C 1
ATOM 2328 O O . ILE B 1 31 ? -20.656 24.219 -0.479 1 96.25 31 ILE B O 1
ATOM 2332 N N . VAL B 1 32 ? -21.797 23.453 1.265 1 98 32 VAL B N 1
ATOM 2333 C CA . VAL B 1 32 ? -20.828 23.875 2.264 1 98 32 VAL B CA 1
ATOM 2334 C C . VAL B 1 32 ? -20.094 22.641 2.814 1 98 32 VAL B C 1
ATOM 2336 O O . VAL B 1 32 ? -20.719 21.766 3.42 1 98 32 VAL B O 1
ATOM 2339 N N . PRO B 1 33 ? -18.812 22.547 2.584 1 98.5 33 PRO B N 1
ATOM 2340 C CA . PRO B 1 33 ? -18.094 21.391 3.148 1 98.5 33 PRO B CA 1
ATOM 2341 C C . PRO B 1 33 ? -18.281 21.266 4.66 1 98.5 33 PRO B C 1
ATOM 2343 O O . PRO B 1 33 ? -18.234 22.281 5.375 1 98.5 33 PRO B O 1
ATOM 2346 N N . GLY B 1 34 ? -18.516 20.125 5.121 1 98.62 34 GLY B N 1
ATOM 2347 C CA . GLY B 1 34 ? -18.734 19.875 6.535 1 98.62 34 GLY B CA 1
ATOM 2348 C C . GLY B 1 34 ? -17.766 18.859 7.117 1 98.62 34 GLY B C 1
ATOM 2349 O O . GLY B 1 34 ? -17.547 17.797 6.543 1 98.62 34 GLY B O 1
ATOM 2350 N N . LEU B 1 35 ? -17.125 19.203 8.258 1 98.56 35 LEU B N 1
ATOM 2351 C CA . LEU B 1 35 ? -16.188 18.344 8.953 1 98.56 35 LEU B CA 1
ATOM 2352 C C . LEU B 1 35 ? -16.641 18.094 10.391 1 98.56 35 LEU B C 1
ATOM 2354 O O . LEU B 1 35 ? -16.906 19.047 11.133 1 98.56 35 LEU B O 1
ATOM 2358 N N . ALA B 1 36 ? -16.797 16.859 10.719 1 98.44 36 ALA B N 1
ATOM 2359 C CA . ALA B 1 36 ? -17.031 16.469 12.102 1 98.44 36 ALA B CA 1
ATOM 2360 C C . ALA B 1 36 ? -15.766 15.922 12.758 1 98.44 36 ALA B C 1
ATOM 2362 O O . ALA B 1 36 ? -15.117 15.031 12.211 1 98.44 36 ALA B O 1
ATOM 2363 N N . VAL B 1 37 ? -15.414 16.469 13.867 1 97.31 37 VAL B N 1
ATOM 2364 C CA . VAL B 1 37 ? -14.273 15.992 14.648 1 97.31 37 VAL B CA 1
ATOM 2365 C C . VAL B 1 37 ? -14.766 15.398 15.969 1 97.31 37 VAL B C 1
ATOM 2367 O O . VAL B 1 37 ? -15.555 16.016 16.688 1 97.31 37 VAL B O 1
ATOM 2370 N N . ILE B 1 38 ? -14.305 14.211 16.219 1 97.12 38 ILE B N 1
ATOM 2371 C CA . ILE B 1 38 ? -14.688 13.523 17.453 1 97.12 38 ILE B CA 1
ATOM 2372 C C . ILE B 1 38 ? -13.477 13.383 18.375 1 97.12 38 ILE B C 1
ATOM 2374 O O . ILE B 1 38 ? -12.43 12.891 17.953 1 97.12 38 ILE B O 1
ATOM 2378 N N . LEU B 1 39 ? -13.641 13.852 19.531 1 96.12 39 LEU B N 1
ATOM 2379 C CA . LEU B 1 39 ? -12.633 13.711 20.578 1 96.12 39 LEU B CA 1
ATOM 2380 C C . LEU B 1 39 ? -13.164 12.867 21.734 1 96.12 39 LEU B C 1
ATOM 2382 O O . LEU B 1 39 ? -14.234 13.156 22.281 1 96.12 39 LEU B O 1
ATOM 2386 N N . VAL B 1 40 ? -12.453 11.789 22 1 95.56 40 VAL B N 1
ATOM 2387 C CA . VAL B 1 40 ? -12.828 10.945 23.125 1 95.56 40 VAL B CA 1
ATOM 2388 C C . VAL B 1 40 ? -11.797 11.102 24.25 1 95.56 40 VAL B C 1
ATOM 2390 O O . VAL B 1 40 ? -10.633 10.75 24.094 1 95.56 40 VAL B O 1
ATOM 2393 N N . GLY B 1 41 ? -12.273 11.57 25.375 1 91.12 41 GLY B N 1
ATOM 2394 C CA . GLY B 1 41 ? -11.375 11.75 26.5 1 91.12 41 GLY B CA 1
ATOM 2395 C C . GLY B 1 41 ? -10.875 13.172 26.656 1 91.12 41 GLY B C 1
ATOM 2396 O O . GLY B 1 41 ? -11.406 14.086 26.016 1 91.12 41 GLY B O 1
ATOM 2397 N N . GLU B 1 42 ? -9.867 13.391 27.562 1 84.06 42 GLU B N 1
ATOM 2398 C CA . GLU B 1 42 ? -9.5 14.742 27.969 1 84.06 42 GLU B CA 1
ATOM 2399 C C . GLU B 1 42 ? -8.023 15.016 27.703 1 84.06 42 GLU B C 1
ATOM 2401 O O . GLU B 1 42 ? -7.434 15.898 28.344 1 84.06 42 GLU B O 1
ATOM 2406 N N . ASP B 1 43 ? -7.477 14.289 26.797 1 82.38 43 ASP B N 1
ATOM 2407 C CA . ASP B 1 43 ? -6.07 14.547 26.484 1 82.38 43 ASP B CA 1
ATOM 2408 C C . ASP B 1 43 ? -5.859 15.992 26.062 1 82.38 43 ASP B C 1
ATOM 2410 O O . ASP B 1 43 ? -6.484 16.469 25.109 1 82.38 43 ASP B O 1
ATOM 2414 N N . LYS B 1 44 ? -5.004 16.75 26.75 1 79.62 44 LYS B N 1
ATOM 2415 C CA . LYS B 1 44 ? -4.816 18.188 26.547 1 79.62 44 LYS B CA 1
ATOM 2416 C C . LYS B 1 44 ? -4.309 18.484 25.141 1 79.62 44 LYS B C 1
ATOM 2418 O O . LYS B 1 44 ? -4.766 19.422 24.5 1 79.62 44 LYS B O 1
ATOM 2423 N N . ALA B 1 45 ? -3.332 17.734 24.719 1 75.56 45 ALA B N 1
ATOM 2424 C CA . ALA B 1 45 ? -2.789 17.922 23.375 1 75.56 45 ALA B CA 1
ATOM 2425 C C . ALA B 1 45 ? -3.873 17.75 22.312 1 75.56 45 ALA B C 1
ATOM 2427 O O . ALA B 1 45 ? -3.977 18.547 21.375 1 75.56 45 ALA B O 1
ATOM 2428 N N . SER B 1 46 ? -4.703 16.797 22.453 1 80.88 46 SER B N 1
ATOM 2429 C CA . SER B 1 46 ? -5.793 16.516 21.516 1 80.88 46 SER B CA 1
ATOM 2430 C C . SER B 1 46 ? -6.805 17.656 21.5 1 80.88 46 SER B C 1
ATOM 2432 O O . SER B 1 46 ? -7.312 18.016 20.438 1 80.88 46 SER B O 1
ATOM 2434 N N . GLN B 1 47 ? -7.031 18.219 22.641 1 84.25 47 GLN B N 1
ATOM 2435 C CA . GLN B 1 47 ? -7.988 19.328 22.719 1 84.25 47 GLN B CA 1
ATOM 2436 C C . GLN B 1 47 ? -7.52 20.531 21.922 1 84.25 47 GLN B C 1
ATOM 2438 O O . GLN B 1 47 ? -8.32 21.172 21.234 1 84.25 47 GLN B O 1
ATOM 2443 N N . VAL B 1 48 ? -6.316 20.781 22.016 1 80.06 48 VAL B N 1
ATOM 2444 C CA . VAL B 1 48 ? -5.746 21.906 21.266 1 80.06 48 VAL B CA 1
ATOM 2445 C C . VAL B 1 48 ? -5.855 21.641 19.766 1 80.06 48 VAL B C 1
ATOM 2447 O O . VAL B 1 48 ? -6.242 22.531 19 1 80.06 48 VAL B O 1
ATOM 2450 N N . TYR B 1 49 ? -5.516 20.469 19.422 1 83.12 49 TYR B N 1
ATOM 2451 C CA . TYR B 1 49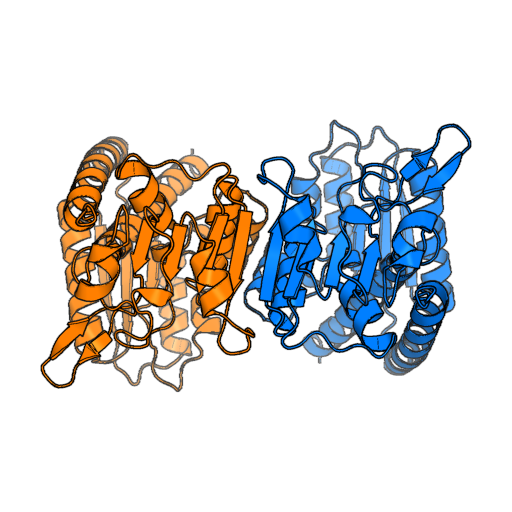 ? -5.566 20.094 18 1 83.12 49 TYR B CA 1
ATOM 2452 C C . TYR B 1 49 ? -6.988 20.219 17.469 1 83.12 49 TYR B C 1
ATOM 2454 O O . TYR B 1 49 ? -7.195 20.719 16.359 1 83.12 49 TYR B O 1
ATOM 2462 N N . VAL B 1 50 ? -7.938 19.781 18.219 1 86.88 50 VAL B N 1
ATOM 2463 C CA . VAL B 1 50 ? -9.344 19.812 17.812 1 86.88 50 VAL B CA 1
ATOM 2464 C C . VAL B 1 50 ? -9.812 21.25 17.688 1 86.88 50 VAL B C 1
ATOM 2466 O O . VAL B 1 50 ? -10.516 21.609 16.75 1 86.88 50 VAL B O 1
ATOM 2469 N N . SER B 1 51 ? -9.383 22.031 18.625 1 87.25 51 SER B N 1
ATOM 2470 C CA . SER B 1 51 ? -9.742 23.438 18.578 1 87.25 51 SER B CA 1
ATOM 2471 C C . SER B 1 51 ? -9.164 24.125 17.359 1 87.25 51 SER B C 1
ATOM 2473 O O . SER B 1 51 ? -9.836 24.938 16.703 1 87.25 51 SER B O 1
ATOM 2475 N N . ASN B 1 52 ? -7.98 23.828 17.047 1 87.25 52 ASN B N 1
ATOM 2476 C CA . ASN B 1 52 ? -7.328 24.375 15.859 1 87.25 52 ASN B CA 1
ATOM 2477 C C . ASN B 1 52 ? -8.055 23.969 14.586 1 87.25 52 ASN B C 1
ATOM 2479 O O . ASN B 1 52 ? -8.211 24.781 13.672 1 87.25 52 ASN B O 1
ATOM 2483 N N . LYS B 1 53 ? -8.492 22.75 14.547 1 90.38 53 LYS B N 1
ATOM 2484 C CA . LYS B 1 53 ? -9.234 22.266 13.383 1 90.38 53 LYS B CA 1
ATOM 2485 C C . LYS B 1 53 ? -10.547 23.016 13.211 1 90.38 53 LYS B C 1
ATOM 2487 O O . LYS B 1 53 ? -10.906 23.391 12.086 1 90.38 53 LYS B O 1
ATOM 2492 N N . ALA B 1 54 ? -11.203 23.25 14.32 1 92.44 54 ALA B N 1
ATOM 2493 C CA . ALA B 1 54 ? -12.469 23.969 14.266 1 92.44 54 ALA B CA 1
ATOM 2494 C C . ALA B 1 54 ? -12.266 25.406 13.781 1 92.44 54 ALA B C 1
ATOM 2496 O O . ALA B 1 54 ? -13.016 25.891 12.938 1 92.44 54 ALA B O 1
ATOM 2497 N N . LYS B 1 55 ? -11.297 26 14.281 1 93.38 55 LYS B N 1
ATOM 2498 C CA . LYS B 1 55 ? -10.977 27.375 13.875 1 93.38 55 LYS B CA 1
ATOM 2499 C C . LYS B 1 55 ? -10.641 27.438 12.391 1 93.38 55 LYS B C 1
ATOM 2501 O O . LYS B 1 55 ? -11.078 28.359 11.688 1 93.38 55 LYS B O 1
ATOM 2506 N N . ALA B 1 56 ? -9.883 26.547 11.961 1 93.62 56 ALA B N 1
ATOM 2507 C CA . ALA B 1 56 ? -9.492 26.484 10.547 1 93.62 56 ALA B CA 1
ATOM 2508 C C . ALA B 1 56 ? -10.711 26.297 9.656 1 93.62 56 ALA B C 1
ATOM 2510 O O . ALA B 1 56 ? -10.797 26.906 8.578 1 93.62 56 ALA B O 1
ATOM 2511 N N . CYS B 1 57 ? -11.648 25.484 10.062 1 95.5 57 CYS B N 1
ATOM 2512 C CA . CYS B 1 57 ? -12.891 25.297 9.32 1 95.5 57 CYS B CA 1
ATOM 2513 C C . CYS B 1 57 ? -13.648 26.609 9.172 1 95.5 57 CYS B C 1
ATOM 2515 O O . CYS B 1 57 ? -14.062 26.953 8.062 1 95.5 57 CYS B O 1
ATOM 2517 N N . GLU B 1 58 ? -13.742 27.25 10.281 1 94.62 58 GLU B N 1
ATOM 2518 C CA . GLU B 1 58 ? -14.453 28.531 10.273 1 94.62 58 GLU B CA 1
ATOM 2519 C C . GLU B 1 58 ? -13.805 29.531 9.32 1 94.62 58 GLU B C 1
ATOM 2521 O O . GLU B 1 58 ? -14.492 30.219 8.562 1 94.62 58 GLU B O 1
ATOM 2526 N N . GLN B 1 59 ? -12.578 29.547 9.352 1 95.38 59 GLN B N 1
ATOM 2527 C CA . GLN B 1 59 ? -11.82 30.484 8.523 1 95.38 59 GLN B CA 1
ATOM 2528 C C . GLN B 1 59 ? -12.039 30.203 7.039 1 95.38 59 GLN B C 1
ATOM 2530 O O . GLN B 1 59 ? -11.977 31.125 6.215 1 95.38 59 GLN B O 1
ATOM 2535 N N . LEU B 1 60 ? -12.305 28.984 6.672 1 97.06 60 LEU B N 1
ATOM 2536 C CA . LEU B 1 60 ? -12.445 28.594 5.273 1 97.06 60 LEU B CA 1
ATOM 2537 C C . LEU B 1 60 ? -13.914 28.562 4.859 1 97.06 60 LEU B C 1
ATOM 2539 O O . LEU B 1 60 ? -14.234 28.281 3.703 1 97.06 60 LEU B O 1
ATOM 2543 N N . GLY B 1 61 ? -14.805 28.797 5.816 1 97 61 GLY B N 1
ATOM 2544 C CA . GLY B 1 61 ? -16.219 28.781 5.512 1 97 61 GLY B CA 1
ATOM 2545 C C . GLY B 1 61 ? -16.812 27.375 5.551 1 97 61 GLY B C 1
ATOM 2546 O O . GLY B 1 61 ? -17.812 27.109 4.891 1 97 61 GLY B O 1
ATOM 2547 N N . PHE B 1 62 ? -16.125 26.469 6.223 1 98.31 62 PHE B N 1
ATOM 2548 C CA . PHE B 1 62 ? -16.641 25.109 6.383 1 98.31 62 PHE B CA 1
ATOM 2549 C C . PHE B 1 62 ? -17.641 25.031 7.531 1 98.31 62 PHE B C 1
ATOM 2551 O O . PHE B 1 62 ? -17.594 25.844 8.461 1 98.31 62 PHE B O 1
ATOM 2558 N N . TYR B 1 63 ? -18.609 24.188 7.426 1 97.75 63 TYR B N 1
ATOM 2559 C CA . TYR B 1 63 ? -19.391 23.766 8.578 1 97.75 63 TYR B CA 1
ATOM 2560 C C . TYR B 1 63 ? -18.594 22.828 9.477 1 97.75 63 TYR B C 1
ATOM 2562 O O . TYR B 1 63 ? -17.953 21.891 8.992 1 97.75 63 TYR B O 1
ATOM 2570 N N . SER B 1 64 ? -18.516 23.125 10.781 1 97.69 64 SER B N 1
ATOM 2571 C CA . SER B 1 64 ? -17.719 22.344 11.703 1 97.69 64 SER B CA 1
ATOM 2572 C C . SER B 1 64 ? -18.547 21.859 12.883 1 97.69 64 SER B C 1
ATOM 2574 O O . SER B 1 64 ? -19.312 22.625 13.477 1 97.69 64 SER B O 1
ATOM 2576 N N . GLU B 1 65 ? -18.438 20.578 13.148 1 97.19 65 GLU B N 1
ATOM 2577 C CA . GLU B 1 65 ? -18.984 20 14.367 1 97.19 65 GLU B CA 1
ATOM 2578 C C . GLU B 1 65 ? -17.891 19.359 15.211 1 97.19 65 GLU B C 1
ATOM 2580 O O . GLU B 1 65 ? -17.062 18.594 14.695 1 97.19 65 GLU B O 1
ATOM 2585 N N . VAL B 1 66 ? -17.906 19.672 16.469 1 96.75 66 VAL B N 1
ATOM 2586 C CA . VAL B 1 66 ? -16.969 19.047 17.391 1 96.75 66 VAL B CA 1
ATOM 2587 C C . VAL B 1 66 ? -17.75 18.234 18.438 1 96.75 66 VAL B C 1
ATOM 2589 O O . VAL B 1 66 ? -18.625 18.781 19.125 1 96.75 66 VAL B O 1
ATOM 2592 N N . HIS B 1 67 ? -17.469 16.984 18.453 1 96.88 67 HIS B N 1
ATOM 2593 C CA . HIS B 1 67 ? -18.078 16.094 19.438 1 96.88 67 HIS B CA 1
ATOM 2594 C C . HIS B 1 67 ? -17.078 15.695 20.516 1 96.88 67 HIS B C 1
ATOM 2596 O O . HIS B 1 67 ? -16.109 14.984 20.234 1 96.88 67 HIS B O 1
ATOM 2602 N N . ARG B 1 68 ? -17.328 16.188 21.656 1 95.69 68 ARG B N 1
ATOM 2603 C CA . ARG B 1 68 ? -16.5 15.859 22.797 1 95.69 68 ARG B CA 1
ATOM 2604 C C . ARG B 1 68 ? -17.156 14.789 23.672 1 95.69 68 ARG B C 1
ATOM 2606 O O . ARG B 1 68 ? -18.188 15.039 24.297 1 95.69 68 ARG B O 1
ATOM 2613 N N . LEU B 1 69 ? -16.547 13.711 23.641 1 96.81 69 LEU B N 1
ATOM 2614 C CA . LEU B 1 69 ? -17.094 12.578 24.391 1 96.81 69 LEU B CA 1
ATOM 2615 C C . LEU B 1 69 ? -16.234 12.273 25.609 1 96.81 69 LEU B C 1
ATOM 2617 O O . LEU B 1 69 ? -15.047 12.578 25.641 1 96.81 69 LEU B O 1
ATOM 2621 N N . SER B 1 70 ? -16.891 11.703 26.594 1 95.88 70 SER B N 1
ATOM 2622 C CA . SER B 1 70 ? -16.188 11.281 27.797 1 95.88 70 SER B CA 1
ATOM 2623 C C . SER B 1 70 ? -15.195 10.164 27.5 1 95.88 70 SER B C 1
ATOM 2625 O O . SER B 1 70 ? -15.414 9.367 26.578 1 95.88 70 SER B O 1
ATOM 2627 N N . GLY B 1 71 ? -14.102 10.102 28.297 1 95.19 71 GLY B N 1
ATOM 2628 C CA . GLY B 1 71 ? -13.141 9.016 28.172 1 95.19 71 GLY B CA 1
ATOM 2629 C C . GLY B 1 71 ? -13.75 7.656 28.453 1 95.19 71 GLY B C 1
ATOM 2630 O O . GLY B 1 71 ? -13.172 6.629 28.094 1 95.19 71 GLY B O 1
ATOM 2631 N N . ASP B 1 72 ? -14.977 7.672 29.062 1 96.12 72 ASP B N 1
ATOM 2632 C CA . ASP B 1 72 ? -15.656 6.426 29.406 1 96.12 72 ASP B CA 1
ATOM 2633 C C . ASP B 1 72 ? -16.625 6 28.312 1 96.12 72 ASP B C 1
ATOM 2635 O O . ASP B 1 72 ? -17.297 4.965 28.438 1 96.12 72 ASP B O 1
ATOM 2639 N N . THR B 1 73 ? -16.641 6.742 27.297 1 97.19 73 THR B N 1
ATOM 2640 C CA . THR B 1 73 ? -17.516 6.41 26.172 1 97.19 73 THR B CA 1
ATOM 2641 C C . THR B 1 73 ? -17.25 4.992 25.672 1 97.19 73 THR B C 1
ATOM 2643 O O . THR B 1 73 ? -16.094 4.586 25.547 1 97.19 73 THR B O 1
ATOM 2646 N N . SER B 1 74 ? -18.344 4.254 25.469 1 97.62 74 SER B N 1
ATOM 2647 C CA . SER B 1 74 ? -18.172 2.896 24.969 1 97.62 74 SER B CA 1
ATOM 2648 C C . SER B 1 74 ? -17.875 2.896 23.469 1 97.62 74 SER B C 1
ATOM 2650 O O . SER B 1 74 ? -18.203 3.848 22.766 1 97.62 74 SER B O 1
ATOM 2652 N N . GLU B 1 75 ? -17.219 1.845 23.031 1 97.69 75 GLU B N 1
ATOM 2653 C CA . GLU B 1 75 ? -17 1.681 21.594 1 97.69 75 GLU B CA 1
ATOM 2654 C C . GLU B 1 75 ? -18.312 1.724 20.828 1 97.69 75 GLU B C 1
ATOM 2656 O O . GLU B 1 75 ? -18.406 2.367 19.781 1 97.69 75 GLU B O 1
ATOM 2661 N N . ALA B 1 76 ? -19.328 1.044 21.359 1 98 76 ALA B N 1
ATOM 2662 C CA . ALA B 1 76 ? -20.641 0.997 20.719 1 98 76 ALA B CA 1
ATOM 2663 C C . ALA B 1 76 ? -21.219 2.398 20.562 1 98 76 ALA B C 1
ATOM 2665 O O . ALA B 1 76 ? -21.781 2.725 19.5 1 98 76 ALA B O 1
ATOM 2666 N N . ASP B 1 77 ? -21.094 3.182 21.578 1 98 77 ASP B N 1
ATOM 2667 C CA . ASP B 1 77 ? -21.594 4.551 21.531 1 98 77 ASP B CA 1
ATOM 2668 C C . ASP B 1 77 ? -20.844 5.375 20.484 1 98 77 ASP B C 1
ATOM 2670 O O . ASP B 1 77 ? -21.453 6.152 19.75 1 98 77 ASP B O 1
ATOM 2674 N N . LEU B 1 78 ? -19.547 5.219 20.484 1 98.12 78 LEU B N 1
ATOM 2675 C CA . LEU B 1 78 ? -18.734 5.922 19.5 1 98.12 78 LEU B CA 1
ATOM 2676 C C . LEU B 1 78 ? -19.125 5.504 18.094 1 98.12 78 LEU B C 1
ATOM 2678 O O . LEU B 1 78 ? -19.297 6.352 17.203 1 98.12 78 LEU B O 1
ATOM 2682 N N . LEU B 1 79 ? -19.297 4.223 17.859 1 98.38 79 LEU B N 1
ATOM 2683 C CA . LEU B 1 79 ? -19.672 3.709 16.547 1 98.38 79 LEU B CA 1
ATOM 2684 C C . LEU B 1 79 ? -21.047 4.215 16.125 1 98.38 79 LEU B C 1
ATOM 2686 O O . LEU B 1 79 ? -21.281 4.496 14.953 1 98.38 79 LEU B O 1
ATOM 2690 N N . ALA B 1 80 ? -21.938 4.34 17.094 1 98.31 80 ALA B N 1
ATOM 2691 C CA . ALA B 1 80 ? -23.266 4.871 16.812 1 98.31 80 ALA B CA 1
ATOM 2692 C C . ALA B 1 80 ? -23.203 6.324 16.344 1 98.31 80 ALA B C 1
ATOM 2694 O O . ALA B 1 80 ? -23.906 6.73 15.422 1 98.31 80 ALA B O 1
ATOM 2695 N N . LEU B 1 81 ? -22.359 7.055 17.016 1 98.5 81 LEU B N 1
ATOM 2696 C CA . LEU B 1 81 ? -22.172 8.438 16.609 1 98.5 81 LEU B CA 1
ATOM 2697 C C . LEU B 1 81 ? -21.609 8.516 15.195 1 98.5 81 LEU B C 1
ATOM 2699 O O . LEU B 1 81 ? -22.078 9.312 14.383 1 98.5 81 LEU B O 1
ATOM 2703 N N . ILE B 1 82 ? -20.625 7.695 14.867 1 98.56 82 ILE B N 1
ATOM 2704 C CA . ILE B 1 82 ? -20 7.672 13.547 1 98.56 82 ILE B CA 1
ATOM 2705 C C . ILE B 1 82 ? -21.047 7.312 12.492 1 98.56 82 ILE B C 1
ATOM 2707 O O . ILE B 1 82 ? -21.094 7.918 11.422 1 98.56 82 ILE B O 1
ATOM 2711 N N . ASP B 1 83 ? -21.875 6.367 12.852 1 98.56 83 ASP B N 1
ATOM 2712 C CA . ASP B 1 83 ? -22.953 5.98 11.945 1 98.56 83 ASP B CA 1
ATOM 2713 C C . ASP B 1 83 ? -23.875 7.16 11.648 1 98.56 83 ASP B C 1
ATOM 2715 O O . ASP B 1 83 ? -24.266 7.375 10.5 1 98.56 83 ASP B O 1
ATOM 2719 N N . THR B 1 84 ? -24.219 7.875 12.711 1 98.62 84 THR B N 1
ATOM 2720 C CA . THR B 1 84 ? -25.031 9.07 12.562 1 98.62 84 THR B CA 1
ATOM 2721 C C . THR B 1 84 ? -24.359 10.078 11.641 1 98.62 84 THR B C 1
ATOM 2723 O O . THR B 1 84 ? -25 10.609 10.719 1 98.62 84 THR B O 1
ATOM 2726 N N . LEU B 1 85 ? -23.109 10.273 11.82 1 98.69 85 LEU B N 1
ATOM 2727 C CA . LEU B 1 85 ? -22.359 11.25 11.039 1 98.69 85 LEU B CA 1
ATOM 2728 C C . LEU B 1 85 ? -22.188 10.781 9.602 1 98.69 85 LEU B C 1
ATOM 2730 O O . LEU B 1 85 ? -22.203 11.594 8.672 1 98.69 85 LEU B O 1
ATOM 2734 N N . ASN B 1 86 ? -22.047 9.508 9.398 1 98.5 86 ASN B N 1
ATOM 2735 C CA . ASN B 1 86 ? -21.984 8.938 8.055 1 98.5 86 ASN B CA 1
ATOM 2736 C C . ASN B 1 86 ? -23.219 9.273 7.23 1 98.5 86 ASN B C 1
ATOM 2738 O O . ASN B 1 86 ? -23.125 9.477 6.02 1 98.5 86 ASN B O 1
ATOM 2742 N N . ARG B 1 87 ? -24.297 9.383 7.855 1 97.94 87 ARG B N 1
ATOM 2743 C CA . ARG B 1 87 ? -25.562 9.555 7.172 1 97.94 87 ARG B CA 1
ATOM 2744 C C . ARG B 1 87 ? -25.953 11.031 7.09 1 97.94 87 ARG B C 1
ATOM 2746 O O . ARG B 1 87 ? -26.938 11.383 6.445 1 97.94 87 ARG B O 1
ATOM 2753 N N . GLN B 1 88 ? -25.266 11.844 7.77 1 97.88 88 GLN B N 1
ATOM 2754 C CA . GLN B 1 88 ? -25.594 13.266 7.809 1 97.88 88 GLN B CA 1
ATOM 2755 C C . GLN B 1 88 ? -25.094 13.977 6.547 1 97.88 88 GLN B C 1
ATOM 2757 O O . GLN B 1 88 ? -23.891 14.062 6.312 1 97.88 88 GLN B O 1
ATOM 2762 N N . SER B 1 89 ? -25.938 14.586 5.805 1 96.12 89 SER B N 1
ATOM 2763 C CA . SER B 1 89 ? -25.625 15.141 4.492 1 96.12 89 SER B CA 1
ATOM 2764 C C . SER B 1 89 ? -24.766 16.391 4.609 1 96.12 89 SER B C 1
ATOM 2766 O O . SER B 1 89 ? -24.047 16.75 3.676 1 96.12 89 SER B O 1
ATOM 2768 N N . SER B 1 90 ? -24.859 17.031 5.824 1 97.25 90 SER B N 1
ATOM 2769 C CA . SER B 1 90 ? -24.094 18.266 6.008 1 97.25 90 SER B CA 1
ATOM 2770 C C . SER B 1 90 ? -22.641 17.969 6.387 1 97.25 90 SER B C 1
ATOM 2772 O O . SER B 1 90 ? -21.812 18.875 6.488 1 97.25 90 SER B O 1
ATOM 2774 N N . ILE B 1 91 ? -22.328 16.672 6.594 1 98.44 91 ILE B N 1
ATOM 2775 C CA . ILE B 1 91 ? -20.969 16.25 6.961 1 98.44 91 ILE B CA 1
ATOM 2776 C C . ILE B 1 91 ? -20.328 15.516 5.789 1 98.44 91 ILE B C 1
ATOM 2778 O O . ILE B 1 91 ? -20.891 14.562 5.258 1 98.44 91 ILE B O 1
ATOM 2782 N N . HIS B 1 92 ? -19.141 15.977 5.434 1 98.56 92 HIS B N 1
ATOM 2783 C CA . HIS B 1 92 ? -18.438 15.391 4.305 1 98.56 92 HIS B CA 1
ATOM 2784 C C . HIS B 1 92 ? -17.141 14.727 4.758 1 98.56 92 HIS B C 1
ATOM 2786 O O . HIS B 1 92 ? -16.547 13.938 4.016 1 98.56 92 HIS B O 1
ATOM 2792 N N . GLY B 1 93 ? -16.656 15.086 5.863 1 98.56 93 GLY B N 1
ATOM 2793 C CA . GLY B 1 93 ? -15.484 14.484 6.477 1 98.56 93 GLY B CA 1
ATOM 2794 C C . GLY B 1 93 ? -15.688 14.148 7.941 1 98.56 93 GLY B C 1
ATOM 2795 O O . GLY B 1 93 ? -16.328 14.906 8.68 1 98.56 93 GLY B O 1
ATOM 2796 N N . ILE B 1 94 ? -15.188 13.07 8.367 1 98.56 94 ILE B N 1
ATOM 2797 C CA . ILE B 1 94 ? -15.219 12.648 9.758 1 98.56 94 ILE B CA 1
ATOM 2798 C C . ILE B 1 94 ? -13.797 12.336 10.242 1 98.56 94 ILE B C 1
ATOM 2800 O O . ILE B 1 94 ? -13.062 11.602 9.586 1 98.56 94 ILE B O 1
ATOM 2804 N N . LEU B 1 95 ? -13.406 12.953 11.281 1 96.69 95 LEU B N 1
ATOM 2805 C CA . LEU B 1 95 ? -12.117 12.695 11.906 1 96.69 95 LEU B CA 1
ATOM 2806 C C . LEU B 1 95 ? -12.289 12.297 13.367 1 96.69 95 LEU B C 1
ATOM 2808 O O . LEU B 1 95 ? -12.945 13.008 14.133 1 96.69 95 LEU B O 1
ATOM 2812 N N . VAL B 1 96 ? -11.789 11.156 13.703 1 95 96 VAL B N 1
ATOM 2813 C CA . VAL B 1 96 ? -11.703 10.758 15.102 1 95 96 VAL B CA 1
ATOM 2814 C C . VAL B 1 96 ? -10.281 10.977 15.617 1 95 96 VAL B C 1
ATOM 2816 O O . VAL B 1 96 ? -9.336 10.375 15.117 1 95 96 VAL B O 1
ATOM 2819 N N . GLN B 1 97 ? -10.195 11.852 16.516 1 91.38 97 GLN B N 1
ATOM 2820 C CA . GLN B 1 97 ? -8.883 12.203 17.047 1 91.38 97 GLN B CA 1
ATOM 2821 C C . GLN B 1 97 ? -8.266 11.039 17.797 1 91.38 97 GLN B C 1
ATOM 2823 O O . GLN B 1 97 ? -8.906 10.43 18.656 1 91.38 97 GLN B O 1
ATOM 2828 N N . LEU B 1 98 ? -7.047 10.742 17.469 1 86.25 98 LEU B N 1
ATOM 2829 C CA . LEU B 1 98 ? -6.289 9.703 18.156 1 86.25 98 LEU B CA 1
ATOM 2830 C C . LEU B 1 98 ? -5.305 10.305 19.141 1 86.25 98 LEU B C 1
ATOM 2832 O O . LEU B 1 98 ? -4.871 11.453 18.969 1 86.25 98 LEU B O 1
ATOM 2836 N N . PRO B 1 99 ? -4.906 9.547 20.234 1 85.75 99 PRO B N 1
ATOM 2837 C CA . PRO B 1 99 ? -5.285 8.156 20.5 1 85.75 99 PRO B CA 1
ATOM 2838 C C . PRO B 1 99 ? -6.656 8.031 21.156 1 85.75 99 PRO B C 1
ATOM 2840 O O . PRO B 1 99 ? -7.145 8.992 21.75 1 85.75 99 PRO B O 1
ATOM 2843 N N . LEU B 1 100 ? -7.227 6.898 21.016 1 92.88 100 LEU B N 1
ATOM 2844 C CA . LEU B 1 100 ? -8.477 6.551 21.688 1 92.88 100 LEU B CA 1
ATOM 2845 C C . LEU B 1 100 ? -8.203 5.848 23 1 92.88 100 LEU B C 1
ATOM 2847 O O . LEU B 1 100 ? -7.113 5.309 23.219 1 92.88 100 LEU B O 1
ATOM 2851 N N . PRO B 1 101 ? -9.188 5.992 23.906 1 93.31 101 PRO B N 1
ATOM 2852 C CA . PRO B 1 101 ? -9.047 5.184 25.125 1 93.31 101 PRO B CA 1
ATOM 2853 C C . PRO B 1 101 ? -8.773 3.713 24.828 1 93.31 101 PRO B C 1
ATOM 2855 O O . PRO B 1 101 ? -9.203 3.201 23.781 1 93.31 101 PRO B O 1
ATOM 2858 N N . SER B 1 102 ? -8.109 3.018 25.75 1 93.19 102 SER B N 1
ATOM 2859 C CA . SER B 1 102 ? -7.559 1.685 25.516 1 93.19 102 SER B CA 1
ATOM 2860 C C . SER B 1 102 ? -8.664 0.667 25.266 1 93.19 102 SER B C 1
ATOM 2862 O O . SER B 1 102 ? -8.438 -0.362 24.625 1 93.19 102 SER B O 1
ATOM 2864 N N . HIS B 1 103 ? -9.852 0.942 25.859 1 95.81 103 HIS B N 1
ATOM 2865 C CA . HIS B 1 103 ? -10.93 -0.034 25.734 1 95.81 103 HIS B CA 1
ATOM 2866 C C . HIS B 1 103 ? -11.609 0.066 24.375 1 95.81 103 HIS B C 1
ATOM 2868 O O . HIS B 1 103 ? -12.5 -0.734 24.062 1 95.81 103 HIS B O 1
ATOM 2874 N N . ILE B 1 104 ? -11.25 1.026 23.547 1 95.94 104 ILE B N 1
ATOM 2875 C CA . ILE B 1 104 ? -11.82 1.194 22.219 1 95.94 104 ILE B CA 1
ATOM 2876 C C . ILE B 1 104 ? -10.805 0.756 21.156 1 95.94 104 ILE B C 1
ATOM 2878 O O . ILE B 1 104 ? -9.656 1.203 21.172 1 95.94 104 ILE B O 1
ATOM 2882 N N . GLU B 1 105 ? -11.25 -0.121 20.266 1 94.56 105 GLU B N 1
ATOM 2883 C CA . GLU B 1 105 ? -10.383 -0.592 19.188 1 94.56 105 GLU B CA 1
ATOM 2884 C C . GLU B 1 105 ? -10.32 0.422 18.047 1 94.56 105 GLU B C 1
ATOM 2886 O O . GLU B 1 105 ? -11.305 0.63 17.344 1 94.56 105 GLU B O 1
ATOM 2891 N N . GLU B 1 106 ? -9.227 1.018 17.844 1 91.94 106 GLU B N 1
ATOM 2892 C CA . GLU B 1 106 ? -9.039 2.066 16.844 1 91.94 106 GLU B CA 1
ATOM 2893 C C . GLU B 1 106 ? -9.422 1.581 15.445 1 91.94 106 GLU B C 1
ATOM 2895 O O . GLU B 1 106 ? -10.07 2.305 14.688 1 91.94 106 GLU B O 1
ATOM 2900 N N . LYS B 1 107 ? -9.047 0.404 15.117 1 91.19 107 LYS B N 1
ATOM 2901 C CA . LYS B 1 107 ? -9.328 -0.136 13.797 1 91.19 107 LYS B CA 1
ATOM 2902 C C . LYS B 1 107 ? -10.828 -0.198 13.531 1 91.19 107 LYS B C 1
ATOM 2904 O O . LYS B 1 107 ? -11.281 0.124 12.43 1 91.19 107 LYS B O 1
ATOM 2909 N N . ALA B 1 108 ? -11.547 -0.673 14.516 1 94.12 108 ALA B N 1
ATOM 2910 C CA . ALA B 1 108 ? -13 -0.749 14.375 1 94.12 108 ALA B CA 1
ATOM 2911 C C . ALA B 1 108 ? -13.602 0.625 14.086 1 94.12 108 ALA B C 1
ATOM 2913 O O . ALA B 1 108 ? -14.531 0.748 13.289 1 94.12 108 ALA B O 1
ATOM 2914 N N . VAL B 1 109 ? -13.031 1.587 14.734 1 96 109 VAL B N 1
ATOM 2915 C CA . VAL B 1 109 ? -13.516 2.957 14.594 1 96 109 VAL B CA 1
ATOM 2916 C C . VAL B 1 109 ? -13.188 3.471 13.188 1 96 109 VAL B C 1
ATOM 2918 O O . VAL B 1 109 ? -14.062 4.016 12.508 1 96 109 VAL B O 1
ATOM 2921 N N . ILE B 1 110 ? -12.023 3.273 12.695 1 93.69 110 ILE B N 1
ATOM 2922 C CA . ILE B 1 110 ? -11.594 3.707 11.375 1 93.69 110 ILE B CA 1
ATOM 2923 C C . ILE B 1 110 ? -12.438 3.018 10.305 1 93.69 110 ILE B C 1
ATOM 2925 O O . ILE B 1 110 ? -12.898 3.66 9.352 1 93.69 110 ILE B O 1
ATOM 2929 N N . ASP B 1 111 ? -12.703 1.812 10.555 1 93.19 111 ASP B N 1
ATOM 2930 C CA . ASP B 1 111 ? -13.453 1.02 9.586 1 93.19 111 ASP B CA 1
ATOM 2931 C C . ASP B 1 111 ? -14.914 1.476 9.516 1 93.19 111 ASP B C 1
ATOM 2933 O O . ASP B 1 111 ? -15.594 1.243 8.523 1 93.19 111 ASP B O 1
ATOM 2937 N N . ALA B 1 112 ? -15.375 2.061 10.57 1 96.94 112 ALA B N 1
ATOM 2938 C CA . ALA B 1 112 ? -16.781 2.461 10.664 1 96.94 112 ALA B CA 1
ATOM 2939 C C . ALA B 1 112 ? -17.031 3.766 9.906 1 96.94 112 ALA B C 1
ATOM 2941 O O . ALA B 1 112 ? -18.172 4.109 9.609 1 96.94 112 ALA B O 1
ATOM 2942 N N . ILE B 1 113 ? -15.977 4.48 9.648 1 97.81 113 ILE B N 1
ATOM 2943 C CA . ILE B 1 113 ? -16.109 5.727 8.898 1 97.81 113 ILE B CA 1
ATOM 2944 C C . ILE B 1 113 ? -16.281 5.426 7.414 1 97.81 113 ILE B C 1
ATOM 2946 O O . ILE B 1 113 ? -15.516 4.66 6.836 1 97.81 113 ILE B O 1
ATOM 2950 N N . SER B 1 114 ? -17.344 6.004 6.852 1 97.56 114 SER B N 1
ATOM 2951 C CA . SER B 1 114 ? -17.531 5.832 5.414 1 97.56 114 SER B CA 1
ATOM 2952 C C . SER B 1 114 ? -16.281 6.254 4.645 1 97.56 114 SER B C 1
ATOM 2954 O O . SER B 1 114 ? -15.664 7.273 4.961 1 97.56 114 SER B O 1
ATOM 2956 N N . VAL B 1 115 ? -15.945 5.547 3.619 1 96.44 115 VAL B N 1
ATOM 2957 C CA . VAL B 1 115 ? -14.734 5.785 2.834 1 96.44 115 VAL B CA 1
ATOM 2958 C C . VAL B 1 115 ? -14.766 7.203 2.262 1 96.44 115 VAL B C 1
ATOM 2960 O O . VAL B 1 115 ? -13.742 7.895 2.254 1 96.44 115 VAL B O 1
ATOM 2963 N N . GLU B 1 116 ? -15.922 7.609 1.826 1 97 116 GLU B N 1
ATOM 2964 C CA . GLU B 1 116 ? -16.062 8.922 1.191 1 97 116 GLU B CA 1
ATOM 2965 C C . GLU B 1 116 ? -15.875 10.047 2.201 1 97 116 GLU B C 1
ATOM 2967 O O . GLU B 1 116 ? -15.68 11.203 1.82 1 97 116 GLU B O 1
ATOM 2972 N N . LYS B 1 117 ? -15.992 9.703 3.516 1 98.44 117 LYS B N 1
ATOM 2973 C CA . LYS B 1 117 ? -15.875 10.727 4.551 1 98.44 117 LYS B CA 1
ATOM 2974 C C . LYS B 1 117 ? -14.594 10.539 5.363 1 98.44 117 LYS B C 1
ATOM 2976 O O . LYS B 1 117 ? -14.375 11.242 6.352 1 98.44 117 LYS B O 1
ATOM 2981 N N . ASP B 1 118 ? -13.781 9.594 5.012 1 98.12 118 ASP B N 1
ATOM 2982 C CA . ASP B 1 118 ? -12.516 9.32 5.676 1 98.12 118 ASP B CA 1
ATOM 2983 C C . ASP B 1 118 ? -11.461 10.359 5.297 1 98.12 118 ASP B C 1
ATOM 2985 O O . ASP B 1 118 ? -10.508 10.055 4.57 1 98.12 118 ASP B O 1
ATOM 2989 N N . VAL B 1 119 ? -11.484 11.445 5.855 1 98.12 119 VAL B N 1
ATOM 2990 C CA . VAL B 1 119 ? -10.695 12.578 5.402 1 98.12 119 VAL B CA 1
ATOM 2991 C C . VAL B 1 119 ? -9.289 12.5 5.992 1 98.12 119 VAL B C 1
ATOM 2993 O O . VAL B 1 119 ? -8.398 13.266 5.609 1 98.12 119 VAL B O 1
ATOM 2996 N N . ASP B 1 120 ? -9.039 11.539 6.852 1 95.88 120 ASP B N 1
ATOM 2997 C CA . ASP B 1 120 ? -7.684 11.25 7.297 1 95.88 120 ASP B CA 1
ATOM 2998 C C . ASP B 1 120 ? -6.996 10.258 6.355 1 95.88 120 ASP B C 1
ATOM 3000 O O . ASP B 1 120 ? -5.773 10.102 6.395 1 95.88 120 ASP B O 1
ATOM 3004 N N . GLY B 1 121 ? -7.762 9.57 5.582 1 96.69 121 GLY B N 1
ATOM 3005 C CA . GLY B 1 121 ? -7.242 8.664 4.566 1 96.69 121 GLY B CA 1
ATOM 3006 C C . GLY B 1 121 ? -6.719 7.363 5.141 1 96.69 121 GLY B C 1
ATOM 3007 O O . GLY B 1 121 ? -5.746 6.805 4.629 1 96.69 121 GLY B O 1
ATOM 3008 N N . PHE B 1 122 ? -7.359 6.91 6.246 1 95.06 122 PHE B N 1
ATOM 3009 C CA . PHE B 1 122 ? -6.789 5.758 6.934 1 95.06 122 PHE B CA 1
ATOM 3010 C C . PHE B 1 122 ? -7.566 4.492 6.605 1 95.06 122 PHE B C 1
ATOM 3012 O O . PHE B 1 122 ? -7.102 3.383 6.871 1 95.06 122 PHE B O 1
ATOM 3019 N N . HIS B 1 123 ? -8.758 4.66 6.043 1 95.94 123 HIS B N 1
ATOM 3020 C CA . HIS B 1 123 ? -9.547 3.482 5.703 1 95.94 123 HIS B CA 1
ATOM 3021 C C . HIS B 1 123 ? -8.781 2.568 4.746 1 95.94 123 HIS B C 1
ATOM 3023 O O . HIS B 1 123 ? -8.109 3.043 3.832 1 95.94 123 HIS B O 1
ATOM 3029 N N . PRO B 1 124 ? -8.93 1.277 4.887 1 95.19 124 PRO B N 1
ATOM 3030 C CA . PRO B 1 124 ? -8.203 0.358 4.008 1 95.19 124 PRO B CA 1
ATOM 3031 C C . PRO B 1 124 ? -8.469 0.625 2.527 1 95.19 124 PRO B C 1
ATOM 3033 O O . PRO B 1 124 ? -7.562 0.506 1.702 1 95.19 124 PRO B O 1
ATOM 3036 N N . VAL B 1 125 ? -9.625 0.979 2.232 1 95.31 125 VAL B N 1
ATOM 3037 C CA . VAL B 1 125 ? -9.969 1.288 0.849 1 95.31 125 VAL B CA 1
ATOM 3038 C C . VAL B 1 125 ? -9.18 2.508 0.38 1 95.31 125 VAL B C 1
ATOM 3040 O O . VAL B 1 125 ? -8.648 2.523 -0.734 1 95.31 125 VAL B O 1
ATOM 3043 N N . SER B 1 126 ? -9.102 3.521 1.252 1 96.81 126 SER B N 1
ATOM 3044 C CA . SER B 1 126 ? -8.328 4.711 0.923 1 96.81 126 SER B CA 1
ATOM 3045 C C . SER B 1 126 ? -6.855 4.371 0.714 1 96.81 126 SER B C 1
ATOM 3047 O O . SER B 1 126 ? -6.242 4.812 -0.26 1 96.81 126 SER B O 1
ATOM 3049 N N . VAL B 1 127 ? -6.371 3.582 1.572 1 97.06 127 VAL B N 1
ATOM 3050 C CA . VAL B 1 127 ? -4.973 3.17 1.501 1 97.06 127 VAL B CA 1
ATOM 3051 C C . VAL B 1 127 ? -4.734 2.361 0.228 1 97.06 127 VAL B C 1
ATOM 3053 O O . VAL B 1 127 ? -3.777 2.613 -0.508 1 97.06 127 VAL B O 1
ATOM 3056 N N . GLY B 1 128 ? -5.578 1.394 0.011 1 97.19 128 GLY B N 1
ATOM 3057 C CA . GLY B 1 128 ? -5.465 0.587 -1.193 1 97.19 128 GLY B CA 1
ATOM 3058 C C . GLY B 1 128 ? -5.5 1.409 -2.467 1 97.19 128 GLY B C 1
ATOM 3059 O O . GLY B 1 128 ? -4.66 1.228 -3.354 1 97.19 128 GLY B O 1
ATOM 3060 N N . ASN B 1 129 ? -6.453 2.305 -2.555 1 96.56 129 ASN B N 1
ATOM 3061 C CA . ASN B 1 129 ? -6.57 3.172 -3.723 1 96.56 129 ASN B CA 1
ATOM 3062 C C . ASN B 1 129 ? -5.34 4.055 -3.893 1 96.56 129 ASN B C 1
ATOM 3064 O O . ASN B 1 129 ? -4.898 4.301 -5.016 1 96.56 129 ASN B O 1
ATOM 3068 N N . MET B 1 130 ? -4.82 4.508 -2.805 1 97.38 130 MET B N 1
ATOM 3069 C CA . MET B 1 130 ? -3.588 5.289 -2.863 1 97.38 130 MET B CA 1
ATOM 3070 C C . MET B 1 130 ? -2.449 4.465 -3.455 1 97.38 130 MET B C 1
ATOM 3072 O O . MET B 1 130 ? -1.734 4.93 -4.344 1 97.38 130 MET B O 1
ATOM 3076 N N . VAL B 1 131 ? -2.354 3.252 -3.08 1 97.44 131 VAL B N 1
ATOM 3077 C CA . VAL B 1 131 ? -1.266 2.375 -3.5 1 97.44 131 VAL B CA 1
ATOM 3078 C C . VAL B 1 131 ? -1.409 2.047 -4.984 1 97.44 131 VAL B C 1
ATOM 3080 O O . VAL B 1 131 ? -0.433 2.1 -5.734 1 97.44 131 VAL B O 1
ATOM 3083 N N . ILE B 1 132 ? -2.609 1.768 -5.41 1 95.12 132 ILE B N 1
ATOM 3084 C CA . ILE B 1 132 ? -2.785 1.319 -6.789 1 95.12 132 ILE B CA 1
ATOM 3085 C C . ILE B 1 132 ? -2.873 2.527 -7.719 1 95.12 132 ILE B C 1
ATOM 3087 O O . ILE B 1 132 ? -2.965 2.375 -8.938 1 95.12 132 ILE B O 1
ATOM 3091 N N . GLY B 1 133 ? -2.914 3.797 -7.184 1 93.31 133 GLY B N 1
ATOM 3092 C CA . GLY B 1 133 ? -2.861 5.012 -7.984 1 93.31 133 GLY B CA 1
ATOM 3093 C C . GLY B 1 133 ? -4.234 5.52 -8.391 1 93.31 133 GLY B C 1
ATOM 3094 O O . GLY B 1 133 ? -4.355 6.324 -9.312 1 93.31 133 GLY B O 1
ATOM 3095 N N . ASP B 1 134 ? -5.246 4.996 -7.766 1 93.38 134 ASP B N 1
ATOM 3096 C CA . ASP B 1 134 ? -6.605 5.473 -8 1 93.38 134 ASP B CA 1
ATOM 3097 C C . ASP B 1 134 ? -6.914 6.699 -7.148 1 93.38 134 ASP B C 1
ATOM 3099 O O . ASP B 1 134 ? -6.16 7.031 -6.234 1 93.38 134 ASP B O 1
ATOM 3103 N N . ASP B 1 135 ? -8.016 7.371 -7.535 1 93.56 135 ASP B N 1
ATOM 3104 C CA . ASP B 1 135 ? -8.453 8.523 -6.758 1 93.56 135 ASP B CA 1
ATOM 3105 C C . ASP B 1 135 ? -8.859 8.117 -5.34 1 93.56 135 ASP B C 1
ATOM 3107 O O . ASP B 1 135 ? -9.5 7.078 -5.148 1 93.56 135 ASP B O 1
ATOM 3111 N N . SER B 1 136 ? -8.391 8.867 -4.387 1 96.06 136 SER B N 1
ATOM 3112 C CA . SER B 1 136 ? -8.703 8.609 -2.984 1 96.06 136 SER B CA 1
ATOM 3113 C C . SER B 1 136 ? -8.406 9.828 -2.115 1 96.06 136 SER B C 1
ATOM 3115 O O . SER B 1 136 ? -7.734 10.758 -2.555 1 96.06 136 SER B O 1
ATOM 3117 N N . LEU B 1 137 ? -9.086 9.898 -0.941 1 98 137 LEU B N 1
ATOM 3118 C CA . LEU B 1 137 ? -8.633 10.82 0.097 1 98 137 LEU B CA 1
ATOM 3119 C C . LEU B 1 137 ? -7.309 10.352 0.695 1 98 137 LEU B C 1
ATOM 3121 O O . LEU B 1 137 ? -7.215 9.227 1.195 1 98 137 LEU B O 1
ATOM 3125 N N . LEU B 1 138 ? -6.312 11.164 0.594 1 98.25 138 LEU B N 1
ATOM 3126 C CA . LEU B 1 138 ? -4.953 10.766 0.939 1 98.25 138 LEU B CA 1
ATOM 3127 C C . LEU B 1 138 ? -4.68 10.992 2.422 1 98.25 138 LEU B C 1
ATOM 3129 O O . LEU B 1 138 ? -5.246 11.898 3.031 1 98.25 138 LEU B O 1
ATOM 3133 N N . PRO B 1 139 ? -3.807 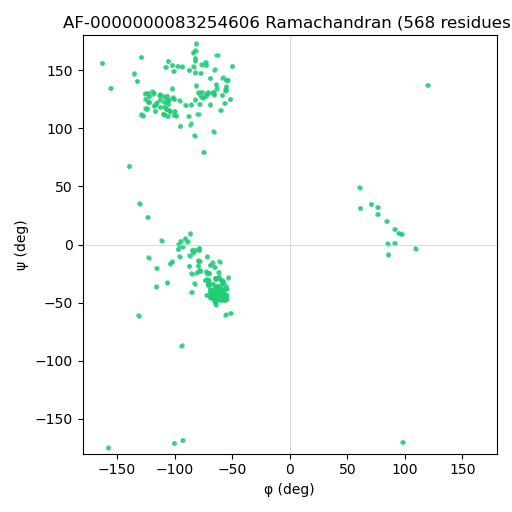10.172 3.018 1 97.69 139 PRO B N 1
ATOM 3134 C CA . PRO B 1 139 ? -3.377 10.492 4.383 1 97.69 139 PRO B CA 1
ATOM 3135 C C . PRO B 1 139 ? -2.789 11.898 4.504 1 97.69 139 PRO B C 1
ATOM 3137 O O . PRO B 1 139 ? -1.934 12.281 3.705 1 97.69 139 PRO B O 1
ATOM 3140 N N . CYS B 1 140 ? -3.211 12.609 5.484 1 97.44 140 CYS B N 1
ATOM 3141 C CA . CYS B 1 140 ? -3 14.055 5.547 1 97.44 140 CYS B CA 1
ATOM 3142 C C . CYS B 1 140 ? -1.517 14.383 5.66 1 97.44 140 CYS B C 1
ATOM 3144 O O . CYS B 1 140 ? -0.995 15.195 4.895 1 97.44 140 CYS B O 1
ATOM 3146 N N . THR B 1 141 ? -0.813 13.75 6.629 1 97.12 141 THR B N 1
ATOM 3147 C CA . THR B 1 141 ? 0.591 14.078 6.859 1 97.12 141 THR B CA 1
ATOM 3148 C C . THR B 1 141 ? 1.437 13.703 5.641 1 97.12 141 THR B C 1
ATOM 3150 O O . THR B 1 141 ? 2.178 14.539 5.121 1 97.12 141 THR B O 1
ATOM 3153 N N . PRO B 1 142 ? 1.311 12.523 5.066 1 98.62 142 PRO B N 1
ATOM 3154 C CA . PRO B 1 142 ? 2.045 12.164 3.85 1 98.62 142 PRO B CA 1
ATOM 3155 C C . PRO B 1 142 ? 1.753 13.109 2.688 1 98.62 142 PRO B C 1
ATOM 3157 O O . PRO B 1 142 ? 2.674 13.539 1.987 1 98.62 142 PRO B O 1
ATOM 3160 N N . ALA B 1 143 ? 0.503 13.414 2.492 1 98.62 143 ALA B N 1
ATOM 3161 C CA . ALA B 1 143 ? 0.146 14.352 1.432 1 98.62 143 ALA B CA 1
ATOM 3162 C C . ALA B 1 143 ? 0.81 15.703 1.653 1 98.62 143 ALA B C 1
ATOM 3164 O O . ALA B 1 143 ? 1.259 16.344 0.701 1 98.62 143 ALA B O 1
ATOM 3165 N N . GLY B 1 144 ? 0.815 16.109 2.896 1 98.69 144 GLY B N 1
ATOM 3166 C CA . GLY B 1 144 ? 1.489 17.344 3.25 1 98.69 144 GLY B CA 1
ATOM 3167 C C . GLY B 1 144 ? 2.967 17.344 2.908 1 98.69 144 GLY B C 1
ATOM 3168 O O . GLY B 1 144 ? 3.508 18.344 2.451 1 98.69 144 GLY B O 1
ATOM 3169 N N . VAL B 1 145 ? 3.629 16.25 3.133 1 98.88 145 VAL B N 1
ATOM 3170 C CA . VAL B 1 145 ? 5.047 16.094 2.832 1 98.88 145 VAL B CA 1
ATOM 3171 C C . VAL B 1 145 ? 5.285 16.312 1.339 1 98.88 145 VAL B C 1
ATOM 3173 O O . VAL B 1 145 ? 6.207 17.047 0.949 1 98.88 145 VAL B O 1
ATOM 3176 N N . ILE B 1 146 ? 4.469 15.734 0.499 1 98.88 146 ILE B N 1
ATOM 3177 C CA . ILE B 1 146 ? 4.598 15.875 -0.947 1 98.88 146 ILE B CA 1
ATOM 3178 C C . ILE B 1 146 ? 4.445 17.344 -1.34 1 98.88 146 ILE B C 1
ATOM 3180 O O . ILE B 1 146 ? 5.25 17.875 -2.105 1 98.88 146 ILE B O 1
ATOM 3184 N N . GLU B 1 147 ? 3.418 18.016 -0.755 1 98.81 147 GLU B N 1
ATOM 3185 C CA . GLU B 1 147 ? 3.17 19.422 -1.054 1 98.81 147 GLU B CA 1
ATOM 3186 C C . GLU B 1 147 ? 4.348 20.297 -0.627 1 98.81 147 GLU B C 1
ATOM 3188 O O . GLU B 1 147 ? 4.738 21.219 -1.345 1 98.81 147 GLU B O 1
ATOM 3193 N N . LEU B 1 148 ? 4.898 20 0.584 1 98.88 148 LEU B N 1
ATOM 3194 C CA . LEU B 1 148 ? 6.035 20.781 1.075 1 98.88 148 LEU B CA 1
ATOM 3195 C C . LEU B 1 148 ? 7.203 20.703 0.096 1 98.88 148 LEU B C 1
ATOM 3197 O O . LEU B 1 148 ? 7.812 21.734 -0.217 1 98.88 148 LEU B O 1
ATOM 3201 N N . ILE B 1 149 ? 7.508 19.516 -0.387 1 98.88 149 ILE B N 1
ATOM 3202 C CA . ILE B 1 149 ? 8.625 19.344 -1.307 1 98.88 149 ILE B CA 1
ATOM 3203 C C . ILE B 1 149 ? 8.352 20.109 -2.604 1 98.88 149 ILE B C 1
ATOM 3205 O O . ILE B 1 149 ? 9.172 20.922 -3.039 1 98.88 149 ILE B O 1
ATOM 3209 N N . LYS B 1 150 ? 7.18 19.969 -3.168 1 98.62 150 LYS B N 1
ATOM 3210 C CA . LYS B 1 150 ? 6.848 20.562 -4.465 1 98.62 150 LYS B CA 1
ATOM 3211 C C . LYS B 1 150 ? 6.781 22.078 -4.371 1 98.62 150 LYS B C 1
ATOM 3213 O O . LYS B 1 150 ? 7.34 22.781 -5.215 1 98.62 150 LYS B O 1
ATOM 3218 N N . ARG B 1 151 ? 6.172 22.578 -3.387 1 98.25 151 ARG B N 1
ATOM 3219 C CA . ARG B 1 151 ? 5.926 24.016 -3.289 1 98.25 151 ARG B CA 1
ATOM 3220 C C . ARG B 1 151 ? 7.168 24.75 -2.805 1 98.25 151 ARG B C 1
ATOM 3222 O O . ARG B 1 151 ? 7.242 25.984 -2.889 1 98.25 151 ARG B O 1
ATOM 3229 N N . SER B 1 152 ? 8.164 24.031 -2.275 1 97.56 152 SER B N 1
ATOM 3230 C CA . SER B 1 152 ? 9.453 24.641 -1.967 1 97.56 152 SER B CA 1
ATOM 3231 C C . SER B 1 152 ? 10.305 24.797 -3.223 1 97.56 152 SER B C 1
ATOM 3233 O O . SER B 1 152 ? 11.438 25.281 -3.152 1 97.56 152 SER B O 1
ATOM 3235 N N . GLY B 1 153 ? 9.805 24.328 -4.367 1 97.44 153 GLY B N 1
ATOM 3236 C CA . GLY B 1 153 ? 10.477 24.5 -5.641 1 97.44 153 GLY B CA 1
ATOM 3237 C C . GLY B 1 153 ? 11.312 23.297 -6.043 1 97.44 153 GLY B C 1
ATOM 3238 O O . GLY B 1 153 ? 12.094 23.359 -6.996 1 97.44 153 GLY B O 1
ATOM 3239 N N . ASN B 1 154 ? 11.18 22.219 -5.312 1 98.06 154 ASN B N 1
ATOM 3240 C CA . ASN B 1 154 ? 11.984 21.031 -5.586 1 98.06 154 ASN B CA 1
ATOM 3241 C C . ASN B 1 154 ? 11.18 19.984 -6.352 1 98.06 154 ASN B C 1
ATOM 3243 O O . ASN B 1 154 ? 9.961 19.906 -6.207 1 98.06 154 ASN B O 1
ATOM 3247 N N . SER B 1 155 ? 11.844 19.219 -7.164 1 97.94 155 SER B N 1
ATOM 3248 C CA . SER B 1 155 ? 11.242 18.094 -7.883 1 97.94 155 SER B CA 1
ATOM 3249 C C . SER B 1 155 ? 11.5 16.781 -7.16 1 97.94 155 SER B C 1
ATOM 3251 O O . SER B 1 155 ? 12.477 16.641 -6.43 1 97.94 155 SER B O 1
ATOM 3253 N N . ILE B 1 156 ? 10.648 15.852 -7.355 1 98.75 156 ILE B N 1
ATOM 3254 C CA . ILE B 1 156 ? 10.742 14.547 -6.707 1 98.75 156 ILE B CA 1
ATOM 3255 C C . ILE B 1 156 ? 11.18 13.5 -7.727 1 98.75 156 ILE B C 1
ATOM 3257 O O . ILE B 1 156 ? 11.961 12.602 -7.406 1 98.75 156 ILE B O 1
ATOM 3261 N N . ALA B 1 157 ? 10.773 13.656 -8.961 1 98.38 157 ALA B N 1
ATOM 3262 C CA . ALA B 1 157 ? 10.969 12.664 -10.016 1 98.38 157 ALA B CA 1
ATOM 3263 C C . ALA B 1 157 ? 12.453 12.359 -10.211 1 98.38 157 ALA B C 1
ATOM 3265 O O . ALA B 1 157 ? 13.273 13.281 -10.32 1 98.38 157 ALA B O 1
ATOM 3266 N N . GLY B 1 158 ? 12.734 11.102 -10.188 1 97.75 158 GLY B N 1
ATOM 3267 C CA . GLY B 1 158 ? 14.086 10.664 -10.484 1 97.75 158 GLY B CA 1
ATOM 3268 C C . GLY B 1 158 ? 15 10.695 -9.273 1 97.75 158 GLY B C 1
ATOM 3269 O O . GLY B 1 158 ? 16.125 10.18 -9.32 1 97.75 158 GLY B O 1
ATOM 3270 N N . LYS B 1 159 ? 14.578 11.266 -8.133 1 98.62 159 LYS B N 1
ATOM 3271 C CA . LYS B 1 159 ? 15.383 11.367 -6.918 1 98.62 159 LYS B CA 1
ATOM 3272 C C . LYS B 1 159 ? 15.312 10.078 -6.102 1 98.62 159 LYS B C 1
ATOM 3274 O O . LYS B 1 159 ? 14.359 9.305 -6.238 1 98.62 159 LYS B O 1
ATOM 3279 N N . HIS B 1 160 ? 16.328 9.852 -5.367 1 98.81 160 HIS B N 1
ATOM 3280 C CA . HIS B 1 160 ? 16.297 8.781 -4.375 1 98.81 160 HIS B CA 1
ATOM 3281 C C . HIS B 1 160 ? 15.75 9.281 -3.043 1 98.81 160 HIS B C 1
ATOM 3283 O O . HIS B 1 160 ? 16.375 10.109 -2.375 1 98.81 160 HIS B O 1
ATOM 3289 N N . ALA B 1 161 ? 14.594 8.836 -2.701 1 98.94 161 ALA B N 1
ATOM 3290 C CA . ALA B 1 161 ? 13.969 9.18 -1.428 1 98.94 161 ALA B CA 1
ATOM 3291 C C . ALA B 1 161 ? 14.133 8.047 -0.412 1 98.94 161 ALA B C 1
ATOM 3293 O O . ALA B 1 161 ? 13.789 6.898 -0.693 1 98.94 161 ALA B O 1
ATOM 3294 N N . VAL B 1 162 ? 14.68 8.383 0.724 1 98.94 162 VAL B N 1
ATOM 3295 C CA . VAL B 1 162 ? 14.773 7.441 1.833 1 98.94 162 VAL B CA 1
ATOM 3296 C C . VAL B 1 162 ? 13.812 7.855 2.947 1 98.94 162 VAL B C 1
ATOM 3298 O O . VAL B 1 162 ? 13.844 9 3.41 1 98.94 162 VAL B O 1
ATOM 3301 N N . VAL B 1 163 ? 12.938 6.973 3.303 1 98.94 163 VAL B N 1
ATOM 3302 C CA . VAL B 1 163 ? 11.992 7.172 4.395 1 98.94 163 VAL B CA 1
ATOM 3303 C C . VAL B 1 163 ? 12.422 6.348 5.609 1 98.94 163 VAL B C 1
ATOM 3305 O O . VAL B 1 163 ? 12.594 5.129 5.508 1 98.94 163 VAL B O 1
ATOM 3308 N N . ILE B 1 164 ? 12.664 6.996 6.707 1 98.94 164 ILE B N 1
ATOM 3309 C CA . ILE B 1 164 ? 12.953 6.297 7.953 1 98.94 164 ILE B CA 1
ATOM 3310 C C . ILE B 1 164 ? 11.695 6.223 8.812 1 98.94 164 ILE B C 1
ATOM 3312 O O . ILE B 1 164 ? 11.242 7.238 9.352 1 98.94 164 ILE B O 1
ATOM 3316 N N . GLY B 1 165 ? 11.188 5.07 8.953 1 98.56 165 GLY B N 1
ATOM 3317 C CA . GLY B 1 165 ? 9.891 4.797 9.555 1 98.56 165 GLY B CA 1
ATOM 3318 C C . GLY B 1 165 ? 8.93 4.105 8.617 1 98.56 165 GLY B C 1
ATOM 3319 O O . GLY B 1 165 ? 8.852 4.445 7.434 1 98.56 165 GLY B O 1
ATOM 3320 N N . ARG B 1 166 ? 8.219 3.145 9.07 1 98.44 166 ARG B N 1
ATOM 3321 C CA . ARG B 1 166 ? 7.301 2.408 8.203 1 98.44 166 ARG B CA 1
ATOM 3322 C C . ARG B 1 166 ? 5.926 2.289 8.852 1 98.44 166 ARG B C 1
ATOM 3324 O O . ARG B 1 166 ? 5.27 1.249 8.734 1 98.44 166 ARG B O 1
ATOM 3331 N N . SER B 1 167 ? 5.48 3.312 9.578 1 96.19 167 SER B N 1
ATOM 3332 C CA . SER B 1 167 ? 4.148 3.33 10.172 1 96.19 167 SER B CA 1
ATOM 3333 C C . SER B 1 167 ? 3.064 3.314 9.102 1 96.19 167 SER B C 1
ATOM 3335 O O . SER B 1 167 ? 3.32 3.664 7.945 1 96.19 167 SER B O 1
ATOM 3337 N N . ASN B 1 168 ? 1.878 2.986 9.508 1 94.31 168 ASN B N 1
ATOM 3338 C CA . ASN B 1 168 ? 0.751 2.861 8.586 1 94.31 168 ASN B CA 1
ATOM 3339 C C . ASN B 1 168 ? 0.188 4.227 8.203 1 94.31 168 ASN B C 1
ATOM 3341 O O . ASN B 1 168 ? -0.469 4.359 7.168 1 94.31 168 ASN B O 1
ATOM 3345 N N . ILE B 1 169 ? 0.427 5.195 9.023 1 92.06 169 ILE B N 1
ATOM 3346 C CA . ILE B 1 169 ? -0.286 6.445 8.797 1 92.06 169 ILE B CA 1
ATOM 3347 C C . ILE B 1 169 ? 0.658 7.473 8.172 1 92.06 169 ILE B C 1
ATOM 3349 O O . ILE B 1 169 ? 0.216 8.508 7.672 1 92.06 169 ILE B O 1
ATOM 3353 N N . VAL B 1 170 ? 2.039 7.184 8.273 1 96.75 170 VAL B N 1
ATOM 3354 C CA . VAL B 1 170 ? 2.965 8.164 7.711 1 96.75 170 VAL B CA 1
ATOM 3355 C C . VAL B 1 170 ? 3.99 7.457 6.824 1 96.75 170 VAL B C 1
ATOM 3357 O O . VAL B 1 170 ? 4 7.641 5.605 1 96.75 170 VAL B O 1
ATOM 3360 N N . GLY B 1 171 ? 4.77 6.555 7.43 1 98.12 171 GLY B N 1
ATOM 3361 C CA . GLY B 1 171 ? 5.918 5.969 6.758 1 98.12 171 GLY B CA 1
ATOM 3362 C C . GLY B 1 171 ? 5.57 5.309 5.441 1 98.12 171 GLY B C 1
ATOM 3363 O O . GLY B 1 171 ? 6.031 5.734 4.383 1 98.12 171 GLY B O 1
ATOM 3364 N N . LYS B 1 172 ? 4.719 4.348 5.516 1 98.56 172 LYS B N 1
ATOM 3365 C CA . LYS B 1 172 ? 4.355 3.594 4.316 1 98.56 172 LYS B CA 1
ATOM 3366 C C . LYS B 1 172 ? 3.617 4.477 3.316 1 98.56 172 LYS B C 1
ATOM 3368 O O . LYS B 1 172 ? 3.979 4.523 2.139 1 98.56 172 LYS B O 1
ATOM 3373 N N . PRO B 1 173 ? 2.652 5.27 3.756 1 98.44 173 PRO B N 1
ATOM 3374 C CA . PRO B 1 173 ? 1.934 6.102 2.787 1 98.44 173 PRO B CA 1
ATOM 3375 C C . PRO B 1 173 ? 2.834 7.129 2.107 1 98.44 173 PRO B C 1
ATOM 3377 O O . PRO B 1 173 ? 2.713 7.363 0.902 1 98.44 173 PRO B O 1
ATOM 3380 N N . VAL B 1 174 ? 3.723 7.762 2.857 1 98.81 174 VAL B N 1
ATOM 3381 C CA . VAL B 1 174 ? 4.574 8.758 2.223 1 98.81 174 VAL B CA 1
ATOM 3382 C C . VAL B 1 174 ? 5.508 8.086 1.223 1 98.81 174 VAL B C 1
ATOM 3384 O O . VAL B 1 174 ? 5.828 8.648 0.176 1 98.81 174 VAL B O 1
ATOM 3387 N N . SER B 1 175 ? 5.938 6.848 1.524 1 98.88 175 SER B N 1
ATOM 3388 C CA . SER B 1 175 ? 6.75 6.082 0.585 1 98.88 175 SER B CA 1
ATOM 3389 C C . SER B 1 175 ? 6.008 5.852 -0.728 1 98.88 175 SER B C 1
ATOM 3391 O O . SER B 1 175 ? 6.57 6.039 -1.807 1 98.88 175 SER B O 1
ATOM 3393 N N . MET B 1 176 ? 4.754 5.508 -0.632 1 98.69 176 MET B N 1
ATOM 3394 C CA . MET B 1 176 ? 3.957 5.238 -1.826 1 98.69 176 MET B CA 1
ATOM 3395 C C . MET B 1 176 ? 3.711 6.52 -2.617 1 98.69 176 MET B C 1
ATOM 3397 O O . MET B 1 176 ? 3.715 6.5 -3.85 1 98.69 176 MET B O 1
ATOM 3401 N N . LEU B 1 177 ? 3.482 7.602 -1.905 1 98.81 177 LEU B N 1
ATOM 3402 C CA . LEU B 1 177 ? 3.23 8.859 -2.6 1 98.81 177 LEU B CA 1
ATOM 3403 C C . LEU B 1 177 ? 4.492 9.359 -3.297 1 98.81 177 LEU B C 1
ATOM 3405 O O . LEU B 1 177 ? 4.418 9.922 -4.395 1 98.81 177 LEU B O 1
ATOM 3409 N N . LEU B 1 178 ? 5.672 9.203 -2.639 1 98.88 178 LEU B N 1
ATOM 3410 C CA . LEU B 1 178 ? 6.938 9.547 -3.283 1 98.88 178 LEU B CA 1
ATOM 3411 C C . LEU B 1 178 ? 7.168 8.688 -4.523 1 98.88 178 LEU B C 1
ATOM 3413 O O . LEU B 1 178 ? 7.625 9.188 -5.551 1 98.88 178 LEU B O 1
ATOM 3417 N N . LEU B 1 179 ? 6.844 7.434 -4.395 1 98.81 179 LEU B N 1
ATOM 3418 C CA . LEU B 1 179 ? 6.949 6.52 -5.527 1 98.81 179 LEU B CA 1
ATOM 3419 C C . LEU B 1 179 ? 6.062 6.973 -6.68 1 98.81 179 LEU B C 1
ATOM 3421 O O . LEU B 1 179 ? 6.484 6.953 -7.84 1 98.81 179 LEU B O 1
ATOM 3425 N N . ARG B 1 180 ? 4.848 7.398 -6.352 1 97.88 180 ARG B N 1
ATOM 3426 C CA . ARG B 1 180 ? 3.896 7.906 -7.332 1 97.88 180 ARG B CA 1
ATOM 3427 C C . ARG B 1 180 ? 4.465 9.109 -8.078 1 97.88 180 ARG B C 1
ATOM 3429 O O . ARG B 1 180 ? 4.156 9.328 -9.25 1 97.88 180 ARG B O 1
ATOM 3436 N N . GLU B 1 181 ? 5.297 9.859 -7.406 1 98.25 181 GLU B N 1
ATOM 3437 C CA . GLU B 1 181 ? 5.945 11.031 -7.996 1 98.25 181 GLU B CA 1
ATOM 3438 C C . GLU B 1 181 ? 7.234 10.641 -8.711 1 98.25 181 GLU B C 1
ATOM 3440 O O . GLU B 1 181 ? 8.062 11.5 -9.023 1 98.25 181 GLU B O 1
ATOM 3445 N N . ASN B 1 182 ? 7.492 9.367 -8.867 1 98.5 182 ASN B N 1
ATOM 3446 C CA . ASN B 1 182 ? 8.578 8.789 -9.656 1 98.5 182 ASN B CA 1
ATOM 3447 C C . ASN B 1 182 ? 9.914 8.906 -8.93 1 98.5 182 ASN B C 1
ATOM 3449 O O . ASN B 1 182 ? 10.961 9.078 -9.562 1 98.5 182 ASN B O 1
ATOM 3453 N N . ALA B 1 183 ? 9.891 8.969 -7.625 1 98.88 183 ALA B N 1
ATOM 3454 C CA . ALA B 1 183 ? 11.117 8.781 -6.859 1 98.88 183 ALA B CA 1
ATOM 3455 C C . ALA B 1 183 ? 11.484 7.301 -6.773 1 98.88 183 ALA B C 1
ATOM 3457 O O . ALA B 1 183 ? 10.617 6.43 -6.859 1 98.88 183 ALA B O 1
ATOM 3458 N N . THR B 1 184 ? 12.766 7.02 -6.734 1 98.88 184 THR B N 1
ATOM 3459 C CA . THR B 1 184 ? 13.219 5.746 -6.188 1 98.88 184 THR B CA 1
ATOM 3460 C C . THR B 1 184 ? 13.125 5.746 -4.664 1 98.88 184 THR B C 1
ATOM 3462 O O . THR B 1 184 ? 13.641 6.652 -4.008 1 98.88 184 THR B O 1
ATOM 3465 N N . VAL B 1 185 ? 12.461 4.758 -4.062 1 98.94 185 VAL B N 1
ATOM 3466 C CA . VAL B 1 185 ? 12.141 4.879 -2.645 1 98.94 185 VAL B CA 1
ATOM 3467 C C . VAL B 1 185 ? 12.805 3.748 -1.866 1 98.94 185 VAL B C 1
ATOM 3469 O O . VAL B 1 185 ? 12.742 2.584 -2.271 1 98.94 185 VAL B O 1
ATOM 3472 N N . THR B 1 186 ? 13.492 4.062 -0.819 1 98.94 186 THR B N 1
ATOM 3473 C CA . THR B 1 186 ? 13.977 3.105 0.168 1 98.94 186 THR B CA 1
ATOM 3474 C C . THR B 1 186 ? 13.281 3.309 1.509 1 98.94 186 THR B C 1
ATOM 3476 O O . THR B 1 186 ? 13.195 4.434 2.006 1 98.94 186 THR B O 1
ATOM 3479 N N . ILE B 1 187 ? 12.773 2.279 2.035 1 98.94 187 ILE B N 1
ATOM 3480 C CA . ILE B 1 187 ? 12.086 2.34 3.316 1 98.94 187 ILE B CA 1
ATOM 3481 C C . ILE B 1 187 ? 12.938 1.684 4.398 1 98.94 187 ILE B C 1
ATOM 3483 O O . ILE B 1 187 ? 13.211 0.482 4.336 1 98.94 187 ILE B O 1
ATOM 3487 N N . CYS B 1 188 ? 13.344 2.465 5.371 1 98.88 188 CYS B N 1
ATOM 3488 C CA . CYS B 1 188 ? 14.133 1.996 6.504 1 98.88 188 CYS B CA 1
ATOM 3489 C C . CYS B 1 188 ? 13.281 1.922 7.77 1 98.88 188 CYS B C 1
ATOM 3491 O O . CYS B 1 188 ? 12.219 2.535 7.84 1 98.88 188 CYS B O 1
ATOM 3493 N N . HIS B 1 189 ? 13.711 1.148 8.688 1 98.56 189 HIS B N 1
ATOM 3494 C CA . HIS B 1 189 ? 13.055 0.964 9.977 1 98.56 189 HIS B CA 1
ATOM 3495 C C . HIS B 1 189 ? 14.023 0.438 11.023 1 98.56 189 HIS B C 1
ATOM 3497 O O . HIS B 1 189 ? 15.234 0.376 10.781 1 98.56 189 HIS B O 1
ATOM 3503 N N . SER B 1 190 ? 13.539 0.129 12.18 1 97.62 190 SER B N 1
ATOM 3504 C CA . SER B 1 190 ? 14.375 -0.173 13.336 1 97.62 190 SER B CA 1
ATOM 3505 C C . SER B 1 190 ? 15.234 -1.408 13.086 1 97.62 190 SER B C 1
ATOM 3507 O O . SER B 1 190 ? 16.281 -1.577 13.711 1 97.62 190 SER B O 1
ATOM 3509 N N . ARG B 1 191 ? 14.883 -2.334 12.18 1 97.44 191 ARG B N 1
ATOM 3510 C CA . ARG B 1 191 ? 15.617 -3.564 11.906 1 97.44 191 ARG B CA 1
ATOM 3511 C C . ARG B 1 191 ? 16.547 -3.398 10.703 1 97.44 191 ARG B C 1
ATOM 3513 O O . ARG B 1 191 ? 17.234 -4.344 10.312 1 97.44 191 ARG B O 1
ATOM 3520 N N . THR B 1 192 ? 16.531 -2.188 10.117 1 98.06 192 THR B N 1
ATOM 3521 C CA . THR B 1 192 ? 17.422 -1.913 9 1 98.06 192 THR B CA 1
ATOM 3522 C C . THR B 1 192 ? 18.875 -1.934 9.453 1 98.06 192 THR B C 1
ATOM 3524 O O . THR B 1 192 ? 19.25 -1.25 10.414 1 98.06 192 THR B O 1
ATOM 3527 N N . ALA B 1 193 ? 19.641 -2.713 8.688 1 95.25 193 ALA B N 1
ATOM 3528 C CA . ALA B 1 193 ? 21.078 -2.725 8.945 1 95.25 193 ALA B CA 1
ATOM 3529 C C . ALA B 1 193 ? 21.766 -1.509 8.328 1 95.25 193 ALA B C 1
ATOM 3531 O O . ALA B 1 193 ? 21.422 -1.107 7.207 1 95.25 193 ALA B O 1
ATOM 3532 N N . ASP B 1 194 ? 22.578 -0.757 9.016 1 94.94 194 ASP B N 1
ATOM 3533 C CA . ASP B 1 194 ? 23.375 0.367 8.547 1 94.94 194 ASP B CA 1
ATOM 3534 C C . ASP B 1 194 ? 22.5 1.481 7.988 1 94.94 194 ASP B C 1
ATOM 3536 O O . ASP B 1 194 ? 22.703 1.933 6.859 1 94.94 194 ASP B O 1
ATOM 3540 N N . MET B 1 195 ? 21.531 1.871 8.664 1 97.75 195 MET B N 1
ATOM 3541 C CA . MET B 1 195 ? 20.547 2.881 8.273 1 97.75 195 MET B CA 1
ATOM 3542 C C . MET B 1 195 ? 21.234 4.188 7.891 1 97.75 195 MET B C 1
ATOM 3544 O O . MET B 1 195 ? 20.844 4.844 6.926 1 97.75 195 MET B O 1
ATOM 3548 N N . GLU B 1 196 ? 22.297 4.508 8.633 1 98.12 196 GLU B N 1
ATOM 3549 C CA . GLU B 1 196 ? 23.016 5.75 8.383 1 98.12 196 GLU B CA 1
ATOM 3550 C C . GLU B 1 196 ? 23.594 5.781 6.973 1 98.12 196 GLU B C 1
ATOM 3552 O O . GLU B 1 196 ? 23.453 6.781 6.266 1 98.12 196 GLU B O 1
ATOM 3557 N N . ALA B 1 197 ? 24.234 4.719 6.539 1 97.88 197 ALA B N 1
ATOM 3558 C CA . ALA B 1 197 ? 24.812 4.633 5.207 1 97.88 197 ALA B CA 1
ATOM 3559 C C . ALA B 1 197 ? 23.75 4.77 4.125 1 97.88 197 ALA B C 1
ATOM 3561 O O . ALA B 1 197 ? 23.969 5.422 3.104 1 97.88 197 ALA B O 1
ATOM 3562 N N . ILE B 1 198 ? 22.609 4.137 4.336 1 98.31 198 ILE B N 1
ATOM 3563 C CA . ILE B 1 198 ? 21.5 4.207 3.379 1 98.31 198 ILE B CA 1
ATOM 3564 C C . ILE B 1 198 ? 20.969 5.633 3.322 1 98.31 198 ILE B C 1
ATOM 3566 O O . ILE B 1 198 ? 20.781 6.195 2.238 1 98.31 198 ILE B O 1
ATOM 3570 N N . ALA B 1 199 ? 20.719 6.242 4.492 1 98.69 199 ALA B N 1
ATOM 3571 C CA . ALA B 1 199 ? 20.156 7.594 4.574 1 98.69 199 ALA B CA 1
ATOM 3572 C C . ALA B 1 199 ? 21.062 8.602 3.865 1 98.69 199 ALA B C 1
ATOM 3574 O O . ALA B 1 199 ? 20.578 9.547 3.246 1 98.69 199 ALA B O 1
ATOM 3575 N N . ARG B 1 200 ? 22.328 8.383 3.865 1 98.12 200 ARG B N 1
ATOM 3576 C CA . ARG B 1 200 ? 23.312 9.297 3.287 1 98.12 200 ARG B CA 1
ATOM 3577 C C . ARG B 1 200 ? 23.234 9.281 1.764 1 98.12 200 ARG B C 1
ATOM 3579 O O . ARG B 1 200 ? 23.797 10.156 1.103 1 98.12 200 ARG B O 1
ATOM 3586 N N . THR B 1 201 ? 22.531 8.383 1.209 1 97.88 201 THR B N 1
ATOM 3587 C CA . THR B 1 201 ? 22.375 8.336 -0.241 1 97.88 201 THR B CA 1
ATOM 3588 C C . THR B 1 201 ? 21.125 9.094 -0.683 1 97.88 201 THR B C 1
ATOM 3590 O O . THR B 1 201 ? 20.891 9.258 -1.881 1 97.88 201 THR B O 1
ATOM 3593 N N . ALA B 1 202 ? 20.359 9.648 0.17 1 98.75 202 ALA B N 1
ATOM 3594 C CA . ALA B 1 202 ? 19.031 10.195 -0.095 1 98.75 202 ALA B CA 1
ATOM 3595 C C . ALA B 1 202 ? 19.125 11.602 -0.674 1 98.75 202 ALA B C 1
ATOM 3597 O O . ALA B 1 202 ? 19.75 12.484 -0.081 1 98.75 202 ALA B O 1
ATOM 3598 N N . ASP B 1 203 ? 18.5 11.812 -1.854 1 98.81 203 ASP B N 1
ATOM 3599 C CA . ASP B 1 203 ? 18.219 13.172 -2.299 1 98.81 203 ASP B CA 1
ATOM 3600 C C . ASP B 1 203 ? 17.109 13.805 -1.46 1 98.81 203 ASP B C 1
ATOM 3602 O O . ASP B 1 203 ? 17.094 15.023 -1.276 1 98.81 203 ASP B O 1
ATOM 3606 N N . ILE B 1 204 ? 16.203 13.016 -1.05 1 98.94 204 ILE B N 1
ATOM 3607 C CA . ILE B 1 204 ? 15.109 13.367 -0.157 1 98.94 204 ILE B CA 1
ATOM 3608 C C . ILE B 1 204 ? 15.102 12.43 1.047 1 98.94 204 ILE B C 1
ATOM 3610 O O . ILE B 1 204 ? 14.992 11.211 0.891 1 98.94 204 ILE B O 1
ATOM 3614 N N . LEU B 1 205 ? 15.297 12.969 2.217 1 98.94 205 LEU B N 1
ATOM 3615 C CA . LEU B 1 205 ? 15.25 12.203 3.457 1 98.94 205 LEU B CA 1
ATOM 3616 C C . LEU B 1 205 ? 14.016 12.57 4.277 1 98.94 205 LEU B C 1
ATOM 3618 O O . LEU B 1 205 ? 13.875 13.711 4.719 1 98.94 205 LEU B O 1
ATOM 3622 N N . VAL B 1 206 ? 13.062 11.641 4.422 1 98.94 206 VAL B N 1
ATOM 3623 C CA . VAL B 1 206 ? 11.891 11.828 5.266 1 98.94 206 VAL B CA 1
ATOM 3624 C C . VAL B 1 206 ? 12.031 11.008 6.547 1 98.94 206 VAL B C 1
ATOM 3626 O O . VAL B 1 206 ? 12.266 9.797 6.492 1 98.94 206 VAL B O 1
ATOM 3629 N N . VAL B 1 207 ? 11.922 11.648 7.68 1 98.94 207 VAL B N 1
ATOM 3630 C CA . VAL B 1 207 ? 12.125 10.969 8.953 1 98.94 207 VAL B CA 1
ATOM 3631 C C . VAL B 1 207 ? 10.844 11.023 9.781 1 98.94 207 VAL B C 1
ATOM 3633 O O . VAL B 1 207 ? 10.336 12.102 10.078 1 98.94 207 VAL B O 1
ATOM 3636 N N . ALA B 1 208 ? 10.305 9.867 10.117 1 98.12 208 ALA B N 1
ATOM 3637 C CA . ALA B 1 208 ? 9.047 9.742 10.844 1 98.12 208 ALA B CA 1
ATOM 3638 C C . ALA B 1 208 ? 9.125 8.625 11.883 1 98.12 208 ALA B C 1
ATOM 3640 O O . ALA B 1 208 ? 8.352 7.668 11.828 1 98.12 208 ALA B O 1
ATOM 3641 N N . ILE B 1 209 ? 9.914 8.781 12.906 1 97.81 209 ILE B N 1
ATOM 3642 C CA . ILE B 1 209 ? 10.133 7.66 13.812 1 97.81 209 ILE B CA 1
ATOM 3643 C C . ILE B 1 209 ? 9.742 8.062 15.234 1 97.81 209 ILE B C 1
ATOM 3645 O O . ILE B 1 209 ? 9.688 7.215 16.125 1 97.81 209 ILE B O 1
ATOM 3649 N N . GLY B 1 210 ? 9.508 9.297 15.531 1 95.5 210 GLY B N 1
ATOM 3650 C CA . GLY B 1 210 ? 9.055 9.742 16.844 1 95.5 210 GLY B CA 1
ATOM 3651 C C . GLY B 1 210 ? 10.125 9.633 17.906 1 95.5 210 GLY B C 1
ATOM 3652 O O . GLY B 1 210 ? 9.844 9.227 19.047 1 95.5 210 GLY B O 1
ATOM 3653 N N . LYS B 1 211 ? 11.359 9.859 17.578 1 97.31 211 LYS B N 1
ATOM 3654 C CA . LYS B 1 211 ? 12.5 9.875 18.484 1 97.31 211 LYS B CA 1
ATOM 3655 C C . LYS B 1 211 ? 13.25 11.203 18.406 1 97.31 211 LYS B C 1
ATOM 3657 O O . LYS B 1 211 ? 13.828 11.531 17.359 1 97.31 211 LYS B O 1
ATOM 3662 N N . PRO B 1 212 ? 13.273 11.945 19.5 1 97.62 212 PRO B N 1
ATOM 3663 C CA . PRO B 1 212 ? 13.82 13.305 19.469 1 97.62 212 PRO B CA 1
ATOM 3664 C C . PRO B 1 212 ? 15.281 13.336 19.031 1 97.62 212 PRO B C 1
ATOM 3666 O O . PRO B 1 212 ? 16.141 12.773 19.719 1 97.62 212 PRO B O 1
ATOM 3669 N N . GLU B 1 213 ? 15.555 13.969 17.875 1 97.94 213 GLU B N 1
ATOM 3670 C CA . GLU B 1 213 ? 16.891 14.32 17.391 1 97.94 213 GLU B CA 1
ATOM 3671 C C . GLU B 1 213 ? 17.75 13.078 17.188 1 97.94 213 GLU B C 1
ATOM 3673 O O . GLU B 1 213 ? 18.953 13.109 17.438 1 97.94 213 GLU B O 1
ATOM 3678 N N . ALA B 1 214 ? 17.094 12 16.844 1 97.94 214 ALA B N 1
ATOM 3679 C CA . ALA B 1 214 ? 17.781 10.719 16.656 1 97.94 214 ALA B CA 1
ATOM 3680 C C . ALA B 1 214 ? 18.625 10.734 15.383 1 97.94 214 ALA B C 1
ATOM 3682 O O . ALA B 1 214 ? 19.594 9.984 15.266 1 97.94 214 ALA B O 1
ATOM 3683 N N . ILE B 1 215 ? 18.281 11.555 14.422 1 98.5 215 ILE B N 1
ATOM 3684 C CA . ILE B 1 215 ? 18.953 11.617 13.133 1 98.5 215 ILE B CA 1
ATOM 3685 C C . ILE B 1 215 ? 19.859 12.852 13.086 1 98.5 215 ILE B C 1
ATOM 3687 O O . ILE B 1 215 ? 19.375 13.984 13.125 1 98.5 215 ILE B O 1
ATOM 3691 N N . GLY B 1 216 ? 21.141 12.617 13.008 1 98.06 216 GLY B N 1
ATOM 3692 C CA . GLY B 1 216 ? 22.094 13.711 12.969 1 98.06 216 GLY B CA 1
ATOM 3693 C C . GLY B 1 216 ? 22.609 14.016 11.578 1 98.06 216 GLY B C 1
ATOM 3694 O O . GLY B 1 216 ? 22.109 13.461 10.594 1 98.06 216 GLY B O 1
ATOM 3695 N N . ALA B 1 217 ? 23.594 14.844 11.5 1 98.25 217 ALA B N 1
ATOM 3696 C CA . ALA B 1 217 ? 24.141 15.328 10.234 1 98.25 217 ALA B CA 1
ATOM 3697 C C . ALA B 1 217 ? 24.766 14.195 9.438 1 98.25 217 ALA B C 1
ATOM 3699 O O . ALA B 1 217 ? 24.781 14.227 8.203 1 98.25 217 ALA B O 1
ATOM 3700 N N . SER B 1 218 ? 25.266 13.203 10.117 1 98.25 218 SER B N 1
ATOM 3701 C CA . SER B 1 218 ? 25.969 12.102 9.461 1 98.25 218 SER B CA 1
ATOM 3702 C C . SER B 1 218 ? 25.016 11.281 8.602 1 98.25 218 SER B C 1
ATOM 3704 O O . SER B 1 218 ? 25.453 10.492 7.758 1 98.25 218 SER B O 1
ATOM 3706 N N . TYR B 1 219 ? 23.719 11.438 8.805 1 98.62 219 TYR B N 1
ATOM 3707 C CA . TYR B 1 219 ? 22.719 10.727 8.023 1 98.62 219 TYR B CA 1
ATOM 3708 C C . TYR B 1 219 ? 22.375 11.492 6.75 1 98.62 219 TYR B C 1
ATOM 3710 O O . TYR B 1 219 ? 21.688 10.977 5.875 1 98.62 219 TYR B O 1
ATOM 3718 N N . VAL B 1 220 ? 22.844 12.727 6.586 1 98.75 220 VAL B N 1
ATOM 3719 C CA . VAL B 1 220 ? 22.297 13.633 5.578 1 98.75 220 VAL B CA 1
ATOM 3720 C C . VAL B 1 220 ? 23.281 13.766 4.422 1 98.75 220 VAL B C 1
ATOM 3722 O O . VAL B 1 220 ? 24.453 14.102 4.629 1 98.75 220 VAL B O 1
ATOM 3725 N N . LYS B 1 221 ? 22.797 13.469 3.232 1 98.56 221 LYS B N 1
ATOM 3726 C CA . LYS B 1 221 ? 23.547 13.758 2.016 1 98.56 221 LYS B CA 1
ATOM 3727 C C . LYS B 1 221 ? 23.688 15.266 1.799 1 98.56 221 LYS B C 1
ATOM 3729 O O . LYS B 1 221 ? 22.719 16.016 1.964 1 98.56 221 LYS B O 1
ATOM 3734 N N . PRO B 1 222 ? 24.906 15.773 1.522 1 98.44 222 PRO B N 1
ATOM 3735 C CA . PRO B 1 222 ? 25.016 17.203 1.222 1 98.44 222 PRO B CA 1
ATOM 3736 C C . PRO B 1 222 ? 24.047 17.656 0.136 1 98.44 222 PRO B C 1
ATOM 3738 O O . PRO B 1 222 ? 23.984 17.047 -0.936 1 98.44 222 PRO B O 1
ATOM 3741 N N . GLY B 1 223 ? 23.234 18.672 0.438 1 98.31 223 GLY B N 1
ATOM 3742 C CA . GLY B 1 223 ? 22.312 19.219 -0.535 1 98.31 223 GLY B CA 1
ATOM 3743 C C . GLY B 1 223 ? 20.953 18.562 -0.506 1 98.31 223 GLY B C 1
ATOM 3744 O O . GLY B 1 223 ? 20.047 18.953 -1.244 1 98.31 223 GLY B O 1
ATOM 3745 N N . ALA B 1 224 ? 20.719 17.625 0.357 1 98.75 224 ALA B N 1
ATOM 3746 C CA . ALA B 1 224 ? 19.484 16.844 0.397 1 98.75 224 ALA B CA 1
ATOM 3747 C C . ALA B 1 224 ? 18.328 17.688 0.917 1 98.75 224 ALA B C 1
ATOM 3749 O O . ALA B 1 224 ? 18.531 18.703 1.591 1 98.75 224 ALA B O 1
ATOM 3750 N N . ILE B 1 225 ? 17.156 17.281 0.51 1 98.88 225 ILE B N 1
ATOM 3751 C CA . ILE B 1 225 ? 15.93 17.766 1.124 1 98.88 225 ILE B CA 1
ATOM 3752 C C . ILE B 1 225 ? 15.594 16.922 2.35 1 98.88 225 ILE B C 1
ATOM 3754 O O . ILE B 1 225 ? 15.453 15.703 2.246 1 98.88 225 ILE B O 1
ATOM 3758 N N . VAL B 1 226 ? 15.508 17.531 3.512 1 98.94 226 VAL B N 1
ATOM 3759 C CA . VAL B 1 226 ? 15.219 16.812 4.742 1 98.94 226 VAL B CA 1
ATOM 3760 C C . VAL B 1 226 ? 13.844 17.219 5.273 1 98.94 226 VAL B C 1
ATOM 3762 O O . VAL B 1 226 ? 13.609 18.391 5.578 1 98.94 226 VAL B O 1
ATOM 3765 N N . ILE B 1 227 ? 12.945 16.25 5.348 1 98.94 227 ILE B N 1
ATOM 3766 C CA . ILE B 1 227 ? 11.609 16.469 5.902 1 98.94 227 ILE B CA 1
ATOM 3767 C C . ILE B 1 227 ? 11.5 15.766 7.254 1 98.94 227 ILE B C 1
ATOM 3769 O O . ILE B 1 227 ? 11.5 14.531 7.324 1 98.94 227 ILE B O 1
ATOM 3773 N N . ASP B 1 228 ? 11.398 16.531 8.273 1 98.81 228 ASP B N 1
ATOM 3774 C CA . ASP B 1 228 ? 11.266 16.016 9.625 1 98.81 228 ASP B CA 1
ATOM 3775 C C . ASP B 1 228 ? 9.797 15.945 10.047 1 98.81 228 ASP B C 1
ATOM 3777 O O . ASP B 1 228 ? 9.211 16.953 10.438 1 98.81 228 ASP B O 1
ATOM 3781 N N . VAL B 1 229 ? 9.211 14.758 10.023 1 98.38 229 VAL B N 1
ATOM 3782 C CA . VAL B 1 229 ? 7.797 14.562 10.312 1 98.38 229 VAL B CA 1
ATOM 3783 C C . VAL B 1 229 ? 7.598 14.422 11.82 1 98.38 229 VAL B C 1
ATOM 3785 O O . VAL B 1 229 ? 6.512 14.703 12.336 1 98.38 229 VAL B O 1
ATOM 3788 N N . GLY B 1 230 ? 8.648 14.008 12.492 1 95.75 230 GLY B N 1
ATOM 3789 C CA . GLY B 1 230 ? 8.547 13.758 13.922 1 95.75 230 GLY B CA 1
ATOM 3790 C C . GLY B 1 230 ? 8.234 15 14.727 1 95.75 230 GLY B C 1
ATOM 3791 O O . GLY B 1 230 ? 8.75 16.078 14.43 1 95.75 230 GLY B O 1
ATOM 3792 N N . ILE B 1 231 ? 7.355 14.898 15.695 1 92.06 231 ILE B N 1
ATOM 3793 C CA . ILE B 1 231 ? 7.051 15.914 16.688 1 92.06 231 ILE B CA 1
ATOM 3794 C C . ILE B 1 231 ? 7.16 15.32 18.094 1 92.06 231 ILE B C 1
ATOM 3796 O O . ILE B 1 231 ? 6.383 14.438 18.453 1 92.06 231 ILE B O 1
ATOM 3800 N N . ASN B 1 232 ? 8.148 15.773 18.766 1 93.44 232 ASN B N 1
ATOM 3801 C CA . ASN B 1 232 ? 8.43 15.266 20.109 1 93.44 232 ASN B CA 1
ATOM 3802 C C . ASN B 1 232 ? 8.414 16.391 21.141 1 93.44 232 ASN B C 1
ATOM 3804 O O . ASN B 1 232 ? 9.102 17.406 20.984 1 93.44 232 ASN B O 1
ATOM 3808 N N . ARG B 1 233 ? 7.637 16.172 22.172 1 91.12 233 ARG B N 1
ATOM 3809 C CA . ARG B 1 233 ? 7.641 17.109 23.281 1 91.12 233 ARG B CA 1
ATOM 3810 C C . ARG B 1 233 ? 8.672 16.719 24.328 1 91.12 233 ARG B C 1
ATOM 3812 O O . ARG B 1 233 ? 8.602 15.625 24.891 1 91.12 233 ARG B O 1
ATOM 3819 N N . LEU B 1 234 ? 9.617 17.625 24.562 1 93.94 234 LEU B N 1
ATOM 3820 C CA . LEU B 1 234 ? 10.656 17.359 25.547 1 93.94 234 LEU B CA 1
ATOM 3821 C C . LEU B 1 234 ? 10.156 17.656 26.969 1 93.94 234 LEU B C 1
ATOM 3823 O O . LEU B 1 234 ? 9.039 18.141 27.141 1 93.94 234 LEU B O 1
ATOM 3827 N N . ALA B 1 235 ? 10.977 17.312 27.938 1 92.56 235 ALA B N 1
ATOM 3828 C CA . ALA B 1 235 ? 10.625 17.5 29.344 1 92.56 235 ALA B CA 1
ATOM 3829 C C . ALA B 1 235 ? 10.391 18.969 29.656 1 92.56 235 ALA B C 1
ATOM 3831 O O . ALA B 1 235 ? 9.562 19.312 30.5 1 92.56 235 ALA B O 1
ATOM 3832 N N . ASP B 1 236 ? 11.062 19.859 28.938 1 93.44 236 ASP B N 1
ATOM 3833 C CA . ASP B 1 236 ? 10.93 21.297 29.156 1 93.44 236 ASP B CA 1
ATOM 3834 C C . ASP B 1 236 ? 9.828 21.891 28.281 1 93.44 236 ASP B C 1
ATOM 3836 O O . ASP B 1 236 ? 9.734 23.109 28.141 1 93.44 236 ASP B O 1
ATOM 3840 N N . ASN B 1 237 ? 9.102 21.047 27.547 1 89.56 237 ASN B N 1
ATOM 3841 C CA . ASN B 1 237 ? 7.91 21.375 26.766 1 89.56 237 ASN B CA 1
ATOM 3842 C C . ASN B 1 237 ? 8.281 21.906 25.391 1 89.56 237 ASN B C 1
ATOM 3844 O O . ASN B 1 237 ? 7.398 22.25 24.594 1 89.56 237 ASN B O 1
ATOM 3848 N N . ARG B 1 238 ? 9.562 21.906 25.234 1 92 238 ARG B N 1
ATOM 3849 C CA . ARG B 1 238 ? 9.969 22.281 23.891 1 92 238 ARG B CA 1
ATOM 3850 C C . ARG B 1 238 ? 9.586 21.188 22.875 1 92 238 ARG B C 1
ATOM 3852 O O . ARG B 1 238 ? 9.656 20 23.188 1 92 238 ARG B O 1
ATOM 3859 N N . LEU B 1 239 ? 9.18 21.625 21.672 1 94.44 239 LEU B N 1
ATOM 3860 C CA . LEU B 1 239 ? 8.891 20.688 20.594 1 94.44 239 LEU B CA 1
ATOM 3861 C C . LEU B 1 239 ? 10.102 20.531 19.672 1 94.44 239 LEU B C 1
ATOM 3863 O O . LEU B 1 239 ? 10.68 21.516 19.219 1 94.44 239 LEU B O 1
ATOM 3867 N N . VAL B 1 240 ? 10.555 19.312 19.5 1 97.06 240 VAL B N 1
ATOM 3868 C CA . VAL B 1 240 ? 11.648 19.031 18.594 1 97.06 240 VAL B CA 1
ATOM 3869 C C . VAL B 1 240 ? 11.258 17.891 17.656 1 97.06 240 VAL B C 1
ATOM 3871 O O . VAL B 1 240 ? 10.289 1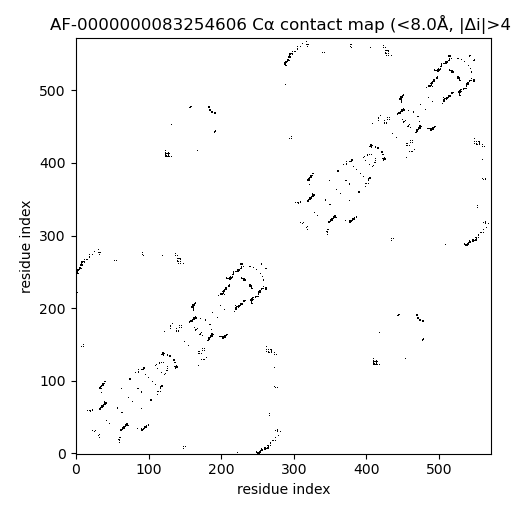7.156 17.922 1 97.06 240 VAL B O 1
ATOM 3874 N N . GLY B 1 241 ? 11.953 17.781 16.594 1 98 241 GLY B N 1
ATOM 3875 C CA . GLY B 1 241 ? 11.688 16.703 15.641 1 98 241 GLY B CA 1
ATOM 3876 C C . GLY B 1 241 ? 12.539 15.477 15.875 1 98 241 GLY B C 1
ATOM 3877 O O . GLY B 1 241 ? 13.117 15.305 16.953 1 98 241 GLY B O 1
ATOM 3878 N N . ASP B 1 242 ? 12.516 14.594 14.906 1 98.62 242 ASP B N 1
ATOM 3879 C CA . ASP B 1 242 ? 13.352 13.398 14.906 1 98.62 242 ASP B CA 1
ATOM 3880 C C . ASP B 1 242 ? 14.781 13.734 14.492 1 98.62 242 ASP B C 1
ATOM 3882 O O . ASP B 1 242 ? 15.711 12.984 14.805 1 98.62 242 ASP B O 1
ATOM 3886 N N . VAL B 1 243 ? 14.938 14.875 13.789 1 98.75 243 VAL B N 1
ATOM 3887 C CA . VAL B 1 243 ? 16.219 15.289 13.211 1 98.75 243 VAL B CA 1
ATOM 3888 C C . VAL B 1 243 ? 16.844 16.359 14.086 1 98.75 243 VAL B C 1
ATOM 3890 O O . VAL B 1 243 ? 16.156 17.281 14.547 1 98.75 243 VAL B O 1
ATOM 3893 N N . ASP B 1 244 ? 18.141 16.188 14.344 1 98.5 244 ASP B N 1
ATOM 3894 C CA . ASP B 1 244 ? 18.891 17.297 14.922 1 98.5 244 ASP B CA 1
ATOM 3895 C C . ASP B 1 244 ? 19 18.469 13.945 1 98.5 244 ASP B C 1
ATOM 3897 O O . ASP B 1 244 ? 19.906 18.5 13.102 1 98.5 244 ASP B O 1
ATOM 3901 N N . PHE B 1 245 ? 18.125 19.422 14.133 1 98.25 245 PHE B N 1
ATOM 3902 C CA . PHE B 1 245 ? 17.922 20.5 13.164 1 98.25 245 PHE B CA 1
ATOM 3903 C C . PHE B 1 245 ? 19.203 21.297 12.969 1 98.25 245 PHE B C 1
ATOM 3905 O O . PHE B 1 245 ? 19.609 21.562 11.836 1 98.25 245 PHE B O 1
ATOM 3912 N N . GLU B 1 246 ? 19.812 21.641 14.008 1 97.75 246 GLU B N 1
ATOM 3913 C CA . GLU B 1 246 ? 21 22.5 13.953 1 97.75 246 GLU B CA 1
ATOM 3914 C C . GLU B 1 246 ? 22.156 21.797 13.25 1 97.75 246 GLU B C 1
ATOM 3916 O O . GLU B 1 246 ? 22.859 22.406 12.445 1 97.75 246 GLU B O 1
ATOM 3921 N N . ALA B 1 247 ? 22.328 20.594 13.516 1 98.06 247 ALA B N 1
ATOM 3922 C CA . ALA B 1 247 ? 23.406 19.828 12.875 1 98.06 247 ALA B CA 1
ATOM 3923 C C . ALA B 1 247 ? 23.078 19.562 11.406 1 98.06 247 ALA B C 1
ATOM 3925 O O . ALA B 1 247 ? 23.938 19.734 10.531 1 98.06 247 ALA B O 1
ATOM 3926 N N . ALA B 1 248 ? 21.891 19.188 11.086 1 98.31 248 ALA B N 1
ATOM 3927 C CA . ALA B 1 248 ? 21.484 18.766 9.75 1 98.31 248 ALA B CA 1
ATOM 3928 C C . ALA B 1 248 ? 21.453 19.953 8.781 1 98.31 248 ALA B C 1
ATOM 3930 O O . ALA B 1 248 ? 21.734 19.797 7.594 1 98.31 248 ALA B O 1
ATOM 3931 N N . ARG B 1 249 ? 21.078 21.141 9.32 1 98 249 ARG B N 1
ATOM 3932 C CA . ARG B 1 249 ? 20.922 22.312 8.453 1 98 249 ARG B CA 1
ATOM 3933 C C . ARG B 1 249 ? 22.266 22.703 7.848 1 98 249 ARG B C 1
ATOM 3935 O O . ARG B 1 249 ? 22.312 23.391 6.816 1 98 249 ARG B O 1
ATOM 3942 N N . GLU B 1 250 ? 23.344 22.234 8.469 1 97.88 250 GLU B N 1
ATOM 3943 C CA . GLU B 1 250 ? 24.688 22.578 7.984 1 97.88 250 GLU B CA 1
ATOM 3944 C C . GLU B 1 250 ? 25.062 21.734 6.766 1 97.88 250 GLU B C 1
ATOM 3946 O O . GLU B 1 250 ? 26 22.062 6.051 1 97.88 250 GLU B O 1
ATOM 3951 N N . VAL B 1 251 ? 24.328 20.703 6.539 1 98.38 251 VAL B N 1
ATOM 3952 C CA . VAL B 1 251 ? 24.672 19.766 5.473 1 98.38 251 VAL B CA 1
ATOM 3953 C C . VAL B 1 251 ? 23.562 19.781 4.41 1 98.38 251 VAL B C 1
ATOM 3955 O O . VAL B 1 251 ? 23.859 19.75 3.211 1 98.38 251 VAL B O 1
ATOM 3958 N N . ALA B 1 252 ? 22.359 19.922 4.77 1 98.62 252 ALA B N 1
ATOM 3959 C CA . ALA B 1 252 ? 21.203 19.781 3.9 1 98.62 252 ALA B CA 1
ATOM 3960 C C . ALA B 1 252 ? 21.078 20.984 2.963 1 98.62 252 ALA B C 1
ATOM 3962 O O . ALA B 1 252 ? 21.672 22.047 3.217 1 98.62 252 ALA B O 1
ATOM 3963 N N . GLY B 1 253 ? 20.391 20.75 1.85 1 98.69 253 GLY B N 1
ATOM 3964 C CA . GLY B 1 253 ? 20 21.859 0.987 1 98.69 253 GLY B CA 1
ATOM 3965 C C . GLY B 1 253 ? 18.703 22.531 1.418 1 98.69 253 GLY B C 1
ATOM 3966 O O . GLY B 1 253 ? 18.578 23.75 1.329 1 98.69 253 GLY B O 1
ATOM 3967 N N . TYR B 1 254 ? 17.75 21.75 1.822 1 98.75 254 TYR B N 1
ATOM 3968 C CA . TYR B 1 254 ? 16.453 22.172 2.344 1 98.75 254 TYR B CA 1
ATOM 3969 C C . TYR B 1 254 ? 16.094 21.375 3.596 1 98.75 254 TYR B C 1
ATOM 3971 O O . TYR B 1 254 ? 16.453 20.203 3.723 1 98.75 254 TYR B O 1
ATOM 3979 N N . ILE B 1 255 ? 15.383 22.016 4.516 1 98.75 255 ILE B N 1
ATOM 3980 C CA . ILE B 1 255 ? 15.047 21.297 5.734 1 98.75 255 ILE B CA 1
ATOM 3981 C C . ILE B 1 255 ? 13.805 21.906 6.375 1 98.75 255 ILE B C 1
ATOM 3983 O O . ILE B 1 255 ? 13.648 23.125 6.402 1 98.75 255 ILE B O 1
ATOM 3987 N N . THR B 1 256 ? 12.859 21.062 6.809 1 98.75 256 THR B N 1
ATOM 3988 C CA . THR B 1 256 ? 11.695 21.531 7.547 1 98.75 256 THR B CA 1
ATOM 3989 C C . THR B 1 256 ? 12.039 21.75 9.016 1 98.75 256 THR B C 1
ATOM 3991 O O . THR B 1 256 ? 12.695 20.906 9.633 1 98.75 256 THR B O 1
ATOM 3994 N N . PRO B 1 257 ? 11.578 22.828 9.547 1 98 257 PRO B N 1
ATOM 3995 C CA . PRO B 1 257 ? 11.742 23.016 10.992 1 98 257 PRO B CA 1
ATOM 3996 C C . PRO B 1 257 ? 10.664 22.297 11.805 1 98 257 PRO B C 1
ATOM 3998 O O . PRO B 1 257 ? 9.633 21.906 11.258 1 98 257 PRO B O 1
ATOM 4001 N N . VAL B 1 258 ? 10.922 22.078 13.047 1 96.5 258 VAL B N 1
ATOM 4002 C CA . VAL B 1 258 ? 9.945 21.594 14.023 1 96.5 258 VAL B CA 1
ATOM 4003 C C . VAL B 1 258 ? 9.961 22.5 15.258 1 96.5 258 VAL B C 1
ATOM 4005 O O . VAL B 1 258 ? 10.961 22.562 15.977 1 96.5 258 VAL B O 1
ATOM 4008 N N . PRO B 1 259 ? 9.008 23.203 15.523 1 94.88 259 PRO B N 1
ATOM 4009 C CA . PRO B 1 259 ? 7.711 23.266 14.836 1 94.88 259 PRO B CA 1
ATOM 4010 C C . PRO B 1 259 ? 7.746 24.125 13.578 1 94.88 259 PRO B C 1
ATOM 4012 O O . PRO B 1 259 ? 8.742 24.812 13.32 1 94.88 259 PRO B O 1
ATOM 4015 N N . GLY B 1 260 ? 6.648 23.984 12.75 1 95.75 260 GLY B N 1
ATOM 4016 C CA . GLY B 1 260 ? 6.445 24.922 11.664 1 95.75 260 GLY B CA 1
ATOM 4017 C C . GLY B 1 260 ? 6.688 24.328 10.289 1 95.75 260 GLY B C 1
ATOM 4018 O O . GLY B 1 260 ? 6.512 25 9.273 1 95.75 260 GLY B O 1
ATOM 4019 N N . GLY B 1 261 ? 7.105 23.094 10.289 1 96.88 261 GLY B N 1
ATOM 4020 C CA . GLY B 1 261 ? 7.336 22.406 9.031 1 96.88 261 GLY B CA 1
ATOM 4021 C C . GLY B 1 261 ? 6.145 21.594 8.578 1 96.88 261 GLY B C 1
ATOM 4022 O O . GLY B 1 261 ? 5.242 22.109 7.914 1 96.88 261 GLY B O 1
ATOM 4023 N N . VAL B 1 262 ? 6.055 20.312 9.047 1 97.38 262 VAL B N 1
ATOM 4024 C CA . VAL B 1 262 ? 5.055 19.359 8.562 1 97.38 262 VAL B CA 1
ATOM 4025 C C . VAL B 1 262 ? 3.734 19.594 9.297 1 97.38 262 VAL B C 1
ATOM 4027 O O . VAL B 1 262 ? 2.658 19.438 8.719 1 97.38 262 VAL B O 1
ATOM 4030 N N . GLY B 1 263 ? 3.754 19.984 10.531 1 93.5 263 GLY B N 1
ATOM 4031 C CA . GLY B 1 263 ? 2.592 20.125 11.391 1 93.5 263 GLY B CA 1
ATOM 4032 C C . GLY B 1 263 ? 1.485 20.953 10.766 1 93.5 263 GLY B C 1
ATOM 4033 O O . GLY B 1 263 ? 0.361 20.469 10.602 1 93.5 263 GLY B O 1
ATOM 4034 N N . PRO B 1 264 ? 1.734 22.156 10.414 1 94 264 PRO B N 1
ATOM 4035 C CA . PRO B 1 264 ? 0.723 23.016 9.805 1 94 264 PRO B CA 1
ATOM 4036 C C . PRO B 1 264 ? 0.064 22.391 8.586 1 94 264 PRO B C 1
ATOM 4038 O O . PRO B 1 264 ? -1.119 22.625 8.32 1 94 264 PRO B O 1
ATOM 4041 N N . MET B 1 265 ? 0.771 21.531 7.891 1 96.56 265 MET B N 1
ATOM 4042 C CA . MET B 1 265 ? 0.277 20.922 6.656 1 96.56 265 MET B CA 1
ATOM 4043 C C . MET B 1 265 ? -0.782 19.875 6.953 1 96.56 265 MET B C 1
ATOM 4045 O O . MET B 1 265 ? -1.675 19.641 6.137 1 96.56 265 MET B O 1
ATOM 4049 N N . THR B 1 266 ? -0.669 19.234 8.086 1 93.31 266 THR B N 1
ATOM 4050 C CA . THR B 1 266 ? -1.578 18.141 8.422 1 93.31 266 THR B CA 1
ATOM 4051 C C . THR B 1 266 ? -3.021 18.625 8.469 1 93.31 266 THR B C 1
ATOM 4053 O O . THR B 1 266 ? -3.904 18.047 7.844 1 93.31 266 THR B O 1
ATOM 4056 N N . ILE B 1 267 ? -3.301 19.719 9.125 1 92.38 267 ILE B N 1
ATOM 4057 C CA . ILE B 1 267 ? -4.648 20.281 9.227 1 92.38 267 ILE B CA 1
ATOM 4058 C C . ILE B 1 267 ? -5.105 20.781 7.859 1 92.38 267 ILE B C 1
ATOM 4060 O O . ILE B 1 267 ? -6.254 20.562 7.465 1 92.38 267 ILE B O 1
ATOM 4064 N N . THR B 1 268 ? -4.176 21.406 7.215 1 97.25 268 THR B N 1
ATOM 4065 C CA . THR B 1 268 ? -4.477 21.953 5.895 1 97.25 268 THR B CA 1
ATOM 4066 C C . THR B 1 268 ? -4.91 20.844 4.941 1 97.25 268 THR B C 1
ATOM 4068 O O . THR B 1 268 ? -5.902 20.984 4.223 1 97.25 268 THR B O 1
ATOM 4071 N N . MET B 1 269 ? -4.203 19.703 4.984 1 98.12 269 MET B N 1
ATOM 4072 C CA . MET B 1 269 ? -4.543 18.594 4.098 1 98.12 269 MET B CA 1
ATOM 4073 C C . MET B 1 269 ? -5.859 17.953 4.512 1 98.12 269 MET B C 1
ATOM 4075 O O . MET B 1 269 ? -6.602 17.438 3.67 1 98.12 269 MET B O 1
ATOM 4079 N N . LEU B 1 270 ? -6.137 18 5.797 1 97.5 270 LEU B N 1
ATOM 4080 C CA . LEU B 1 270 ? -7.43 17.547 6.293 1 97.5 270 LEU B CA 1
ATOM 4081 C C . LEU B 1 270 ? -8.562 18.359 5.676 1 97.5 270 LEU B C 1
ATOM 4083 O O . LEU B 1 270 ? -9.562 17.781 5.227 1 97.5 270 LEU B O 1
ATOM 4087 N N . LEU B 1 271 ? -8.414 19.625 5.637 1 98.19 271 LEU B N 1
ATOM 4088 C CA . LEU B 1 271 ? -9.414 20.516 5.059 1 98.19 271 LEU B CA 1
ATOM 4089 C C . LEU B 1 271 ? -9.516 20.312 3.551 1 98.19 271 LEU B C 1
ATOM 4091 O O . LEU B 1 271 ? -10.617 20.312 2.99 1 98.19 271 LEU B O 1
ATOM 4095 N N . ALA B 1 272 ? -8.375 20.141 2.934 1 98.62 272 ALA B N 1
ATOM 4096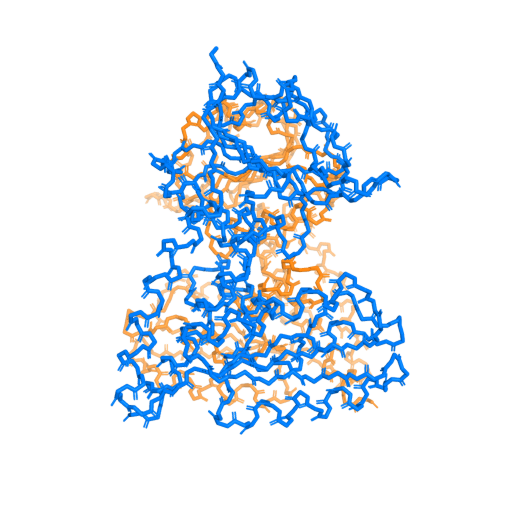 C CA . ALA B 1 272 ? -8.367 19.859 1.5 1 98.62 272 ALA B CA 1
ATOM 4097 C C . ALA B 1 272 ? -9.156 18.594 1.183 1 98.62 272 ALA B C 1
ATOM 4099 O O . ALA B 1 272 ? -9.945 18.578 0.236 1 98.62 272 ALA B O 1
ATOM 4100 N N . ASN B 1 273 ? -8.922 17.547 1.978 1 98.62 273 ASN B N 1
ATOM 4101 C CA . ASN B 1 273 ? -9.656 16.297 1.808 1 98.62 273 ASN B CA 1
ATOM 4102 C C . ASN B 1 273 ? -11.156 16.5 2.021 1 98.62 273 ASN B C 1
ATOM 4104 O O . ASN B 1 273 ? -11.977 15.898 1.319 1 98.62 273 ASN B O 1
ATOM 4108 N N . THR B 1 274 ? -11.508 17.297 3.006 1 98.62 274 THR B N 1
ATOM 4109 C CA . THR B 1 274 ? -12.914 17.578 3.291 1 98.62 274 THR B CA 1
ATOM 4110 C C . THR B 1 274 ? -13.578 18.281 2.109 1 98.62 274 THR B C 1
ATOM 4112 O O . THR B 1 274 ? -14.688 17.922 1.712 1 98.62 274 THR B O 1
ATOM 4115 N N . LEU B 1 275 ? -12.906 19.234 1.588 1 98.56 275 LEU B N 1
ATOM 4116 C CA . LEU B 1 275 ? -13.414 19.938 0.412 1 98.56 275 LEU B CA 1
ATOM 4117 C C . LEU B 1 275 ? -13.57 18.969 -0.764 1 98.56 275 LEU B C 1
ATOM 4119 O O . LEU B 1 275 ? -14.594 18.984 -1.453 1 98.56 275 LEU B O 1
ATOM 4123 N N . LYS B 1 276 ? -12.555 18.172 -0.989 1 98.19 276 LYS B N 1
ATOM 4124 C CA . LYS B 1 276 ? -12.602 17.172 -2.051 1 98.19 276 LYS B CA 1
ATOM 4125 C C . LYS B 1 276 ? -13.805 16.25 -1.874 1 98.19 276 LYS B C 1
ATOM 4127 O O . LYS B 1 276 ? -14.508 15.938 -2.838 1 98.19 276 LYS B O 1
ATOM 4132 N N . ALA B 1 277 ? -13.977 15.789 -0.659 1 98.25 277 ALA B N 1
ATOM 4133 C CA . ALA B 1 277 ? -15.094 14.906 -0.346 1 98.25 277 ALA B CA 1
ATOM 4134 C C . ALA B 1 277 ? -16.422 15.594 -0.624 1 98.25 277 ALA B C 1
ATOM 4136 O O . ALA B 1 277 ? -17.359 14.984 -1.156 1 98.25 277 ALA B O 1
ATOM 4137 N N . ALA B 1 278 ? -16.547 16.828 -0.288 1 98.06 278 ALA B N 1
ATOM 4138 C CA . ALA B 1 278 ? -17.766 17.594 -0.53 1 98.06 278 ALA B CA 1
ATOM 4139 C C . ALA B 1 278 ? -18.047 17.719 -2.025 1 98.06 278 ALA B C 1
ATOM 4141 O O . ALA B 1 278 ? -19.188 17.547 -2.465 1 98.06 278 ALA B O 1
ATOM 4142 N N . LYS B 1 279 ? -17.016 18.047 -2.771 1 97.12 279 LYS B N 1
ATOM 4143 C CA . LYS B 1 279 ? -17.156 18.156 -4.219 1 97.12 279 LYS B CA 1
ATOM 4144 C C . LYS B 1 279 ? -17.641 16.844 -4.824 1 97.12 279 LYS B C 1
ATOM 4146 O O . LYS B 1 279 ? -18.531 16.844 -5.688 1 97.12 279 LYS B O 1
ATOM 4151 N N . ALA B 1 280 ? -17.062 15.773 -4.344 1 95.62 280 ALA B N 1
ATOM 4152 C CA . ALA B 1 280 ? -17.438 14.453 -4.848 1 95.62 280 ALA B CA 1
ATOM 4153 C C . ALA B 1 280 ? -18.891 14.133 -4.52 1 95.62 280 ALA B C 1
ATOM 4155 O O . ALA B 1 280 ? -19.594 13.531 -5.328 1 95.62 280 ALA B O 1
ATOM 4156 N N . SER B 1 281 ? -19.266 14.461 -3.309 1 93.56 281 SER B N 1
ATOM 4157 C CA . SER B 1 281 ? -20.641 14.219 -2.893 1 93.56 281 SER B CA 1
ATOM 4158 C C . SER B 1 281 ? -21.625 14.992 -3.76 1 93.56 281 SER B C 1
ATOM 4160 O O . SER B 1 281 ? -22.703 14.484 -4.086 1 93.56 281 SER B O 1
ATOM 4162 N N . ALA B 1 282 ? -21.266 16.109 -4.121 1 89.12 282 ALA B N 1
ATOM 4163 C CA . ALA B 1 282 ? -22.094 16.953 -4.984 1 89.12 282 ALA B CA 1
ATOM 4164 C C . ALA B 1 282 ? -22.234 16.328 -6.375 1 89.12 282 ALA B C 1
ATOM 4166 O O . ALA B 1 282 ? -23.312 16.344 -6.965 1 89.12 282 ALA B O 1
ATOM 4167 N N . ALA B 1 283 ? -21.203 15.75 -6.859 1 85.5 283 ALA B N 1
ATOM 4168 C CA . ALA B 1 283 ? -21.172 15.156 -8.195 1 85.5 283 ALA B CA 1
ATOM 4169 C C . ALA B 1 283 ? -22.031 13.891 -8.242 1 85.5 283 ALA B C 1
ATOM 4171 O O . ALA B 1 283 ? -22.641 13.586 -9.266 1 85.5 283 ALA B O 1
ATOM 4172 N N . ARG B 1 284 ? -22.062 13.172 -7.152 1 80.19 284 ARG B N 1
ATOM 4173 C CA . ARG B 1 284 ? -22.844 11.938 -7.098 1 80.19 284 ARG B CA 1
ATOM 4174 C C . ARG B 1 284 ? -24.328 12.242 -7.062 1 80.19 284 ARG B C 1
ATOM 4176 O O . ARG B 1 284 ? -25.141 11.438 -7.52 1 80.19 284 ARG B O 1
ATOM 4183 N N . LYS B 1 285 ? -24.719 13.406 -6.457 1 75.44 285 LYS B N 1
ATOM 4184 C CA . LYS B 1 285 ? -26.125 13.797 -6.387 1 75.44 285 LYS B CA 1
ATOM 4185 C C . LYS B 1 285 ? -26.578 14.422 -7.699 1 75.44 285 LYS B C 1
ATOM 4187 O O . LYS B 1 285 ? -27.781 14.422 -8 1 75.44 285 LYS B O 1
ATOM 4192 N N . ALA B 1 286 ? -25.734 14.969 -8.523 1 70.5 286 ALA B N 1
ATOM 4193 C CA . ALA B 1 286 ? -26.109 15.578 -9.789 1 70.5 286 ALA B CA 1
ATOM 4194 C C . ALA B 1 286 ? -26.266 14.523 -10.883 1 70.5 286 ALA B C 1
ATOM 4196 O O . ALA B 1 286 ? -27.188 14.609 -11.703 1 70.5 286 ALA B O 1
#

Foldseek 3Di:
DFAAELFLQVLLVVLLVVLLVLQVVVVVVVFAQEEEEEEEADPPVQVVVLVVLQVSCVVSRHHYHYHYHYLPDALVNLLVVLLVLQPDLSYLAYHYDDDHRPNHDPLVNLCSHDQLRDLQQLHPVSQVCLQVVHDGNAHQLLVLVVSSQVVVPHALAPWEEEEEDCDSRHQVRNQSVSVVSHHNYHYHYPPDDPQQVVLQRGLEYEYDDQAFQCAFQSSHHAAHAYEFSHWYQDPVRDTGTNHPSVRNSVRYNYYYGPPRGSVSRRSSSSSVSSSVSSVVSVVVVD/DFAAELFLQVLLVVLLVVLLVLQVVVVVVVFAQEEEEEEEADPPVQVVVLVVLQVSCVVSRHHYHYHYHYLPDALVNLLVVLLVLQPDLSYLAYHYDDDHRPNHDPLVNLCSHDQLRDLQQQHPVSQVCLQVVHDGNAHQLLVLVVSSQVVVPHALAPWEEEEEDDDSRHQVRNQSVSVVSHHNYHYHYPPDDPQLVVLQRGLEYEYDDQAFQCAFQSSHHAAHAYEFSHWYQDPVRDTGTNHPSVRNSVRYNYYYGPPRGSVSRRSSSSSVSSSVSSVVSVVVVD

Organism: NCBI:txid582686